Protein 3AIA (pdb70)

Structure (mmCIF, N/CA/C/O backbone):
data_3AIA
#
_entry.id   3AIA
#
_cell.length_a   42.862
_cell.length_b   93.869
_cell.length_c   53.837
_cell.angle_alpha   90.00
_cell.angle_beta   100.14
_cell.angle_gamma   90.00
#
_symmetry.space_group_name_H-M   'P 1 21 1'
#
loop_
_entity.id
_entity.type
_entity.pdbx_description
1 polymer 'UPF0217 protein MJ1640'
2 non-polymer S-ADENOSYLMETHIONINE
3 non-polymer pentane-2,2,4,4-tetrol
4 water water
#
loop_
_atom_site.group_PDB
_atom_site.id
_atom_site.type_symbol
_atom_site.label_atom_id
_atom_site.label_alt_id
_atom_site.label_comp_id
_atom_site.label_asym_id
_atom_site.label_entity_id
_atom_site.label_seq_id
_atom_site.pdbx_PDB_ins_code
_atom_site.Cartn_x
_atom_site.Cartn_y
_atom_site.Cartn_z
_atom_site.occupancy
_atom_site.B_iso_or_equiv
_atom_site.auth_seq_id
_atom_site.auth_comp_id
_atom_site.auth_asym_id
_atom_site.auth_atom_id
_atom_site.pdbx_PDB_model_num
ATOM 1 N N . MET A 1 7 ? 20.797 -11.571 7.515 1.00 19.42 1 MET A N 1
ATOM 2 C CA . MET A 1 7 ? 20.424 -10.223 8.071 1.00 18.38 1 MET A CA 1
ATOM 3 C C . MET A 1 7 ? 19.299 -10.307 9.091 1.00 17.50 1 MET A C 1
ATOM 4 O O . MET A 1 7 ? 18.460 -11.200 9.023 1.00 18.09 1 MET A O 1
ATOM 9 N N . ARG A 1 8 ? 19.292 -9.376 10.039 1.00 15.79 2 ARG A N 1
ATOM 10 C CA . ARG A 1 8 ? 18.197 -9.244 10.992 1.00 15.20 2 ARG A CA 1
ATOM 11 C C . ARG A 1 8 ? 17.565 -7.890 10.746 1.00 14.16 2 ARG A C 1
ATOM 12 O O . ARG A 1 8 ? 18.236 -6.855 10.893 1.00 14.30 2 ARG A O 1
ATOM 20 N N . GLU A 1 9 ? 16.291 -7.875 10.362 1.00 13.21 3 GLU A N 1
ATOM 21 C CA . GLU A 1 9 ? 15.615 -6.608 10.042 1.00 13.10 3 GLU A CA 1
ATOM 22 C C . GLU 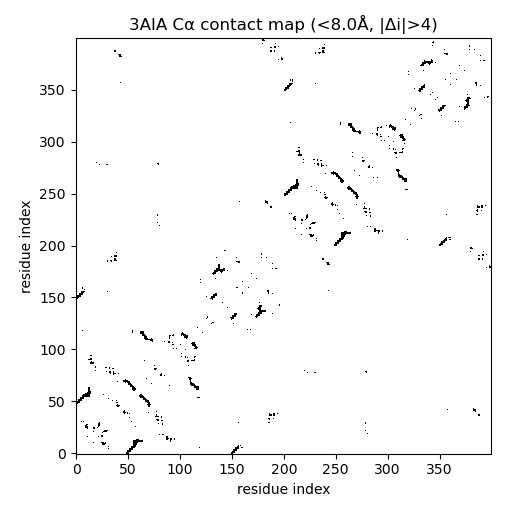A 1 9 ? 14.413 -6.428 10.933 1.00 12.41 3 GLU A C 1
ATOM 23 O O . GLU A 1 9 ? 13.807 -7.410 11.381 1.00 13.20 3 GLU A O 1
ATOM 29 N N . PHE A 1 10 ? 14.125 -5.163 11.225 1.00 12.18 4 PHE A N 1
ATOM 30 C CA . PHE A 1 10 ? 13.040 -4.773 12.118 1.00 11.71 4 PHE A CA 1
ATOM 31 C C . PHE A 1 10 ? 12.232 -3.665 11.486 1.00 11.68 4 PHE A C 1
ATOM 32 O O . PHE A 1 10 ? 12.834 -2.785 10.821 1.00 11.95 4 PHE A O 1
ATOM 40 N N . ILE A 1 11 ? 10.906 -3.707 11.663 1.00 11.75 5 ILE A N 1
ATOM 41 C CA . ILE A 1 11 ? 10.060 -2.577 11.308 1.00 11.60 5 ILE A CA 1
ATOM 42 C C . ILE A 1 11 ? 9.311 -2.169 12.554 1.00 11.67 5 ILE A C 1
ATOM 43 O O . ILE A 1 11 ? 8.570 -2.983 13.128 1.00 12.50 5 ILE A O 1
ATOM 48 N N . PHE A 1 12 ? 9.512 -0.927 12.972 1.00 11.30 6 PHE A N 1
ATOM 49 C CA . PHE A 1 12 ? 8.845 -0.359 14.130 1.00 11.52 6 PHE A CA 1
ATOM 50 C C . PHE A 1 12 ? 7.825 0.667 13.656 1.00 11.71 6 PHE A C 1
ATOM 51 O O . PHE A 1 12 ? 8.183 1.634 12.984 1.00 11.76 6 PHE A O 1
ATOM 59 N N . LYS A 1 13 ? 6.556 0.476 14.005 1.00 11.70 7 LYS A N 1
ATOM 60 C CA . LYS A 1 13 ? 5.504 1.430 13.637 1.00 11.92 7 LYS A CA 1
ATOM 61 C C . LYS A 1 13 ? 5.288 2.406 14.782 1.00 11.86 7 LYS A C 1
ATOM 62 O O . LYS A 1 13 ? 4.842 2.020 15.863 1.00 13.29 7 LYS A O 1
ATOM 68 N N . ALA A 1 14 ? 5.665 3.665 14.568 1.00 12.33 8 ALA A N 1
ATOM 69 C CA . ALA A 1 14 ? 5.588 4.713 15.579 1.00 13.28 8 ALA A CA 1
ATOM 70 C C . ALA A 1 14 ? 4.327 5.545 15.315 1.00 14.15 8 ALA A C 1
ATOM 71 O O . ALA A 1 14 ? 4.344 6.479 14.508 1.00 14.90 8 ALA A O 1
ATOM 73 N N . ASN A 1 15 ? 3.223 5.199 15.978 1.00 14.29 9 ASN A N 1
ATOM 74 C CA . ASN A 1 15 ? 1.924 5.815 15.702 1.00 15.30 9 ASN A CA 1
ATOM 75 C C . ASN A 1 15 ? 1.884 7.322 15.906 1.00 15.30 9 ASN A C 1
ATOM 76 O O . ASN A 1 15 ? 1.180 8.025 15.168 1.00 15.46 9 ASN A O 1
ATOM 81 N N . LYS A 1 16 ? 2.616 7.797 16.913 1.00 14.90 10 LYS A N 1
ATOM 82 C CA . LYS A 1 16 ? 2.499 9.179 17.379 1.00 15.78 10 LYS A CA 1
ATOM 83 C C . LYS A 1 16 ? 3.728 10.040 17.094 1.00 14.32 10 LYS A C 1
ATOM 84 O O . LYS A 1 16 ? 3.688 11.260 17.277 1.00 13.92 10 LYS A O 1
ATOM 90 N N . THR A 1 17 ? 4.827 9.425 16.683 1.00 13.46 11 THR A N 1
ATOM 91 C CA . THR A 1 17 ? 6.072 10.155 16.596 1.00 13.46 11 THR A CA 1
ATOM 92 C C . THR A 1 17 ? 6.021 11.243 15.521 1.00 13.23 11 THR A C 1
ATOM 93 O O . THR A 1 17 ? 5.584 11.011 14.400 1.00 12.30 11 THR A O 1
ATOM 97 N N . ILE A 1 18 ? 6.477 12.432 15.924 1.00 12.95 12 ILE A N 1
ATOM 98 C CA . ILE A 1 18 ? 6.541 13.655 15.122 1.00 14.80 12 ILE A CA 1
ATOM 99 C C . ILE A 1 18 ? 7.191 13.431 13.760 1.00 14.08 12 ILE A C 1
ATOM 100 O O . ILE A 1 18 ? 8.182 12.714 13.665 1.00 13.11 12 ILE A O 1
ATOM 105 N N . THR A 1 19 ? 6.642 14.067 12.722 1.00 13.57 13 THR A N 1
ATOM 106 C CA . THR A 1 19 ? 7.159 13.933 11.357 1.00 14.20 13 THR A CA 1
ATOM 107 C C . THR A 1 19 ? 7.667 15.268 10.807 1.00 14.96 13 THR A C 1
ATOM 108 O O . THR A 1 19 ? 7.696 15.480 9.594 1.00 18.16 13 THR A O 1
ATOM 112 N N . SER A 1 20 ? 8.108 16.141 11.701 1.00 15.55 14 SER A N 1
ATOM 113 C CA . SER A 1 20 ? 8.853 17.340 11.309 1.00 15.38 14 SER A CA 1
ATOM 114 C C . SER A 1 20 ? 10.106 17.441 12.151 1.00 15.19 14 SER A C 1
ATOM 115 O O . SER A 1 20 ? 10.283 16.745 13.158 1.00 15.52 14 SER A O 1
ATOM 118 N N . SER A 1 21 ? 10.997 18.341 11.734 1.00 14.80 15 SER A N 1
ATOM 119 C CA . SER A 1 21 ? 12.235 18.564 12.457 1.00 14.29 15 SER A CA 1
ATOM 120 C C . SER A 1 21 ? 12.095 19.484 13.679 1.00 13.86 15 SER A C 1
ATOM 121 O O . SER A 1 21 ? 13.099 19.802 14.319 1.00 14.72 15 SER A O 1
ATOM 124 N N . ASP A 1 22 ? 10.864 19.848 14.023 1.00 14.19 16 ASP A N 1
ATOM 125 C CA . ASP A 1 22 ? 10.598 20.701 15.195 1.00 15.16 16 ASP A CA 1
ATOM 126 C C . ASP A 1 22 ? 10.605 19.849 16.458 1.00 15.63 16 ASP A C 1
ATOM 127 O O . ASP A 1 22 ? 9.592 19.697 17.137 1.00 17.46 16 ASP A O 1
ATOM 132 N N . ILE A 1 23 ? 11.767 19.287 16.750 1.00 15.06 17 ILE A N 1
ATOM 133 C CA . ILE A 1 23 ? 11.918 18.323 17.835 1.00 16.07 17 ILE A CA 1
ATOM 134 C C . ILE A 1 23 ? 12.457 18.983 19.096 1.00 16.48 17 ILE A C 1
ATOM 135 O O . ILE A 1 23 ? 13.550 19.559 19.064 1.00 18.10 17 ILE A O 1
ATOM 140 N N . ASN A 1 24 ? 11.671 18.897 20.173 1.00 16.21 18 ASN A N 1
ATOM 141 C CA . ASN A 1 24 ? 12.076 19.348 21.501 1.00 17.14 18 ASN A CA 1
ATOM 142 C C . ASN A 1 24 ? 12.836 18.205 22.195 1.00 16.59 18 ASN A C 1
ATOM 143 O O . ASN A 1 24 ? 12.228 17.247 22.678 1.00 17.16 18 ASN A O 1
ATOM 148 N N . LEU A 1 25 ? 14.159 18.307 22.224 1.00 16.76 19 LEU A N 1
ATOM 149 C CA . LEU A 1 25 ? 14.996 17.283 22.868 1.00 17.08 19 LEU A CA 1
ATOM 150 C C . LEU A 1 25 ? 14.722 17.148 24.370 1.00 17.98 19 LEU A C 1
ATOM 151 O O . LEU A 1 25 ? 15.066 16.138 24.980 1.00 17.47 19 LEU A O 1
ATOM 156 N N . LYS A 1 26 ? 14.107 18.173 24.952 1.00 17.90 20 LYS A N 1
ATOM 157 C CA . LYS A 1 26 ? 13.757 18.179 26.376 1.00 19.12 20 LYS A CA 1
ATOM 158 C C . LYS A 1 26 ? 12.409 17.531 26.640 1.00 19.25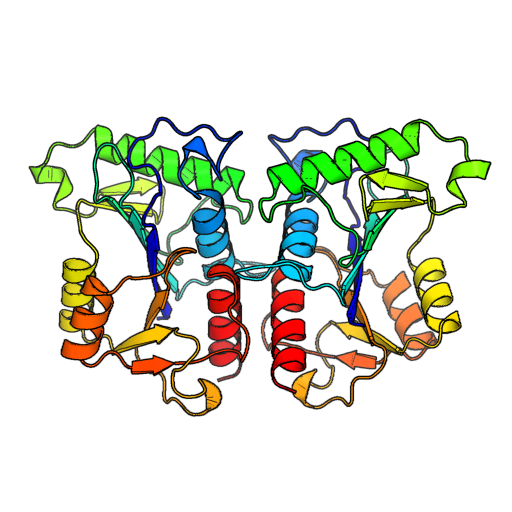 20 LYS A C 1
ATOM 159 O O . LYS A 1 26 ? 12.014 17.363 27.797 1.00 20.15 20 LYS A O 1
ATOM 165 N N . ASP A 1 27 ? 11.698 17.156 25.573 1.00 18.37 21 ASP A N 1
ATOM 166 C CA . ASP A 1 27 ? 10.433 16.434 25.725 1.00 17.70 21 ASP A CA 1
ATOM 167 C C . ASP A 1 27 ? 10.269 15.399 24.627 1.00 16.73 21 ASP A C 1
ATOM 168 O O . ASP A 1 27 ? 9.329 15.447 23.841 1.00 17.24 21 ASP A O 1
ATOM 173 N N . LEU A 1 28 ? 11.189 14.448 24.588 1.00 15.72 22 LEU A N 1
ATOM 174 C CA . LEU A 1 28 ? 11.077 13.354 23.645 1.00 15.16 22 LEU A CA 1
ATOM 175 C C . LEU A 1 28 ? 9.796 12.537 23.837 1.00 15.24 22 LEU A C 1
ATOM 176 O O . LEU A 1 28 ? 9.197 12.097 22.846 1.00 14.44 22 LEU A O 1
ATOM 181 N N . PRO A 1 29 ? 9.385 12.280 25.099 1.00 15.37 23 PRO A N 1
ATOM 182 C CA . PRO A 1 29 ? 8.164 11.500 25.260 1.00 15.30 23 PRO A CA 1
ATOM 183 C C . PRO A 1 29 ? 6.870 12.202 24.873 1.00 15.47 23 PRO A C 1
ATOM 184 O O . PRO A 1 29 ? 5.995 11.577 24.272 1.00 15.53 23 PRO A O 1
ATOM 188 N N . GLY A 1 30 ? 6.753 13.486 25.208 1.00 16.65 24 GLY A N 1
ATOM 189 C CA . GLY A 1 30 ? 5.478 14.206 25.067 1.00 16.86 24 GLY A CA 1
ATOM 190 C C . GLY A 1 30 ? 5.296 14.868 23.725 1.00 17.24 24 GLY A C 1
ATOM 191 O O . GLY A 1 30 ? 4.648 14.308 22.833 1.00 17.57 24 GLY A O 1
ATOM 192 N N . SER A 1 31 ? 5.875 16.051 23.557 1.00 17.21 25 SER A N 1
ATOM 193 C CA . SER A 1 31 ? 5.637 16.810 22.333 1.00 17.64 25 SER A CA 1
ATOM 194 C C . SER A 1 31 ? 6.163 16.106 21.084 1.00 16.38 25 SER A C 1
ATOM 195 O O . SER A 1 31 ? 5.660 16.347 19.999 1.00 17.18 25 SER A O 1
ATOM 198 N N . CYS A 1 32 ? 7.154 15.222 21.236 1.00 15.03 26 CYS A N 1
ATOM 199 C CA . CYS A 1 32 ? 7.687 14.499 20.073 1.00 14.54 26 CYS A CA 1
ATOM 200 C C . CYS A 1 32 ? 6.944 13.198 19.772 1.00 14.10 26 CYS A C 1
ATOM 201 O O . CYS A 1 32 ? 7.253 12.536 18.776 1.00 14.41 26 CYS A O 1
ATOM 204 N N . GLY A 1 33 ? 5.986 12.820 20.612 1.00 14.77 27 GLY A N 1
ATOM 205 C CA . GLY A 1 33 ? 5.173 11.640 20.343 1.00 14.31 27 GLY A CA 1
ATOM 206 C C . GLY A 1 33 ? 5.903 10.337 20.613 1.00 14.14 27 GLY A C 1
ATOM 207 O O . GLY A 1 33 ? 6.015 9.478 19.737 1.00 14.23 27 GLY A O 1
ATOM 208 N N . ARG A 1 34 ? 6.420 10.183 21.825 1.00 14.03 28 ARG A N 1
ATOM 209 C CA . ARG A 1 34 ? 7.149 8.969 22.230 1.00 13.90 28 ARG A CA 1
ATOM 210 C C . ARG A 1 34 ? 8.378 8.688 21.370 1.00 13.27 28 ARG A C 1
ATOM 211 O O . ARG A 1 34 ? 8.756 7.544 21.088 1.00 13.49 28 ARG A O 1
ATOM 219 N N . LEU A 1 35 ? 9.034 9.764 20.979 1.00 12.88 29 LEU A N 1
ATOM 220 C CA . LEU A 1 35 ? 10.277 9.636 20.235 1.00 12.70 29 LEU A CA 1
ATOM 221 C C . LEU A 1 35 ? 11.342 8.933 21.098 1.00 13.37 29 LEU A C 1
ATOM 222 O O . LEU A 1 35 ? 12.218 8.247 20.570 1.00 12.57 29 LEU A O 1
ATOM 227 N N . ASP A 1 36 ? 11.276 9.090 22.427 1.00 12.87 30 ASP A N 1
ATOM 228 C CA . ASP A 1 36 ? 12.219 8.381 23.318 1.00 12.74 30 ASP A CA 1
ATOM 229 C C . ASP A 1 36 ? 12.163 6.868 23.100 1.00 12.56 30 ASP A C 1
ATOM 230 O O . ASP A 1 36 ? 13.191 6.215 23.056 1.00 13.55 30 ASP A O 1
ATOM 235 N N . LEU A 1 37 ? 10.967 6.309 22.958 1.00 12.73 31 LEU A N 1
ATOM 236 C CA . LEU A 1 37 ? 10.848 4.873 22.704 1.00 13.37 31 LEU A CA 1
ATOM 237 C C . LEU A 1 37 ? 11.507 4.475 21.400 1.00 13.28 31 LEU A C 1
ATOM 238 O O . LEU A 1 37 ? 12.226 3.462 21.340 1.00 13.81 31 LEU A O 1
ATOM 243 N N . LEU A 1 38 ? 11.260 5.249 20.348 1.00 12.32 32 LEU A N 1
ATOM 244 C CA . LEU A 1 38 ? 11.878 4.964 19.072 1.00 13.09 32 LEU A CA 1
ATOM 245 C C . LEU A 1 38 ? 13.386 5.001 19.229 1.00 12.58 32 LEU A C 1
ATOM 246 O O . LEU A 1 38 ? 14.081 4.119 18.718 1.00 13.06 32 LEU A O 1
ATOM 251 N N . CYS A 1 39 ? 13.914 5.986 19.952 1.00 12.69 33 CYS A N 1
ATOM 252 C CA . CYS A 1 39 ? 15.362 6.072 20.121 1.00 13.02 33 CYS A CA 1
ATOM 253 C C . CYS A 1 39 ? 15.911 4.851 20.847 1.00 13.01 33 CYS A C 1
ATOM 254 O O . CYS A 1 39 ? 16.955 4.317 20.445 1.00 12.97 33 CYS A O 1
ATOM 257 N N . ARG A 1 40 ? 15.205 4.411 21.886 1.00 12.72 34 ARG A N 1
ATOM 258 C CA . ARG A 1 40 ? 15.613 3.201 22.616 1.00 13.75 34 ARG A CA 1
ATOM 259 C C . ARG A 1 40 ? 15.587 1.971 21.717 1.00 13.48 34 ARG A C 1
ATOM 260 O O . ARG A 1 40 ? 16.461 1.120 21.825 1.00 13.48 34 ARG A O 1
ATOM 268 N N . CYS A 1 41 ? 14.586 1.845 20.843 1.00 12.99 35 CYS A N 1
ATOM 269 C CA . CYS A 1 41 ? 14.554 0.735 19.897 1.00 13.54 35 CYS A CA 1
ATOM 270 C C . CYS A 1 41 ? 15.740 0.771 18.946 1.00 13.27 35 CYS A C 1
ATOM 271 O O . CYS A 1 41 ? 16.362 -0.266 18.726 1.00 13.40 35 CYS A O 1
ATOM 274 N N . VAL A 1 42 ? 16.082 1.932 18.388 1.00 12.82 36 VAL A N 1
ATOM 275 C CA . VAL A 1 42 ? 17.253 2.040 17.530 1.00 13.23 36 VAL A CA 1
ATOM 276 C C . VAL A 1 42 ? 18.499 1.633 18.307 1.00 12.88 36 VAL A C 1
ATOM 277 O O . VAL A 1 42 ? 19.321 0.818 17.842 1.00 13.35 36 VAL A O 1
ATOM 281 N N . SER A 1 43 ? 18.641 2.165 19.513 1.00 13.35 37 SER A N 1
ATOM 282 C CA . SER A 1 43 ? 19.788 1.862 20.345 1.00 13.77 37 SER A CA 1
ATOM 283 C C . SER A 1 43 ? 19.928 0.361 20.574 1.00 13.62 37 SER A C 1
ATOM 284 O O . SER A 1 43 ? 20.998 -0.211 20.364 1.00 13.57 37 SER A O 1
ATOM 287 N N . ASP A 1 44 ? 18.848 -0.278 21.018 1.00 12.78 38 ASP A N 1
ATOM 288 C CA . ASP A 1 44 ? 18.888 -1.703 21.335 1.00 13.85 38 ASP A CA 1
ATOM 289 C C . ASP A 1 44 ? 19.025 -2.586 20.100 1.00 13.73 38 ASP A C 1
ATOM 290 O O . ASP A 1 44 ? 19.531 -3.705 20.181 1.00 13.81 38 ASP A O 1
ATOM 295 N N . ALA A 1 45 ? 18.599 -2.093 18.947 1.00 13.20 39 ALA A N 1
ATOM 296 C CA . ALA A 1 45 ? 18.728 -2.856 17.715 1.00 13.41 39 ALA A CA 1
ATOM 297 C C . ALA A 1 45 ? 20.173 -2.986 17.251 1.00 13.90 39 ALA A C 1
ATOM 298 O O . ALA A 1 45 ? 20.527 -3.993 16.617 1.00 14.05 39 ALA A O 1
ATOM 300 N N . PHE A 1 46 ? 21.000 -1.989 17.557 1.00 13.59 40 PHE A N 1
ATOM 301 C CA . PHE A 1 46 ? 22.340 -1.886 16.967 1.00 14.18 40 PHE A CA 1
ATOM 302 C C . PHE A 1 46 ? 23.528 -2.093 17.884 1.00 14.96 40 PHE A C 1
ATOM 303 O O . PHE A 1 46 ? 24.509 -2.682 17.464 1.00 16.23 40 PHE A O 1
ATOM 311 N N . PHE A 1 47 ? 23.471 -1.572 19.103 1.00 15.66 41 PHE A N 1
ATOM 312 C CA . PHE A 1 47 ? 24.702 -1.400 19.864 1.00 17.57 41 PHE A CA 1
ATOM 313 C C . PHE A 1 47 ? 25.056 -2.568 20.741 1.00 18.71 41 PHE A C 1
ATOM 314 O O . PHE A 1 47 ? 24.205 -3.141 21.417 1.00 19.87 41 PHE A O 1
ATOM 322 N N . LEU A 1 48 ? 26.338 -2.913 20.681 1.00 19.99 42 LEU A N 1
ATOM 323 C CA . LEU A 1 48 ? 26.965 -3.916 21.531 1.00 21.69 42 LEU A CA 1
ATOM 324 C C . LEU A 1 48 ? 27.982 -3.190 22.393 1.00 23.01 42 LEU A C 1
ATOM 325 O O . LEU A 1 48 ? 28.275 -2.015 22.160 1.00 23.14 42 LEU A O 1
ATOM 330 N N . SER A 1 49 ? 28.550 -3.891 23.373 1.00 25.20 43 SER A N 1
ATOM 331 C CA . SER A 1 49 ? 29.544 -3.272 24.242 1.00 27.98 43 SER A CA 1
ATOM 332 C C . SER A 1 49 ? 30.646 -2.593 23.430 1.00 29.06 43 SER A C 1
ATOM 333 O O . SER A 1 49 ? 30.954 -1.420 23.659 1.00 30.32 43 SER A O 1
ATOM 336 N N . HIS A 1 50 ? 31.194 -3.310 22.452 1.00 30.47 44 HIS A N 1
ATOM 337 C CA . HIS A 1 50 ? 32.367 -2.838 21.720 1.00 31.89 44 HIS A CA 1
ATOM 338 C C . HIS A 1 50 ? 32.158 -2.413 20.265 1.00 31.54 44 HIS A C 1
ATOM 339 O O . HIS A 1 50 ? 33.104 -1.974 19.614 1.00 32.36 44 HIS A O 1
ATOM 346 N N . ASP A 1 51 ? 30.936 -2.539 19.751 1.00 30.52 45 ASP A N 1
ATOM 347 C CA . ASP A 1 51 ? 30.686 -2.259 18.338 1.00 29.49 45 ASP A CA 1
ATOM 348 C C . ASP A 1 51 ? 29.201 -2.153 18.007 1.00 27.17 45 ASP A C 1
ATOM 349 O O . ASP A 1 51 ? 28.363 -2.021 18.898 1.00 27.03 45 ASP A O 1
ATOM 354 N N . ILE A 1 52 ? 28.909 -2.223 16.710 1.00 25.06 46 ILE A N 1
ATOM 355 C CA . ILE A 1 52 ? 27.554 -2.151 16.180 1.00 23.27 46 ILE A CA 1
ATOM 356 C C . ILE A 1 52 ? 27.263 -3.463 15.450 1.00 20.90 46 ILE A C 1
ATOM 357 O O . ILE A 1 52 ? 28.168 -4.066 14.863 1.00 21.03 46 ILE A O 1
ATOM 362 N N . ARG A 1 53 ? 26.007 -3.917 15.503 1.00 17.99 47 ARG A N 1
ATOM 363 C CA . ARG A 1 53 ? 25.575 -5.097 14.754 1.00 16.81 47 ARG A CA 1
ATOM 364 C C . ARG A 1 53 ? 25.447 -4.761 13.275 1.00 16.39 47 ARG A C 1
ATOM 365 O O . ARG A 1 53 ? 24.500 -4.090 12.831 1.00 16.12 47 ARG A O 1
ATOM 373 N N . ARG A 1 54 ? 26.415 -5.205 12.497 1.00 16.10 48 ARG A N 1
ATOM 374 C CA . ARG A 1 54 ? 26.461 -4.858 11.088 1.00 15.89 48 ARG A CA 1
ATOM 375 C C . ARG A 1 54 ? 25.465 -5.626 10.231 1.00 14.97 48 ARG A C 1
ATOM 376 O O . ARG A 1 54 ? 25.270 -5.271 9.058 1.00 16.28 48 ARG A O 1
ATOM 384 N N . ASP A 1 55 ? 24.828 -6.649 10.803 1.00 14.92 49 ASP A N 1
ATOM 385 C CA . ASP A 1 55 ? 23.842 -7.441 10.080 1.00 15.42 49 ASP A CA 1
ATOM 386 C C . ASP A 1 55 ? 22.415 -6.972 10.364 1.00 14.79 49 ASP A C 1
ATOM 387 O O . ASP A 1 55 ? 21.469 -7.698 10.107 1.00 16.19 49 ASP A O 1
ATOM 392 N N . VAL A 1 56 ? 22.260 -5.756 10.868 1.00 13.74 50 VAL A N 1
ATOM 393 C CA . VAL A 1 56 ? 20.929 -5.264 11.211 1.00 12.72 50 VAL A CA 1
ATOM 394 C C . VAL A 1 56 ? 20.505 -4.125 10.293 1.00 11.58 50 VAL A C 1
ATOM 395 O O . VAL A 1 56 ? 21.295 -3.223 10.011 1.00 12.34 50 VAL A O 1
ATOM 399 N N . VAL A 1 57 ? 19.243 -4.160 9.852 1.00 11.38 51 VAL A N 1
ATOM 400 C CA . VAL A 1 57 ? 18.594 -2.992 9.237 1.00 11.95 51 VAL A CA 1
ATOM 401 C C . VAL A 1 57 ? 17.340 -2.692 10.067 1.00 11.73 51 VAL A C 1
ATOM 402 O O . VAL A 1 57 ? 16.559 -3.618 10.388 1.00 12.25 51 VAL A O 1
ATOM 406 N N . PHE A 1 58 ? 17.137 -1.431 10.402 1.00 11.28 52 PHE A N 1
ATOM 407 C CA . PHE A 1 58 ? 15.978 -1.035 11.225 1.00 10.96 52 PHE A CA 1
ATOM 408 C C . PHE A 1 58 ? 15.183 0.018 10.474 1.00 10.60 52 PHE A C 1
ATOM 409 O O . PHE A 1 58 ? 15.725 1.025 10.031 1.00 11.71 52 PHE A O 1
ATOM 417 N N . TYR A 1 59 ? 13.883 -0.193 10.335 1.00 10.79 53 TYR A N 1
ATOM 418 C CA . TYR A 1 59 ? 12.999 0.768 9.675 1.00 10.92 53 TYR A CA 1
ATOM 419 C C . TYR A 1 59 ? 12.058 1.300 10.720 1.00 10.85 53 TYR A C 1
ATOM 420 O O . TYR A 1 59 ? 11.464 0.524 11.475 1.00 11.91 53 TYR A O 1
ATOM 429 N N . ALA A 1 60 ? 11.900 2.616 10.754 1.00 10.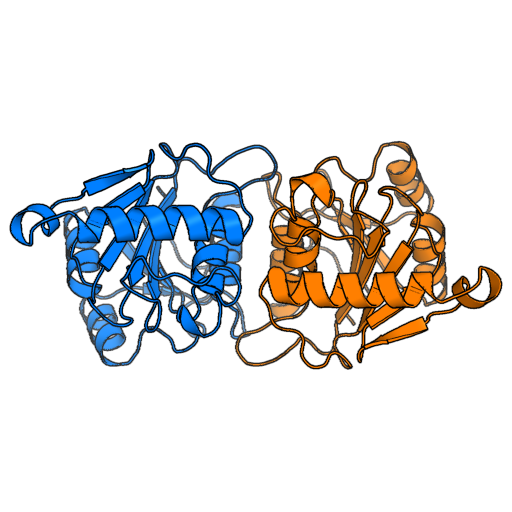63 54 ALA A N 1
ATOM 430 C CA . ALA A 1 60 ? 10.891 3.271 11.586 1.00 11.24 54 ALA A CA 1
ATOM 431 C C . ALA A 1 60 ? 9.877 3.895 10.659 1.00 11.56 54 ALA A C 1
ATOM 432 O O . ALA A 1 60 ? 10.246 4.612 9.707 1.00 11.89 54 ALA A O 1
ATOM 434 N N . VAL A 1 61 ? 8.596 3.624 10.880 1.00 10.77 55 VAL A N 1
ATOM 435 C CA . VAL A 1 61 ? 7.550 4.279 10.113 1.00 11.91 55 VAL A CA 1
ATOM 436 C C . VAL A 1 61 ? 6.793 5.198 11.065 1.00 10.93 55 VAL A C 1
ATOM 437 O O . VAL A 1 61 ? 6.151 4.729 12.006 1.00 11.48 55 VAL A O 1
ATOM 441 N N . LEU A 1 62 ? 6.916 6.499 10.841 1.00 11.31 56 LEU A N 1
ATOM 442 C CA . LEU A 1 62 ? 6.414 7.529 11.746 1.00 11.41 56 LEU A CA 1
ATOM 443 C C . LEU A 1 62 ? 5.084 8.065 11.240 1.00 11.17 56 LEU A C 1
ATOM 444 O O . LEU A 1 62 ? 4.972 8.490 10.088 1.00 11.65 56 LEU A O 1
ATOM 449 N N . TYR A 1 63 ? 4.068 8.048 12.113 1.00 11.41 57 TYR A N 1
ATOM 450 C CA . TYR A 1 63 ? 2.703 8.419 11.739 1.00 12.44 57 TYR A CA 1
ATOM 451 C C . TYR A 1 63 ? 2.179 9.660 12.453 1.00 12.32 57 TYR A C 1
ATOM 452 O O . TYR A 1 63 ? 1.023 10.042 12.246 1.00 13.42 57 TYR A O 1
ATOM 461 N N . GLY A 1 64 ? 2.984 10.284 13.298 1.00 12.41 58 GLY A N 1
ATOM 462 C CA . GLY A 1 64 ? 2.577 11.532 13.940 1.00 13.52 58 GLY A CA 1
ATOM 463 C C . GLY A 1 64 ? 2.482 12.717 12.993 1.00 14.23 58 GLY A C 1
ATOM 464 O O . GLY A 1 64 ? 2.944 12.673 11.856 1.00 13.97 58 GLY A O 1
ATOM 465 N N . GLN A 1 65 ? 1.844 13.780 13.470 1.00 16.48 59 GLN A N 1
ATOM 466 C CA . GLN A 1 65 ? 1.716 15.000 12.692 1.00 16.92 59 GLN A CA 1
ATOM 467 C C . GLN A 1 65 ? 3.077 15.691 12.579 1.00 17.10 59 GLN A C 1
ATOM 468 O O . GLN A 1 65 ? 3.972 15.411 13.367 1.00 16.49 59 GLN A O 1
ATOM 474 N N . PRO A 1 66 ? 3.228 16.612 11.616 1.00 17.25 60 PRO A N 1
ATOM 475 C CA . PRO A 1 66 ? 2.236 17.119 10.673 1.00 18.15 60 PRO A CA 1
ATOM 476 C C . PRO A 1 66 ? 2.285 16.554 9.258 1.00 18.54 60 PRO A C 1
ATOM 477 O O . PRO A 1 66 ? 1.469 16.939 8.424 1.00 19.93 60 PRO A O 1
ATOM 481 N N . ASN A 1 67 ? 3.210 15.638 8.978 1.00 17.26 61 ASN A N 1
ATOM 482 C CA . ASN A 1 67 ? 3.432 15.200 7.605 1.00 16.63 61 ASN A CA 1
ATOM 483 C C . ASN A 1 67 ? 3.659 13.687 7.469 1.00 15.63 61 ASN A C 1
ATOM 484 O O . ASN A 1 67 ? 4.655 13.251 6.884 1.00 14.61 61 ASN A O 1
ATOM 489 N N . PRO A 1 68 ? 2.743 12.870 8.012 1.00 14.20 62 PRO A N 1
ATOM 490 C CA . PRO A 1 68 ? 2.925 11.423 7.919 1.00 13.80 62 PRO A CA 1
ATOM 491 C C . PRO A 1 68 ? 2.500 10.859 6.569 1.00 13.93 62 PRO A C 1
ATOM 492 O O . PRO A 1 68 ? 1.696 11.481 5.864 1.00 15.33 62 PRO A O 1
ATOM 496 N N . PRO A 1 69 ? 3.002 9.669 6.209 1.00 13.57 63 PRO A N 1
ATOM 497 C CA . PRO A 1 69 ? 4.017 8.904 6.941 1.00 13.36 63 PRO A CA 1
ATOM 498 C C . PRO A 1 69 ? 5.441 9.271 6.501 1.00 12.76 63 PRO A C 1
ATOM 499 O O . PRO A 1 69 ? 5.647 9.702 5.361 1.00 13.57 63 PRO A O 1
ATOM 503 N N . VAL A 1 70 ? 6.399 9.071 7.403 1.00 11.53 64 VAL A N 1
ATOM 504 C CA . VAL A 1 70 ? 7.820 9.208 7.041 1.00 11.90 64 VAL A CA 1
ATOM 505 C C . VAL A 1 70 ? 8.519 7.933 7.478 1.00 11.52 64 VAL A C 1
ATOM 506 O O . VAL A 1 70 ? 8.350 7.495 8.619 1.00 11.54 64 VAL A O 1
ATOM 510 N N . CYS A 1 71 ? 9.275 7.318 6.572 1.00 11.43 65 CYS A N 1
ATOM 511 C CA . CYS A 1 71 ? 10.022 6.125 6.907 1.00 10.81 65 CYS A CA 1
ATOM 512 C C . CYS A 1 71 ? 11.499 6.461 6.982 1.00 10.63 65 CYS A C 1
ATOM 513 O O . CYS A 1 71 ? 12.039 7.096 6.067 1.00 11.18 65 CYS A O 1
ATOM 516 N N . ILE A 1 72 ? 12.138 6.039 8.064 1.00 10.27 66 ILE A N 1
ATOM 517 C CA . ILE A 1 72 ? 13.582 6.192 8.245 1.00 10.50 66 ILE A CA 1
ATOM 518 C C . ILE A 1 72 ? 14.201 4.796 8.302 1.00 10.77 66 ILE A C 1
ATOM 519 O O . ILE A 1 72 ? 13.798 3.967 9.117 1.00 11.20 66 ILE A O 1
ATOM 524 N N . LYS A 1 73 ? 15.132 4.523 7.381 1.00 10.37 67 LYS A N 1
ATOM 525 C CA . LYS A 1 73 ? 15.891 3.289 7.320 1.00 10.60 67 LYS A CA 1
ATOM 526 C C . LYS A 1 73 ? 17.285 3.520 7.915 1.00 10.08 67 LYS A C 1
ATOM 527 O O . LYS A 1 73 ? 17.988 4.475 7.526 1.00 11.13 67 LYS A O 1
ATOM 533 N N . PHE A 1 74 ? 17.644 2.674 8.887 1.00 10.35 68 PHE A N 1
ATOM 534 C CA . PHE A 1 74 ? 18.956 2.683 9.532 1.00 9.93 68 PHE A CA 1
ATOM 535 C C . PHE A 1 74 ? 19.704 1.429 9.136 1.00 10.72 68 PHE A C 1
ATOM 536 O O . PHE A 1 74 ? 19.229 0.310 9.384 1.00 10.79 68 PHE A O 1
ATOM 544 N N . VAL A 1 75 ? 20.877 1.606 8.528 1.00 11.06 69 VAL A N 1
ATOM 545 C CA . VAL A 1 75 ? 21.622 0.491 7.987 1.00 11.18 69 VAL A CA 1
ATOM 546 C C . VAL A 1 75 ? 22.857 0.292 8.861 1.00 11.36 69 VAL A C 1
ATOM 547 O O . VAL A 1 75 ? 23.793 1.101 8.817 1.00 11.83 69 VAL A O 1
ATOM 551 N N . GLY A 1 76 ? 22.832 -0.750 9.686 1.00 12.33 70 GLY A N 1
ATOM 552 C CA . GLY A 1 76 ? 23.924 -1.003 10.643 1.00 13.10 70 GLY A CA 1
ATOM 553 C C . GLY A 1 76 ? 25.333 -0.991 10.076 1.00 14.40 70 GLY A C 1
ATOM 554 O O . GLY A 1 76 ? 26.257 -0.457 10.694 1.00 15.81 70 GLY A O 1
ATOM 555 N N . SER A 1 77 ? 25.486 -1.570 8.894 1.00 14.06 71 SER A N 1
ATOM 556 C CA . SER A 1 77 ? 26.805 -1.703 8.295 1.00 14.74 71 SER A CA 1
ATOM 557 C C . SER A 1 77 ? 27.334 -0.362 7.815 1.00 14.56 71 SER A C 1
ATOM 558 O O . SER A 1 77 ? 28.526 -0.260 7.498 1.00 15.36 71 SER A O 1
ATOM 561 N N . GLU A 1 78 ? 26.487 0.669 7.786 1.00 13.66 72 GLU A N 1
ATOM 562 C CA . GLU A 1 78 ? 26.895 1.993 7.303 1.00 13.75 72 GLU A CA 1
ATOM 563 C C . GLU A 1 78 ? 26.864 3.097 8.357 1.00 12.97 72 GLU A C 1
ATOM 564 O O . GLU A 1 78 ? 27.351 4.200 8.129 1.00 13.28 72 GLU A O 1
ATOM 570 N N . LEU A 1 79 ? 26.246 2.858 9.510 1.00 13.16 73 LEU A N 1
ATOM 571 C CA . LEU A 1 79 ? 26.103 3.906 10.510 1.00 13.69 73 LEU A CA 1
ATOM 572 C C . LEU A 1 79 ? 27.450 4.490 10.968 1.00 13.69 73 LEU A C 1
ATOM 573 O O . LEU A 1 79 ? 28.377 3.734 11.203 1.00 15.97 73 LEU A O 1
ATOM 578 N N . LYS A 1 80 ? 27.493 5.817 11.089 1.00 14.41 74 LYS A N 1
ATOM 579 C CA . LYS A 1 80 ? 28.636 6.575 11.615 1.00 15.90 74 LYS A CA 1
ATOM 580 C C . LYS A 1 80 ? 28.146 7.640 12.562 1.00 16.15 74 LYS A C 1
ATOM 581 O O . LYS A 1 80 ? 27.142 8.306 12.297 1.00 16.51 74 LYS A O 1
ATOM 587 N N . LYS A 1 81 ? 28.912 7.820 13.643 1.00 17.27 75 LYS A N 1
ATOM 588 C CA . LYS A 1 81 ? 28.724 8.893 14.642 1.00 18.87 75 LYS A CA 1
ATOM 589 C C . LYS A 1 81 ? 27.476 8.773 15.517 1.00 18.96 75 LYS A C 1
ATOM 590 O O . LYS A 1 81 ? 27.153 9.690 16.271 1.00 19.82 75 LYS A O 1
ATOM 596 N N . VAL A 1 82 ? 26.792 7.642 15.420 1.00 18.65 76 VAL A N 1
ATOM 597 C CA . VAL A 1 82 ? 25.619 7.377 16.245 1.00 18.55 76 VAL A CA 1
ATOM 598 C C . VAL A 1 82 ? 26.106 6.695 17.512 1.00 18.40 76 VAL A C 1
ATOM 599 O O . VAL A 1 82 ? 26.931 5.789 17.473 1.00 17.95 76 VAL A O 1
ATOM 603 N N . SER A 1 83 ? 25.573 7.156 18.642 1.00 18.64 77 SER A N 1
ATOM 604 C CA . SER A 1 83 ? 25.852 6.582 19.961 1.00 18.49 77 SER A CA 1
ATOM 605 C C . SER A 1 83 ? 24.561 6.047 20.553 1.00 17.71 77 SER A C 1
ATOM 606 O O . SER A 1 83 ? 23.487 6.387 20.069 1.00 17.12 77 SER A O 1
ATOM 609 N N . PRO A 1 84 ? 24.648 5.171 21.574 1.00 16.61 78 PRO A N 1
ATOM 610 C CA . PRO A 1 84 ? 23.424 4.509 22.061 1.00 16.78 78 PRO A CA 1
ATOM 611 C C . PRO A 1 84 ? 22.451 5.363 22.874 1.00 15.34 78 PRO A C 1
ATOM 612 O O . PRO A 1 84 ? 21.359 4.891 23.178 1.00 16.29 78 PRO A O 1
ATOM 616 N N . ASP A 1 85 ? 22.830 6.589 23.230 1.00 14.89 79 ASP A N 1
ATOM 617 C CA . ASP A 1 85 ? 21.971 7.433 24.082 1.00 14.75 79 ASP A CA 1
ATOM 618 C C . ASP A 1 85 ? 20.832 8.053 23.296 1.00 14.62 79 ASP A C 1
ATOM 619 O O . ASP A 1 85 ? 20.977 8.356 22.094 1.00 14.91 79 ASP A O 1
ATOM 624 N N . GLU A 1 86 ? 19.702 8.267 23.971 1.00 14.56 80 GLU A N 1
ATOM 625 C CA . GLU A 1 86 ? 18.517 8.809 23.325 1.00 14.64 80 GLU A CA 1
ATOM 626 C C . GLU A 1 86 ? 18.748 10.162 22.656 1.00 13.84 80 GLU A C 1
ATOM 627 O O . GLU A 1 86 ? 18.227 10.399 21.577 1.00 13.70 80 GLU A O 1
ATOM 633 N N . ARG A 1 87 ? 19.484 11.066 23.303 1.00 13.84 81 ARG A N 1
ATOM 634 C CA . ARG A 1 87 ? 19.644 12.407 22.747 1.00 14.07 81 ARG A CA 1
ATOM 635 C C . ARG A 1 87 ? 20.362 12.371 21.400 1.00 13.55 81 ARG A C 1
ATOM 636 O O . ARG A 1 87 ? 19.903 13.016 20.449 1.00 13.64 81 ARG A O 1
ATOM 644 N N . ASN A 1 88 ? 21.458 11.617 21.329 1.00 14.09 82 ASN A N 1
ATOM 645 C CA . ASN A 1 88 ? 22.215 11.507 20.078 1.00 14.83 82 ASN A CA 1
ATOM 646 C C . ASN A 1 88 ? 21.363 10.925 18.965 1.00 14.00 82 ASN A C 1
ATOM 647 O O . ASN A 1 88 ? 21.333 11.453 17.845 1.00 13.12 82 ASN A O 1
ATOM 652 N N . ILE A 1 89 ? 20.629 9.864 19.262 1.00 13.30 83 ILE A N 1
ATOM 653 C CA . ILE A 1 89 ? 19.780 9.250 18.250 1.00 13.07 83 ILE A CA 1
ATOM 654 C C . ILE A 1 89 ? 18.651 10.192 17.817 1.00 12.80 83 ILE A C 1
ATOM 655 O O . ILE A 1 89 ? 18.323 10.286 16.620 1.00 12.32 83 ILE A O 1
ATOM 660 N N . ALA A 1 90 ? 18.067 10.916 18.778 1.00 12.50 84 ALA A N 1
ATOM 661 C CA . ALA A 1 90 ? 17.048 11.902 18.455 1.00 12.28 84 ALA A CA 1
ATOM 662 C C . ALA A 1 90 ? 17.562 12.984 17.532 1.00 12.89 84 ALA A C 1
ATOM 663 O O . ALA A 1 90 ? 16.827 13.438 16.660 1.00 13.15 84 ALA A O 1
ATOM 665 N N . ILE A 1 91 ? 18.804 13.407 17.738 1.00 13.57 85 ILE A N 1
ATOM 666 C CA . ILE A 1 91 ? 19.408 14.426 16.870 1.00 14.26 85 ILE A CA 1
ATOM 667 C C . ILE A 1 91 ? 19.573 13.859 15.459 1.00 14.25 85 ILE A C 1
ATOM 668 O O . ILE A 1 91 ? 19.308 14.565 14.487 1.00 13.70 85 ILE A O 1
ATOM 673 N N . PHE A 1 92 ? 19.972 12.595 15.329 1.00 13.89 86 PHE A N 1
ATOM 674 C CA . PHE A 1 92 ? 20.070 11.983 13.981 1.00 13.79 86 PHE A CA 1
ATOM 675 C C . PHE A 1 92 ? 18.715 11.862 13.300 1.00 13.53 86 PHE A C 1
ATOM 676 O O . PHE A 1 92 ? 18.597 12.014 12.079 1.00 13.95 86 PHE A O 1
ATOM 684 N N . ILE A 1 93 ? 17.679 11.609 14.085 1.00 13.10 87 ILE A N 1
ATOM 685 C CA . ILE A 1 93 ? 16.329 11.525 13.556 1.00 12.76 87 ILE A CA 1
ATOM 686 C C . ILE A 1 93 ? 15.862 12.918 13.125 1.00 12.31 87 ILE A C 1
ATOM 687 O O . ILE A 1 93 ? 15.288 13.083 12.050 1.00 12.21 87 ILE A O 1
ATOM 692 N N . LYS A 1 94 ? 16.149 13.923 13.950 1.00 12.39 88 LYS A N 1
ATOM 693 C CA . LYS A 1 94 ? 15.853 15.311 13.599 1.00 13.21 88 LYS A CA 1
ATOM 694 C C . LYS A 1 94 ? 16.527 15.688 12.273 1.00 12.89 88 LYS A C 1
ATOM 695 O O . LYS A 1 94 ? 15.888 16.302 11.422 1.00 13.00 88 LYS A O 1
ATOM 701 N N . LYS A 1 95 ? 17.786 15.306 12.098 1.00 12.87 89 LYS A N 1
ATOM 702 C CA . LYS A 1 95 ? 18.457 15.592 10.834 1.00 13.28 89 LYS A CA 1
ATOM 703 C C . LYS A 1 95 ? 17.788 14.896 9.663 1.00 13.15 89 LYS A C 1
ATOM 704 O O . LYS A 1 95 ? 17.674 15.464 8.579 1.00 13.81 89 LYS A O 1
ATOM 710 N N . ALA A 1 96 ? 17.333 13.665 9.862 1.00 12.47 90 ALA A N 1
ATOM 711 C CA . ALA A 1 96 ? 16.638 12.934 8.800 1.00 12.44 90 ALA A CA 1
ATOM 712 C C . ALA A 1 96 ? 15.321 13.618 8.429 1.00 12.11 90 ALA A C 1
ATOM 713 O O . ALA A 1 96 ? 14.969 13.731 7.244 1.00 12.46 90 ALA A O 1
ATOM 715 N N . LEU A 1 97 ? 14.590 14.102 9.429 1.00 11.93 91 LEU A N 1
ATOM 716 C CA . LEU A 1 97 ? 13.337 14.782 9.153 1.00 11.94 91 LEU A CA 1
ATOM 717 C C . LEU A 1 97 ? 13.564 16.140 8.484 1.00 13.03 91 LEU A C 1
ATOM 718 O O . LEU A 1 97 ? 12.766 16.566 7.660 1.00 12.91 91 LEU A O 1
ATOM 723 N N . LYS A 1 98 ? 14.657 16.808 8.849 1.00 13.34 92 LYS A N 1
ATOM 724 C CA . LYS A 1 98 ? 15.029 18.058 8.167 1.00 13.98 92 LYS A CA 1
ATOM 725 C C . LYS A 1 98 ? 15.341 17.777 6.685 1.00 14.46 92 LYS A C 1
ATOM 726 O O . LYS A 1 98 ? 14.887 18.522 5.802 1.00 15.36 92 LYS A O 1
ATOM 732 N N . LYS A 1 99 ? 16.090 16.705 6.409 1.00 13.76 93 LYS A N 1
ATOM 733 C CA . LYS A 1 99 ? 16.360 16.300 5.030 1.00 13.43 93 LYS A CA 1
ATOM 734 C C . LYS A 1 99 ? 15.039 16.088 4.295 1.00 13.58 93 LYS A C 1
ATOM 735 O O . LYS A 1 99 ? 14.851 16.565 3.171 1.00 13.59 93 LYS A O 1
ATOM 741 N N . PHE A 1 100 ? 14.117 15.359 4.924 1.00 13.24 94 PHE A N 1
ATOM 742 C CA . PHE A 1 100 ? 12.815 15.087 4.329 1.00 13.30 94 PHE A CA 1
ATOM 743 C C . PHE A 1 100 ? 12.081 16.383 3.953 1.00 13.10 94 PHE A C 1
ATOM 744 O O . PHE A 1 100 ? 11.446 16.466 2.883 1.00 12.92 94 PHE A O 1
ATOM 752 N N . GLU A 1 101 ? 12.183 17.384 4.832 1.00 14.01 95 GLU A N 1
ATOM 753 C CA . GLU A 1 101 ? 11.562 18.698 4.623 1.00 15.12 95 GLU A CA 1
ATOM 754 C C . GLU A 1 101 ? 12.150 19.476 3.442 1.00 17.00 95 GLU A C 1
ATOM 755 O O . GLU A 1 101 ? 11.502 20.397 2.919 1.00 18.04 95 GLU A O 1
ATOM 761 N N . GLU A 1 102 ? 13.368 19.127 3.052 1.00 17.12 96 GLU A N 1
ATOM 762 C CA . GLU A 1 102 ? 14.056 19.828 1.962 1.00 18.58 96 GLU A CA 1
ATOM 763 C C . GLU A 1 102 ? 13.719 19.257 0.592 1.00 18.90 96 GLU A C 1
ATOM 764 O O . GLU A 1 102 ? 14.065 19.843 -0.434 1.00 20.26 96 GLU A O 1
ATOM 770 N N . LEU A 1 103 ? 13.026 18.120 0.572 1.00 17.35 97 LEU A N 1
ATOM 771 C CA . LEU A 1 103 ? 12.770 17.369 -0.662 1.00 16.78 97 LEU A CA 1
ATOM 772 C C . LEU A 1 103 ? 11.393 17.648 -1.204 1.00 16.81 97 LEU A C 1
ATOM 773 O O . LEU A 1 103 ? 10.450 17.883 -0.434 1.00 16.85 97 LEU A O 1
ATOM 778 N N . ASP A 1 104 ? 11.248 17.578 -2.524 1.00 16.57 98 ASP A N 1
ATOM 779 C CA . ASP A 1 104 ? 9.902 17.581 -3.117 1.00 16.95 98 ASP A CA 1
ATOM 780 C C . ASP A 1 104 ? 9.275 16.189 -3.082 1.00 16.88 98 ASP A C 1
ATOM 781 O O . ASP A 1 104 ? 9.946 15.214 -2.764 1.00 16.54 98 ASP A O 1
ATOM 786 N N . GLU A 1 105 ? 7.987 16.079 -3.408 1.00 17.50 99 GLU A N 1
ATOM 787 C CA . GLU A 1 105 ? 7.315 14.793 -3.245 1.00 18.20 99 GLU A CA 1
ATOM 788 C C . GLU A 1 105 ? 7.861 13.734 -4.196 1.00 17.67 99 GLU A C 1
ATOM 789 O O . GLU A 1 105 ? 7.898 12.549 -3.858 1.00 18.71 99 GLU A O 1
ATOM 795 N N . GLU A 1 106 ? 8.341 14.151 -5.369 1.00 16.59 100 GLU A N 1
ATOM 796 C CA . GLU A 1 106 ? 8.954 13.188 -6.276 1.00 16.54 100 GLU A CA 1
ATOM 797 C C . GLU A 1 106 ? 10.226 12.591 -5.671 1.00 15.29 100 GLU A C 1
ATOM 798 O O . GLU A 1 106 ? 10.413 11.388 -5.698 1.00 14.84 100 GLU A O 1
ATOM 804 N N . GLN A 1 107 ? 11.085 13.446 -5.137 1.00 14.89 101 GLN A N 1
ATOM 805 C CA . GLN A 1 107 ? 12.297 12.989 -4.461 1.00 14.52 101 GLN A CA 1
ATOM 806 C C . GLN A 1 107 ? 12.001 12.106 -3.253 1.00 14.05 101 GLN A C 1
ATOM 807 O O . GLN A 1 107 ? 12.739 11.168 -2.979 1.00 14.47 101 GLN A O 1
ATOM 813 N N . ARG A 1 108 ? 10.905 12.391 -2.544 1.00 13.92 102 ARG A N 1
ATOM 814 C CA . ARG A 1 108 ? 10.538 11.587 -1.381 1.00 14.32 102 ARG A CA 1
ATOM 815 C C . ARG A 1 108 ? 10.141 10.160 -1.730 1.00 14.84 102 ARG A C 1
ATOM 816 O O . ARG A 1 108 ? 10.037 9.327 -0.840 1.00 15.06 102 ARG A O 1
ATOM 824 N N . LYS A 1 109 ? 9.940 9.853 -3.010 1.00 14.58 103 LYS A N 1
ATOM 825 C CA . LYS A 1 109 ? 9.690 8.470 -3.433 1.00 15.51 103 LYS A CA 1
ATOM 826 C C . LYS A 1 109 ? 10.908 7.590 -3.222 1.00 14.33 103 LYS A C 1
ATOM 827 O O . LYS A 1 109 ? 10.789 6.382 -3.111 1.00 13.70 103 LYS A O 1
ATOM 833 N N . ASP A 1 110 ? 12.095 8.199 -3.207 1.00 13.02 104 ASP A N 1
ATOM 834 C CA . ASP A 1 110 ? 13.349 7.464 -3.092 1.00 12.84 104 ASP A CA 1
ATOM 835 C C . ASP A 1 110 ? 13.842 7.341 -1.655 1.00 12.20 104 ASP A C 1
ATOM 836 O O . ASP A 1 110 ? 13.381 8.042 -0.784 1.00 13.42 104 ASP A O 1
ATOM 841 N N . TRP A 1 111 ? 14.825 6.475 -1.430 1.00 12.70 105 TRP A N 1
ATOM 842 C CA . TRP A 1 111 ? 15.606 6.576 -0.193 1.00 12.74 105 TRP A CA 1
ATOM 843 C C . TRP A 1 111 ? 16.565 7.750 -0.316 1.00 13.25 105 TRP A C 1
ATOM 844 O O . TRP A 1 111 ? 17.301 7.823 -1.311 1.00 15.62 105 TRP A O 1
ATOM 855 N N . ASN A 1 112 ? 16.516 8.672 0.638 1.00 12.12 106 ASN A N 1
ATOM 856 C CA . ASN A 1 112 ? 17.322 9.878 0.605 1.00 12.81 106 ASN A CA 1
ATOM 857 C C . ASN A 1 112 ? 18.240 9.867 1.797 1.00 12.02 106 ASN A C 1
ATOM 858 O O . ASN A 1 112 ? 17.802 9.968 2.941 1.00 11.56 106 ASN A O 1
ATOM 863 N N . GLN A 1 113 ? 19.533 9.771 1.525 1.00 12.55 107 GLN A N 1
ATOM 864 C CA . GLN A 1 113 ? 20.528 9.712 2.589 1.00 11.98 107 GLN A CA 1
ATOM 865 C C . GLN A 1 113 ? 20.581 11.010 3.348 1.00 12.68 107 GLN A C 1
ATOM 866 O O . GLN A 1 113 ? 20.605 12.090 2.765 1.00 13.17 107 GLN A O 1
ATOM 872 N N . SER A 1 114 ? 20.582 10.914 4.672 1.00 12.08 108 SER A N 1
ATOM 873 C CA . SER A 1 114 ? 20.693 12.087 5.527 1.00 13.35 108 SER A CA 1
ATOM 874 C C . SER A 1 114 ? 22.077 12.176 6.165 1.00 13.66 108 SER A C 1
ATOM 875 O O . SER A 1 114 ? 22.751 13.204 6.049 1.00 16.12 108 SER A O 1
ATOM 878 N N . THR A 1 115 ? 22.480 11.102 6.831 1.00 12.07 109 THR A N 1
ATOM 879 C CA . THR A 1 115 ? 23.814 10.938 7.400 1.00 12.79 109 THR A CA 1
ATOM 880 C C . THR A 1 115 ? 24.213 9.498 7.084 1.00 12.89 109 THR A C 1
ATOM 881 O O . THR A 1 115 ? 23.400 8.732 6.608 1.00 12.46 109 THR A O 1
ATOM 885 N N . PRO A 1 116 ? 25.474 9.103 7.308 1.00 12.84 110 PRO A N 1
ATOM 886 C CA . PRO A 1 116 ? 25.856 7.741 6.891 1.00 13.09 110 PRO A CA 1
ATOM 887 C C . PRO A 1 116 ? 24.965 6.659 7.521 1.00 12.95 110 PRO A C 1
ATOM 888 O O . PRO A 1 116 ? 24.788 6.626 8.750 1.00 13.40 110 PRO A O 1
ATOM 892 N N . GLY A 1 117 ? 24.389 5.819 6.672 1.00 12.14 111 GLY A N 1
ATOM 893 C CA . GLY A 1 117 ? 23.531 4.737 7.117 1.00 12.48 111 GLY A CA 1
ATOM 894 C C . GLY A 1 117 ? 22.126 5.131 7.454 1.00 12.21 111 GLY A C 1
ATOM 895 O O . GLY A 1 117 ? 21.378 4.242 7.865 1.00 12.30 111 GLY A O 1
ATOM 896 N N . ILE A 1 118 ? 21.757 6.398 7.290 1.00 11.65 112 ILE A N 1
ATOM 897 C CA . ILE A 1 118 ? 20.383 6.831 7.639 1.00 11.59 112 ILE A CA 1
ATOM 898 C C . ILE A 1 118 ? 19.723 7.452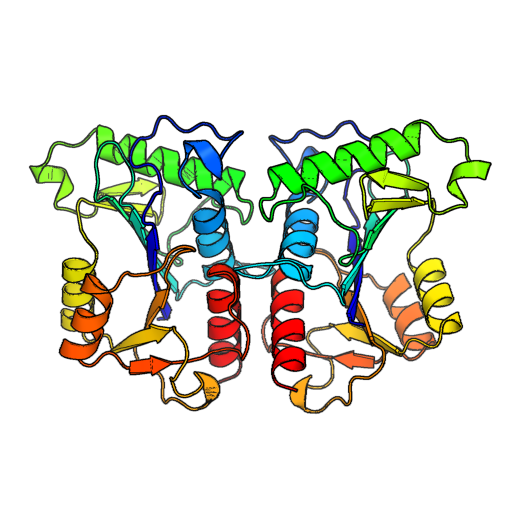 6.425 1.00 11.03 112 ILE A C 1
ATOM 899 O O . ILE A 1 118 ? 20.259 8.423 5.856 1.00 11.89 112 ILE A O 1
ATOM 904 N N . TYR A 1 119 ? 18.566 6.908 6.036 1.00 11.39 113 TYR A N 1
ATOM 905 C CA . TYR A 1 119 ? 17.885 7.291 4.798 1.00 11.13 113 TYR A CA 1
ATOM 906 C C . TYR A 1 119 ? 16.442 7.597 5.110 1.00 11.41 113 TYR A C 1
ATOM 907 O O . TYR A 1 119 ? 15.851 6.963 6.002 1.00 12.49 113 TYR A O 1
ATOM 916 N N . VAL A 1 120 ? 15.851 8.546 4.404 1.00 11.39 114 VAL A N 1
ATOM 917 C CA . VAL A 1 120 ? 14.462 8.935 4.667 1.00 12.34 114 VAL A CA 1
ATOM 918 C C . VAL A 1 120 ? 13.660 8.870 3.375 1.00 11.72 114 VAL A C 1
ATOM 919 O O . VAL A 1 120 ? 14.175 9.109 2.268 1.00 11.74 114 VAL A O 1
ATOM 923 N N . ARG A 1 121 ? 12.379 8.543 3.505 1.00 11.65 115 ARG A N 1
ATOM 924 C CA . ARG A 1 121 ? 11.530 8.245 2.344 1.00 12.20 115 ARG A CA 1
ATOM 925 C C . ARG A 1 121 ? 10.079 8.353 2.728 1.00 11.65 115 ARG A C 1
ATOM 926 O O . ARG A 1 121 ? 9.716 8.089 3.877 1.00 12.12 115 ARG A O 1
ATOM 934 N N . ARG A 1 122 ? 9.249 8.758 1.775 1.00 11.75 116 ARG A N 1
ATOM 935 C CA . ARG A 1 122 ? 7.791 8.695 1.959 1.00 12.25 116 ARG A CA 1
ATOM 936 C C . ARG A 1 122 ? 7.362 7.262 1.706 1.00 12.87 116 ARG A C 1
ATOM 937 O O . ARG A 1 122 ? 7.368 6.790 0.571 1.00 12.90 116 ARG A O 1
ATOM 945 N N . LEU A 1 123 ? 6.977 6.564 2.777 1.00 13.88 117 LEU A N 1
ATOM 946 C CA . LEU A 1 123 ? 6.607 5.155 2.686 1.00 14.43 117 LEU A CA 1
ATOM 947 C C . LEU A 1 123 ? 5.795 4.795 3.928 1.00 14.06 117 LEU A C 1
ATOM 948 O O . LEU A 1 123 ? 6.149 5.156 5.042 1.00 14.91 117 LEU A O 1
ATOM 953 N N . GLY A 1 124 ? 4.672 4.109 3.706 1.00 13.21 118 GLY A N 1
ATOM 954 C CA . GLY A 1 124 ? 3.854 3.627 4.801 1.00 13.20 118 GLY A CA 1
ATOM 955 C C . GLY A 1 124 ? 4.169 2.189 5.162 1.00 12.33 118 GLY A C 1
ATOM 956 O O . GLY A 1 124 ? 4.899 1.485 4.457 1.00 12.90 118 GLY A O 1
ATOM 957 N N . PHE A 1 125 ? 3.583 1.765 6.272 1.00 12.03 119 PHE A N 1
ATOM 958 C CA . PHE A 1 125 ? 3.851 0.446 6.834 1.00 11.89 119 PHE A CA 1
ATOM 959 C C . PHE A 1 125 ? 3.535 -0.732 5.900 1.00 11.71 119 PHE A C 1
ATOM 960 O O . PHE A 1 125 ? 4.373 -1.603 5.687 1.00 11.77 119 PHE A O 1
ATOM 968 N N . ARG A 1 126 ? 2.334 -0.750 5.336 1.00 11.84 120 ARG A N 1
ATOM 969 C CA . ARG A 1 126 ? 1.930 -1.874 4.495 1.00 12.46 120 ARG A CA 1
ATOM 970 C C . ARG A 1 126 ? 2.782 -1.969 3.236 1.00 11.96 120 ARG A C 1
ATOM 971 O O . ARG A 1 126 ? 3.228 -3.052 2.861 1.00 12.38 120 ARG A O 1
ATOM 979 N N . ASN A 1 127 ? 3.020 -0.828 2.595 1.00 12.88 121 ASN A N 1
ATOM 980 C CA . ASN A 1 127 ? 3.876 -0.833 1.396 1.00 13.36 121 ASN A CA 1
ATOM 981 C C . ASN A 1 127 ? 5.311 -1.260 1.687 1.00 12.54 121 ASN A C 1
ATOM 982 O O . ASN A 1 127 ? 5.928 -1.982 0.892 1.00 13.51 121 ASN A O 1
ATOM 987 N N . LEU A 1 128 ? 5.826 -0.859 2.849 1.00 12.09 122 LEU A N 1
ATOM 988 C CA . LEU A 1 128 ? 7.162 -1.330 3.223 1.00 11.93 122 LEU A CA 1
ATOM 989 C C . LEU A 1 128 ? 7.180 -2.851 3.410 1.00 12.23 122 LEU A C 1
ATOM 990 O O . LEU A 1 128 ? 8.064 -3.542 2.913 1.00 12.46 122 LEU A O 1
ATOM 995 N N . VAL A 1 129 ? 6.187 -3.388 4.112 1.00 12.72 123 VAL A N 1
ATOM 996 C CA . VAL A 1 129 ? 6.130 -4.825 4.287 1.00 13.10 123 VAL A CA 1
ATOM 997 C C . VAL A 1 129 ? 5.994 -5.544 2.938 1.00 13.24 123 VAL A C 1
ATOM 998 O O . VAL A 1 129 ? 6.635 -6.576 2.712 1.00 13.25 123 VAL A O 1
ATOM 1002 N N . LEU A 1 130 ? 5.181 -4.993 2.032 1.00 13.15 124 LEU A N 1
ATOM 1003 C CA . LEU A 1 130 ? 5.086 -5.571 0.676 1.00 14.16 124 LEU A CA 1
ATOM 1004 C C . LEU A 1 130 ? 6.420 -5.578 -0.060 1.00 14.30 124 LEU A C 1
ATOM 1005 O O . LEU A 1 130 ? 6.739 -6.552 -0.752 1.00 14.80 124 LEU A O 1
ATOM 1010 N N . GLU A 1 131 ? 7.201 -4.514 0.107 1.00 14.06 125 GLU A N 1
ATOM 1011 C CA . GLU A 1 131 ? 8.534 -4.475 -0.502 1.00 14.52 125 GLU A CA 1
ATOM 1012 C C . GLU A 1 131 ? 9.414 -5.574 0.085 1.00 14.82 125 GLU A C 1
ATOM 1013 O O . GLU A 1 131 ? 10.177 -6.224 -0.629 1.00 15.65 125 GLU A O 1
ATOM 1019 N N . LYS A 1 132 ? 9.321 -5.776 1.393 1.00 14.27 126 LYS A N 1
ATOM 1020 C CA . LYS A 1 132 ? 10.109 -6.831 2.030 1.00 15.28 126 LYS A CA 1
ATOM 1021 C C . LYS A 1 132 ? 9.683 -8.224 1.586 1.00 16.06 126 LYS A C 1
ATOM 1022 O O . LYS A 1 132 ? 10.533 -9.087 1.366 1.00 15.40 126 LYS A O 1
ATOM 1028 N N . LEU A 1 133 ? 8.380 -8.443 1.424 1.00 16.24 127 LEU A N 1
ATOM 1029 C CA . LEU A 1 133 ? 7.881 -9.700 0.849 1.00 17.74 127 LEU A CA 1
ATOM 1030 C C . LEU A 1 133 ? 8.456 -9.929 -0.545 1.00 18.40 127 LEU A C 1
ATOM 1031 O O . LEU A 1 133 ? 8.906 -11.029 -0.852 1.00 18.98 127 LEU A O 1
ATOM 1036 N N . GLU A 1 134 ? 8.458 -8.882 -1.371 1.00 19.21 128 GLU A N 1
ATOM 1037 C CA . GLU A 1 134 ? 8.969 -9.000 -2.745 1.00 20.48 128 GLU A CA 1
ATOM 1038 C C . GLU A 1 134 ? 10.463 -9.334 -2.735 1.00 20.16 128 GLU A C 1
ATOM 1039 O O . GLU A 1 134 ? 10.973 -10.031 -3.615 1.00 21.41 128 GLU A O 1
ATOM 1045 N N . GLU A 1 135 ? 11.157 -8.845 -1.716 1.00 19.90 129 GLU A N 1
ATOM 1046 C CA . GLU A 1 135 ? 12.570 -9.134 -1.507 1.00 19.94 129 GLU A CA 1
ATOM 1047 C C . GLU A 1 135 ? 12.846 -10.584 -1.080 1.00 19.78 129 GLU A C 1
ATOM 1048 O O . GLU A 1 135 ? 13.999 -11.031 -1.088 1.00 21.09 129 GLU A O 1
ATOM 1054 N N . GLY A 1 136 ? 11.804 -11.312 -0.688 1.00 19.31 130 GLY A N 1
ATOM 1055 C CA . GLY A 1 136 ? 11.953 -12.706 -0.272 1.00 19.52 130 GLY A CA 1
ATOM 1056 C C . GLY A 1 136 ? 12.036 -12.895 1.236 1.00 18.42 130 GLY A C 1
ATOM 1057 O O . GLY A 1 136 ? 12.348 -13.996 1.703 1.00 19.36 130 GLY A O 1
ATOM 1058 N N . LYS A 1 137 ? 11.767 -11.842 2.009 1.00 17.00 131 LYS A N 1
ATOM 1059 C CA . LYS A 1 137 ? 11.819 -11.951 3.467 1.00 16.47 131 LYS A CA 1
ATOM 1060 C C . LYS A 1 137 ? 10.645 -12.708 4.038 1.00 15.94 131 LYS A C 1
ATOM 1061 O O . LYS A 1 137 ? 9.562 -12.729 3.452 1.00 15.37 131 LYS A O 1
ATOM 1067 N N . ASN A 1 138 ? 10.873 -13.328 5.193 1.00 15.29 132 ASN A N 1
ATOM 1068 C CA . ASN A 1 138 ? 9.800 -13.864 6.015 1.00 14.99 132 ASN A CA 1
ATOM 1069 C C . ASN A 1 138 ? 9.433 -12.857 7.076 1.00 14.43 132 ASN A C 1
ATOM 1070 O O . ASN A 1 138 ? 10.309 -12.307 7.738 1.00 14.37 132 ASN A O 1
ATOM 1075 N N . ILE A 1 139 ? 8.142 -12.631 7.241 1.00 13.99 133 ILE A N 1
ATOM 1076 C CA . ILE A 1 139 ? 7.656 -11.652 8.189 1.00 13.78 133 ILE A CA 1
ATOM 1077 C C . ILE A 1 139 ? 7.252 -12.316 9.497 1.00 14.00 133 ILE A C 1
ATOM 1078 O O . ILE A 1 139 ? 6.448 -13.247 9.498 1.00 13.41 133 ILE A O 1
ATOM 1083 N N . TYR A 1 140 ? 7.814 -11.837 10.602 1.00 14.21 134 TYR A N 1
ATOM 1084 C CA . TYR A 1 140 ? 7.458 -12.314 11.932 1.00 14.71 134 TYR A CA 1
ATOM 1085 C C . TYR A 1 140 ? 6.907 -11.163 12.710 1.00 15.21 134 TYR A C 1
ATOM 1086 O O . TYR A 1 140 ? 7.485 -10.066 12.730 1.00 16.14 134 TYR A O 1
ATOM 1095 N N . TYR A 1 141 ? 5.784 -11.386 13.344 1.00 15.41 135 TYR A N 1
ATOM 1096 C CA . TYR A 1 141 ? 5.176 -10.372 14.114 1.00 16.85 135 TYR A CA 1
ATOM 1097 C C . TYR A 1 141 ? 5.369 -10.750 15.562 1.00 17.96 135 TYR A C 1
ATOM 1098 O O . TYR A 1 141 ? 4.789 -11.748 16.048 1.00 17.37 135 TYR A O 1
ATOM 1107 N N . LEU A 1 142 ? 6.240 -9.981 16.230 1.00 19.11 136 LEU A N 1
ATOM 1108 C CA . LEU A 1 142 ? 6.464 -10.171 17.651 1.00 20.92 136 LEU A CA 1
ATOM 1109 C C . LEU A 1 142 ? 5.202 -9.715 18.370 1.00 22.50 136 LEU A C 1
ATOM 1110 O O . LEU A 1 142 ? 4.847 -8.532 18.343 1.00 22.87 136 LEU A O 1
ATOM 1115 N N . HIS A 1 143 ? 4.496 -10.675 18.953 1.00 23.50 137 HIS A N 1
ATOM 1116 C CA . HIS A 1 143 ? 3.255 -10.411 19.668 1.00 25.91 137 HIS A CA 1
ATOM 1117 C C . HIS A 1 143 ? 3.131 -11.383 20.838 1.00 26.77 137 HIS A C 1
ATOM 1118 O O . HIS A 1 143 ? 3.424 -12.566 20.693 1.00 26.41 137 HIS A O 1
ATOM 1125 N N . MET A 1 144 ? 2.690 -10.870 21.988 1.00 27.80 138 MET A N 1
ATOM 1126 C CA . MET A 1 144 ? 2.615 -11.635 23.250 1.00 30.24 138 MET A CA 1
ATOM 1127 C C . MET A 1 144 ? 1.982 -13.041 23.162 1.00 29.43 138 MET A C 1
ATOM 1128 O O . MET A 1 144 ? 2.395 -13.954 23.883 1.00 29.59 138 MET A O 1
ATOM 1133 N N . ASN A 1 145 ? 0.996 -13.227 22.290 1.00 28.55 139 ASN A N 1
ATOM 1134 C CA . ASN A 1 145 ? 0.300 -14.525 22.222 1.00 27.47 139 ASN A CA 1
ATOM 1135 C C . ASN A 1 145 ? 0.656 -15.419 21.010 1.00 25.66 139 ASN A C 1
ATOM 1136 O O . ASN A 1 145 ? -0.051 -16.377 20.682 1.00 25.74 139 ASN A O 1
ATOM 1141 N N . GLY A 1 146 ? 1.764 -15.105 20.359 1.00 23.27 140 GLY A N 1
ATOM 1142 C CA . GLY A 1 146 ? 2.288 -15.981 19.305 1.00 20.64 140 GLY A CA 1
ATOM 1143 C C . GLY A 1 146 ? 2.861 -17.291 19.815 1.00 19.27 140 GLY A C 1
ATOM 1144 O O . GLY A 1 146 ? 2.823 -17.599 21.014 1.00 19.00 140 GLY A O 1
ATOM 1145 N N . GLU A 1 147 ? 3.385 -18.082 18.884 1.00 17.31 141 GLU A N 1
ATOM 1146 C CA . GLU A 1 147 ? 4.096 -19.288 19.253 1.00 15.51 141 GLU A CA 1
ATOM 1147 C C . GLU A 1 147 ? 5.359 -18.897 20.019 1.00 15.00 141 GLU A C 1
ATOM 1148 O O . GLU A 1 147 ? 6.030 -17.932 19.662 1.00 14.65 141 GLU A O 1
ATOM 1154 N N . ASP A 1 148 ? 5.699 -19.658 21.057 1.00 14.96 142 ASP A N 1
ATOM 1155 C CA . ASP A 1 148 ? 6.956 -19.472 21.788 1.00 16.11 142 ASP A CA 1
ATOM 1156 C C . ASP A 1 148 ? 8.119 -19.416 20.802 1.00 16.78 142 ASP A C 1
ATOM 1157 O O . ASP A 1 148 ? 8.338 -20.360 20.030 1.00 15.86 142 ASP A O 1
ATOM 1162 N N . VAL A 1 149 ? 8.867 -18.319 20.835 1.00 17.66 143 VAL A N 1
ATOM 1163 C CA . VAL A 1 149 ? 9.979 -18.092 19.912 1.00 19.35 143 VAL A CA 1
ATOM 1164 C C . VAL A 1 149 ? 10.994 -19.232 19.871 1.00 19.43 143 VAL A C 1
ATOM 1165 O O . VAL A 1 149 ? 11.610 -19.471 18.834 1.00 19.77 143 VAL A O 1
ATOM 1169 N N . GLU A 1 150 ? 11.154 -19.949 20.977 1.00 20.40 144 GLU A N 1
ATOM 1170 C CA . GLU A 1 150 ? 12.178 -20.985 21.024 1.00 21.33 144 GLU A CA 1
ATOM 1171 C C . GLU A 1 150 ? 11.865 -22.145 20.089 1.00 20.31 144 GLU A C 1
ATOM 1172 O O . GLU A 1 150 ? 12.758 -22.927 19.744 1.00 21.56 144 GLU A O 1
ATOM 1178 N N . ASN A 1 151 ? 10.605 -22.258 19.671 1.00 18.20 145 ASN A N 1
ATOM 1179 C CA . ASN A 1 151 ? 10.169 -23.355 18.798 1.00 17.38 145 ASN A CA 1
ATOM 1180 C C . ASN A 1 151 ? 10.045 -22.941 17.333 1.00 16.80 145 ASN A C 1
ATOM 1181 O O . ASN A 1 151 ? 9.802 -23.772 16.468 1.00 16.74 145 ASN A O 1
ATOM 1186 N N . VAL A 1 152 ? 10.220 -21.650 17.055 1.00 16.24 146 VAL A N 1
ATOM 1187 C CA . VAL A 1 152 ? 9.978 -21.114 15.716 1.00 16.61 146 VAL A CA 1
ATOM 1188 C C . VAL A 1 152 ? 11.258 -21.150 14.877 1.00 17.08 146 VAL A C 1
ATOM 1189 O O . VAL A 1 152 ? 12.297 -20.644 15.305 1.00 17.46 146 VAL A O 1
ATOM 1193 N N . ASP A 1 153 ? 11.185 -21.721 13.673 1.00 18.45 147 ASP A N 1
ATOM 1194 C CA . ASP A 1 153 ? 12.354 -21.761 12.780 1.00 19.89 147 ASP A CA 1
ATOM 1195 C C . ASP A 1 153 ? 12.505 -20.475 11.981 1.00 20.24 147 ASP A C 1
ATOM 1196 O O . ASP A 1 153 ? 12.034 -20.375 10.845 1.00 21.87 147 ASP A O 1
ATOM 1201 N N . ILE A 1 154 ? 13.200 -19.520 12.577 1.00 18.85 148 ILE A N 1
ATOM 1202 C CA . ILE A 1 154 ? 13.374 -18.185 12.019 1.00 18.11 148 ILE A CA 1
ATOM 1203 C C . ILE A 1 154 ? 14.393 -18.188 10.880 1.00 18.32 148 ILE A C 1
ATOM 1204 O O . ILE A 1 154 ? 15.524 -18.624 11.063 1.00 19.49 148 ILE A O 1
ATOM 1209 N N . GLU A 1 155 ? 13.971 -17.706 9.710 1.00 17.98 149 GLU A N 1
ATOM 1210 C CA . GLU A 1 155 ? 14.871 -17.549 8.562 1.00 18.63 149 GLU A CA 1
ATOM 1211 C C . GLU A 1 155 ? 14.609 -16.229 7.837 1.00 17.40 149 GLU A C 1
ATOM 1212 O O . GLU A 1 155 ? 13.453 -15.815 7.722 1.00 16.62 149 GLU A O 1
ATOM 1218 N N . ASN A 1 156 ? 15.684 -15.605 7.339 1.00 16.87 150 ASN A N 1
ATOM 1219 C CA . ASN A 1 156 ? 15.595 -14.386 6.512 1.00 15.95 150 ASN A CA 1
ATOM 1220 C C . ASN A 1 156 ? 14.543 -13.398 7.062 1.00 15.21 150 ASN A C 1
ATOM 1221 O O . ASN A 1 156 ? 13.616 -13.017 6.343 1.00 14.63 150 ASN A O 1
ATOM 1226 N N . PRO A 1 157 ? 14.664 -13.014 8.348 1.00 14.40 151 PRO A N 1
ATOM 1227 C CA . PRO A 1 157 ? 13.535 -12.375 9.029 1.00 13.96 151 PRO A CA 1
ATOM 1228 C C . PRO A 1 157 ? 13.393 -10.860 8.901 1.00 12.58 151 PRO A C 1
ATOM 1229 O O . PRO A 1 157 ? 14.388 -10.105 8.862 1.00 13.15 151 PRO A O 1
ATOM 1233 N N . VAL A 1 158 ? 12.137 -10.423 8.896 1.00 12.54 152 VAL A N 1
ATOM 1234 C CA . VAL A 1 158 ? 11.789 -9.066 9.245 1.00 13.02 152 VAL A CA 1
ATOM 1235 C C . VAL A 1 158 ? 10.862 -9.170 10.443 1.00 12.65 152 VAL A C 1
ATOM 1236 O O . VAL A 1 158 ? 9.799 -9.809 10.358 1.00 13.17 152 VAL A O 1
ATOM 1240 N N . PHE A 1 159 ? 11.248 -8.543 11.555 1.00 11.77 153 PHE A N 1
ATOM 1241 C CA . PHE A 1 159 ? 10.431 -8.542 12.773 1.00 12.14 153 PHE A CA 1
ATOM 1242 C C . PHE A 1 159 ? 9.626 -7.275 12.894 1.00 11.25 153 PHE A C 1
ATOM 1243 O O . PHE A 1 159 ? 10.206 -6.168 12.868 1.00 12.03 153 PHE A O 1
ATOM 1251 N N . ILE A 1 160 ? 8.311 -7.418 12.995 1.00 11.96 154 ILE A N 1
ATOM 1252 C CA . ILE A 1 160 ? 7.421 -6.294 13.196 1.00 12.03 154 ILE A CA 1
ATOM 1253 C C . ILE A 1 160 ? 7.257 -6.037 14.689 1.00 12.77 154 ILE A C 1
ATOM 1254 O O . ILE A 1 160 ? 6.913 -6.962 15.447 1.00 13.79 154 ILE A O 1
ATOM 1259 N N . ILE A 1 161 ? 7.494 -4.792 15.089 1.00 12.76 155 ILE A N 1
ATOM 1260 C CA . ILE A 1 161 ? 7.431 -4.368 16.480 1.00 14.28 155 ILE A CA 1
ATOM 1261 C C . ILE A 1 161 ? 6.490 -3.171 16.550 1.00 13.78 155 ILE A C 1
ATOM 1262 O O . ILE A 1 161 ? 6.661 -2.161 15.852 1.00 14.11 155 ILE A O 1
ATOM 1267 N N . GLY A 1 162 ? 5.490 -3.277 17.419 1.00 14.37 156 GLY A N 1
ATOM 1268 C CA . GLY A 1 162 ? 4.581 -2.152 17.658 1.00 14.72 156 GLY A CA 1
ATOM 1269 C C . GLY A 1 162 ? 5.063 -1.216 18.746 1.00 15.08 156 GLY A C 1
ATOM 1270 O O . GLY A 1 162 ? 5.977 -1.536 19.505 1.00 15.86 156 GLY A O 1
ATOM 1271 N N . ASP A 1 163 ? 4.423 -0.059 18.845 1.00 15.69 157 ASP A N 1
ATOM 1272 C CA . ASP A 1 163 ? 4.760 0.918 19.885 1.00 16.58 157 ASP A CA 1
ATOM 1273 C C . ASP A 1 163 ? 3.856 0.690 21.089 1.00 17.81 157 ASP A C 1
ATOM 1274 O O . ASP A 1 163 ? 3.263 -0.385 21.217 1.00 17.47 157 ASP A O 1
ATOM 1279 N N . HIS A 1 164 ? 3.725 1.676 21.967 1.00 18.95 158 HIS A N 1
ATOM 1280 C CA . HIS A 1 164 ? 2.968 1.414 23.192 1.00 21.47 158 HIS A CA 1
ATOM 1281 C C . HIS A 1 164 ? 1.524 1.054 22.894 1.00 22.22 158 HIS A C 1
ATOM 1282 O O . HIS A 1 164 ? 0.933 0.153 23.518 1.00 23.45 158 HIS A O 1
ATOM 1289 N N . ILE A 1 165 ? 0.944 1.756 21.938 1.00 21.36 159 ILE A N 1
ATOM 1290 C CA . ILE A 1 165 ? -0.431 1.491 21.567 1.00 21.65 159 ILE A CA 1
ATOM 1291 C C . ILE A 1 165 ? -0.523 0.191 20.769 1.00 21.02 159 ILE A C 1
ATOM 1292 O O . ILE A 1 165 ? -1.474 -0.572 20.920 1.00 22.18 159 ILE A O 1
ATOM 1297 N N . GLY A 1 166 ? 0.474 -0.062 19.924 1.00 18.41 160 GLY A N 1
ATOM 1298 C CA . GLY A 1 166 ? 0.523 -1.286 19.149 1.00 17.98 160 GLY A CA 1
ATOM 1299 C C . GLY A 1 166 ? 0.210 -1.062 17.688 1.00 17.50 160 GLY A C 1
ATOM 1300 O O . GLY A 1 166 ? -0.151 0.027 17.254 1.00 17.57 160 GLY A O 1
ATOM 1301 N N . ILE A 1 167 ? 0.321 -2.138 16.928 1.00 17.50 161 ILE A N 1
ATOM 1302 C CA . ILE A 1 167 ? 0.181 -2.123 15.484 1.00 18.45 161 ILE A CA 1
ATOM 1303 C C . ILE A 1 167 ? -1.238 -1.722 15.066 1.00 18.96 161 ILE A C 1
ATOM 1304 O O . ILE A 1 167 ? -1.430 -1.003 14.083 1.00 19.25 161 ILE A O 1
ATOM 1309 N N . GLY A 1 168 ? -2.228 -2.170 15.834 1.00 18.92 162 GLY A N 1
ATOM 1310 C CA . GLY A 1 168 ? -3.613 -1.801 15.541 1.00 20.73 162 GLY A CA 1
ATOM 1311 C C . GLY A 1 168 ? -4.322 -2.769 14.621 1.00 21.94 162 GLY A C 1
ATOM 1312 O O . GLY A 1 168 ? -3.701 -3.539 13.887 1.00 20.66 162 GLY A O 1
ATOM 1313 N N . GLU A 1 169 ? -5.649 -2.712 14.649 1.00 23.27 163 GLU A N 1
ATOM 1314 C CA . GLU A 1 169 ? -6.491 -3.698 13.969 1.00 25.50 163 GLU A CA 1
ATOM 1315 C C . GLU A 1 169 ? -6.285 -3.742 12.460 1.00 24.08 163 GLU A C 1
ATOM 1316 O O . GLU A 1 169 ? -6.216 -4.827 11.876 1.00 24.63 163 GLU A O 1
ATOM 1322 N N . GLU A 1 170 ? -6.154 -2.577 11.831 1.00 24.36 164 GLU A N 1
ATOM 1323 C CA . GLU A 1 170 ? -6.050 -2.496 10.378 1.00 23.96 164 GLU A CA 1
ATOM 1324 C C . GLU A 1 170 ? -4.780 -3.201 9.886 1.00 22.41 164 GLU A C 1
ATOM 1325 O O . GLU A 1 170 ? -4.802 -4.028 8.965 1.00 22.10 164 GLU A O 1
ATOM 1331 N N . ASP A 1 171 ? -3.667 -2.890 10.529 1.00 21.09 165 ASP A N 1
ATOM 1332 C CA . ASP A 1 171 ? -2.415 -3.491 10.128 1.00 19.28 165 ASP A CA 1
ATOM 1333 C C . ASP A 1 171 ? -2.267 -4.940 10.598 1.00 18.95 165 ASP A C 1
ATOM 1334 O O . ASP A 1 171 ? -1.613 -5.738 9.922 1.00 16.51 165 ASP A O 1
ATOM 1339 N N . GLU A 1 172 ? -2.885 -5.313 11.712 1.00 18.26 166 GLU A N 1
ATOM 1340 C CA . GLU A 1 172 ? -2.906 -6.730 12.085 1.00 18.90 166 GLU A CA 1
ATOM 1341 C C . GLU A 1 172 ? -3.680 -7.587 11.071 1.00 19.11 166 GLU A C 1
ATOM 1342 O O . GLU A 1 172 ? -3.282 -8.726 10.795 1.00 19.64 166 GLU A O 1
ATOM 1348 N N . ARG A 1 173 ? -4.754 -7.021 10.510 1.00 19.76 167 ARG A N 1
ATOM 1349 C CA . ARG A 1 173 ? -5.553 -7.668 9.458 1.00 20.23 167 ARG A CA 1
ATOM 1350 C C . ARG A 1 173 ? -4.658 -7.957 8.255 1.00 18.82 167 ARG A C 1
ATOM 1351 O O . ARG A 1 173 ? -4.650 -9.063 7.718 1.00 19.26 167 ARG A O 1
ATOM 1359 N N . PHE A 1 174 ? -3.898 -6.951 7.855 1.00 16.81 168 PHE A N 1
ATOM 1360 C CA . PHE A 1 174 ? -2.935 -7.069 6.772 1.00 15.46 168 PHE A CA 1
ATOM 1361 C C . PHE A 1 174 ? -1.900 -8.147 7.077 1.00 14.86 168 PHE A C 1
ATOM 1362 O O . PHE A 1 174 ? -1.640 -8.997 6.241 1.00 12.73 168 PHE A O 1
ATOM 1370 N N . LEU A 1 175 ? -1.305 -8.104 8.273 1.00 14.10 169 LEU A N 1
ATOM 1371 C CA . LEU A 1 175 ? -0.256 -9.065 8.610 1.00 14.45 169 LEU A CA 1
ATOM 1372 C C . LEU A 1 175 ? -0.790 -10.490 8.610 1.00 14.83 169 LEU A C 1
ATOM 1373 O O . LEU A 1 175 ? -0.117 -11.390 8.118 1.00 15.13 169 LEU A O 1
ATOM 1378 N N . ASP A 1 176 ? -2.016 -10.684 9.085 1.00 16.53 170 ASP A N 1
ATOM 1379 C CA . ASP A 1 176 ? -2.573 -12.024 9.068 1.00 18.29 170 ASP A CA 1
ATOM 1380 C C . ASP A 1 176 ? -2.886 -12.489 7.658 1.00 18.28 170 ASP A C 1
ATOM 1381 O O . ASP A 1 176 ? -2.738 -13.658 7.342 1.00 19.56 170 ASP A O 1
ATOM 1386 N N . GLU A 1 177 ? -3.275 -11.560 6.794 1.00 17.97 171 GLU A N 1
ATOM 1387 C CA . GLU A 1 177 ? -3.601 -11.906 5.414 1.00 18.29 171 GLU A CA 1
ATOM 1388 C C . GLU A 1 177 ? -2.361 -12.373 4.665 1.00 18.15 171 GLU A C 1
ATOM 1389 O O . GLU A 1 177 ? -2.421 -13.325 3.884 1.00 18.51 171 GLU A O 1
ATOM 1395 N N . ILE A 1 178 ? -1.225 -11.719 4.900 1.00 17.36 172 ILE A N 1
ATOM 1396 C CA . ILE A 1 178 ? 0.020 -12.118 4.238 1.00 18.69 172 ILE A CA 1
ATOM 1397 C C . ILE A 1 178 ? 0.725 -13.249 5.008 1.00 19.35 172 ILE A C 1
ATOM 1398 O O . ILE A 1 178 ? 1.824 -13.659 4.640 1.00 20.99 172 ILE A O 1
ATOM 1403 N N . LYS A 1 179 ? 0.073 -13.731 6.065 1.00 19.12 173 LYS A N 1
ATOM 1404 C CA . LYS A 1 179 ? 0.522 -14.904 6.832 1.00 19.94 173 LYS A CA 1
ATOM 1405 C C . LYS A 1 179 ? 1.832 -14.656 7.587 1.00 18.77 173 LYS A C 1
ATOM 1406 O O . LYS A 1 179 ? 2.677 -15.545 7.729 1.00 20.13 173 LYS A O 1
ATOM 1412 N N . ALA A 1 180 ? 1.991 -13.436 8.087 1.00 16.66 174 ALA A N 1
ATOM 1413 C CA . ALA A 1 180 ? 3.069 -13.143 9.025 1.00 15.04 174 ALA A CA 1
ATOM 1414 C C . ALA A 1 180 ? 2.973 -14.086 10.229 1.00 14.85 174 ALA A C 1
ATOM 1415 O O . ALA A 1 180 ? 1.893 -14.325 10.770 1.00 17.05 174 ALA A O 1
ATOM 1417 N N . LYS A 1 181 ? 4.108 -14.591 10.678 1.00 12.67 175 LYS A N 1
ATOM 1418 C CA . LYS A 1 181 ? 4.130 -15.574 11.757 1.00 12.79 175 LYS A CA 1
ATOM 1419 C C . LYS A 1 181 ? 4.170 -14.879 13.109 1.00 12.64 175 LYS A C 1
ATOM 1420 O O . LYS A 1 181 ? 5.121 -14.147 13.393 1.00 12.85 175 LYS A O 1
ATOM 1426 N N . ARG A 1 182 ? 3.165 -15.105 13.945 1.00 14.38 176 ARG A N 1
ATOM 1427 C CA . ARG A 1 182 ? 3.171 -14.509 15.286 1.00 15.04 176 ARG A CA 1
ATOM 1428 C C . ARG A 1 182 ? 4.076 -15.258 16.250 1.00 15.73 176 ARG A C 1
ATOM 1429 O O . ARG A 1 182 ? 4.036 -16.498 16.306 1.00 14.42 176 ARG A O 1
ATOM 1437 N N . ILE A 1 183 ? 4.890 -14.509 16.994 1.00 15.73 177 ILE A N 1
ATOM 1438 C CA . ILE A 1 183 ? 5.888 -15.066 17.913 1.00 17.68 177 ILE A CA 1
ATOM 1439 C C . ILE A 1 183 ? 5.842 -14.369 19.260 1.00 17.23 177 ILE A C 1
ATOM 1440 O O . ILE A 1 183 ? 5.965 -13.130 19.329 1.00 18.92 177 ILE A O 1
ATOM 1445 N N . SER A 1 184 ? 5.732 -15.160 20.326 1.00 15.50 178 SER A N 1
ATOM 1446 C CA . SER A 1 184 ? 5.767 -14.648 21.691 1.00 16.19 178 SER A CA 1
ATOM 1447 C C . SER A 1 184 ? 7.156 -14.778 22.288 1.00 16.26 178 SER A C 1
ATOM 1448 O O . SER A 1 184 ? 7.838 -15.775 22.088 1.00 16.41 178 SER A O 1
ATOM 1451 N N . LEU A 1 185 ? 7.558 -13.764 23.042 1.00 17.15 179 LEU A N 1
ATOM 1452 C CA . LEU A 1 185 ? 8.901 -13.680 23.630 1.00 17.52 179 LEU A CA 1
ATOM 1453 C C . LEU A 1 185 ? 8.869 -13.792 25.148 1.00 17.15 179 LEU A C 1
ATOM 1454 O O . LEU A 1 185 ? 9.910 -13.982 25.764 1.00 16.84 179 LEU A O 1
ATOM 1459 N N . SER A 1 186 ? 7.689 -13.642 25.730 1.00 16.66 180 SER A N 1
ATOM 1460 C CA . SER A 1 186 ? 7.533 -13.482 27.187 1.00 17.87 180 SER A CA 1
ATOM 1461 C C . SER A 1 186 ? 6.075 -13.637 27.599 1.00 19.46 180 SER A C 1
ATOM 1462 O O . SER A 1 186 ? 5.186 -13.337 26.810 1.00 19.90 180 SER A O 1
ATOM 1465 N N . PRO A 1 187 ? 5.813 -14.124 28.832 1.00 20.01 181 PRO A N 1
ATOM 1466 C CA . PRO A 1 187 ? 4.427 -14.113 29.320 1.00 20.77 181 PRO A CA 1
ATOM 1467 C C . PRO A 1 187 ? 3.942 -12.717 29.696 1.00 20.38 181 PRO A C 1
ATOM 1468 O O . PRO A 1 187 ? 2.737 -12.509 29.937 1.00 22.37 181 PRO A O 1
ATOM 1472 N N . LEU A 1 188 ? 4.866 -11.759 29.784 1.00 20.36 182 LEU A N 1
ATOM 1473 C CA . LEU A 1 188 ? 4.497 -10.395 30.129 1.00 20.42 182 LEU A CA 1
ATOM 1474 C C . LEU A 1 188 ? 4.522 -9.491 28.911 1.00 19.55 182 LEU A C 1
ATOM 1475 O O . LEU A 1 188 ? 5.264 -9.731 27.963 1.00 18.92 182 LEU A O 1
ATOM 1480 N N . GLU A 1 189 ? 3.697 -8.452 28.954 1.00 19.68 183 GLU A N 1
ATOM 1481 C CA . GLU A 1 189 ? 3.737 -7.421 27.931 1.00 20.32 183 GLU A CA 1
ATOM 1482 C C . GLU A 1 189 ? 4.888 -6.448 28.198 1.00 19.64 183 GLU A C 1
ATOM 1483 O O . GLU A 1 189 ? 4.849 -5.658 29.145 1.00 19.68 183 GLU A O 1
ATOM 1489 N N . LEU A 1 190 ? 5.895 -6.522 27.336 1.00 18.53 184 LEU A N 1
ATOM 1490 C CA . LEU A 1 190 ? 7.126 -5.753 27.483 1.00 18.01 184 LEU A CA 1
ATOM 1491 C C . LEU A 1 190 ? 7.129 -4.496 26.632 1.00 17.97 184 LEU A C 1
ATOM 1492 O O . LEU A 1 190 ? 6.343 -4.371 25.685 1.00 18.04 184 LEU A O 1
ATOM 1497 N N . HIS A 1 191 ? 8.041 -3.569 26.953 1.00 16.60 185 HIS A N 1
ATOM 1498 C CA . HIS A 1 191 ? 8.335 -2.462 26.047 1.00 16.82 185 HIS A CA 1
ATOM 1499 C C . HIS A 1 191 ? 8.960 -2.973 24.750 1.00 15.45 185 HIS A C 1
ATOM 1500 O O . HIS A 1 191 ? 9.675 -3.991 24.734 1.00 15.05 185 HIS A O 1
ATOM 1507 N N . ALA A 1 192 ? 8.684 -2.281 23.647 1.00 14.93 186 ALA A N 1
ATOM 1508 C CA . ALA A 1 192 ? 9.176 -2.641 22.331 1.00 15.17 186 ALA A CA 1
ATOM 1509 C C . ALA A 1 192 ? 10.681 -2.873 22.272 1.00 14.67 186 ALA A C 1
ATOM 1510 O O . ALA A 1 192 ? 11.158 -3.799 21.625 1.00 14.94 186 ALA A O 1
ATOM 1512 N N . ASN A 1 193 ? 11.447 -2.021 22.949 1.00 14.35 187 ASN A N 1
ATOM 1513 C CA . ASN A 1 193 ? 12.899 -2.143 22.862 1.00 14.21 187 ASN A CA 1
ATOM 1514 C C . ASN A 1 193 ? 13.404 -3.419 23.528 1.00 14.40 187 ASN A C 1
ATOM 1515 O O . ASN A 1 193 ? 14.360 -4.033 23.045 1.00 14.90 187 ASN A O 1
ATOM 1520 N N . HIS A 1 194 ? 12.753 -3.805 24.624 1.00 14.35 188 HIS A N 1
ATOM 1521 C CA . HIS A 1 194 ? 13.092 -5.056 25.303 1.00 14.77 188 HIS A CA 1
ATOM 1522 C C . HIS A 1 194 ? 12.895 -6.267 24.406 1.00 14.91 188 HIS A C 1
ATOM 1523 O O . HIS A 1 194 ? 13.676 -7.229 24.447 1.00 14.86 188 HIS A O 1
ATOM 1530 N N . CYS A 1 195 ? 11.844 -6.219 23.602 1.00 14.40 189 CYS A N 1
ATOM 1531 C CA . CYS A 1 195 ? 11.564 -7.287 22.650 1.00 14.84 189 CYS A CA 1
ATOM 1532 C C . CYS A 1 195 ? 12.686 -7.457 21.649 1.00 14.33 189 CYS A C 1
ATOM 1533 O O . CYS A 1 195 ? 13.059 -8.574 21.304 1.00 15.14 189 CYS A O 1
ATOM 1536 N N . ILE A 1 196 ? 13.240 -6.347 21.180 1.00 13.76 190 ILE A N 1
ATOM 1537 C CA . ILE A 1 196 ? 14.381 -6.359 20.279 1.00 14.23 190 ILE A CA 1
ATOM 1538 C C . ILE A 1 196 ? 15.578 -7.053 20.936 1.00 14.37 190 ILE A C 1
ATOM 1539 O O . ILE A 1 196 ? 16.224 -7.907 20.320 1.00 14.58 190 ILE A O 1
ATOM 1544 N N . THR A 1 197 ? 15.848 -6.719 22.195 1.00 14.39 191 THR A N 1
ATOM 1545 C CA . THR A 1 197 ? 16.946 -7.356 22.916 1.00 15.01 191 THR A CA 1
ATOM 1546 C C . THR A 1 197 ? 16.728 -8.857 23.067 1.00 14.80 191 THR A C 1
ATOM 1547 O O . THR A 1 197 ? 17.678 -9.642 22.897 1.00 15.81 191 THR A O 1
ATOM 1551 N N . ILE A 1 198 ? 15.496 -9.252 23.392 1.00 14.53 192 ILE A N 1
ATOM 1552 C CA . ILE A 1 198 ? 15.179 -10.672 23.563 1.00 14.92 192 ILE A CA 1
ATOM 1553 C C . ILE A 1 198 ? 15.341 -11.432 22.237 1.00 15.31 192 ILE A C 1
ATOM 1554 O O . ILE A 1 198 ? 15.925 -12.523 22.209 1.00 16.30 192 ILE A O 1
ATOM 1559 N N . ILE A 1 199 ? 14.860 -10.863 21.133 1.00 15.03 193 ILE A N 1
ATOM 1560 C CA . ILE A 1 199 ? 15.023 -11.532 19.847 1.00 16.53 193 ILE A CA 1
ATOM 1561 C C . ILE A 1 199 ? 16.491 -11.640 19.432 1.00 15.85 193 ILE A C 1
ATOM 1562 O O . ILE A 1 199 ? 16.934 -12.701 18.964 1.00 15.34 193 ILE A O 1
ATOM 1567 N N . HIS A 1 200 ? 17.281 -10.580 19.615 1.00 15.10 194 HIS A N 1
ATOM 1568 C CA . HIS A 1 200 ? 18.702 -10.673 19.356 1.00 15.55 194 HIS A CA 1
ATOM 1569 C C . HIS A 1 200 ? 19.329 -11.809 20.155 1.00 16.28 194 HIS A C 1
ATOM 1570 O O . HIS A 1 200 ? 20.172 -12.537 19.624 1.00 16.29 194 HIS A O 1
ATOM 1577 N N . ASN A 1 201 ? 18.934 -11.961 21.420 1.00 16.86 195 ASN A N 1
ATOM 1578 C CA . ASN A 1 201 ? 19.550 -12.998 22.262 1.00 17.63 195 ASN A CA 1
ATOM 1579 C C . ASN A 1 201 ? 19.216 -14.402 21.756 1.00 17.95 195 ASN A C 1
ATOM 1580 O O . ASN A 1 201 ? 20.081 -15.293 21.699 1.00 17.60 195 ASN A O 1
ATOM 1585 N N . VAL A 1 202 ? 17.962 -14.600 21.382 1.00 17.57 196 VAL A N 1
ATOM 1586 C CA . VAL A 1 202 ? 17.533 -15.873 20.803 1.00 19.05 196 VAL A CA 1
ATOM 1587 C C . VAL A 1 202 ? 18.382 -16.201 19.583 1.00 18.67 196 VAL A C 1
ATOM 1588 O O . VAL A 1 202 ? 18.867 -17.332 19.435 1.00 19.13 196 VAL A O 1
ATOM 1592 N N . LEU A 1 203 ? 18.578 -15.220 18.714 1.00 18.03 197 LEU A N 1
ATOM 1593 C CA . LEU A 1 203 ? 19.310 -15.435 17.480 1.00 18.83 197 LEU A CA 1
ATOM 1594 C C . LEU A 1 203 ? 20.812 -15.569 17.698 1.00 19.42 197 LEU A C 1
ATOM 1595 O O . LEU A 1 203 ? 21.474 -16.384 17.040 1.00 19.92 197 LEU A O 1
ATOM 1600 N N . ASP A 1 204 ? 21.357 -14.788 18.626 1.00 19.19 198 ASP A N 1
ATOM 1601 C CA . ASP A 1 204 ? 22.761 -14.924 19.003 1.00 19.62 198 ASP A CA 1
ATOM 1602 C C . ASP A 1 204 ? 23.081 -16.338 19.503 1.00 20.90 198 ASP A C 1
ATOM 1603 O O . ASP A 1 204 ? 24.130 -16.880 19.161 1.00 21.37 198 ASP A O 1
ATOM 1608 N N . LYS A 1 205 ? 22.192 -16.906 20.318 1.00 22.37 199 LYS A N 1
ATOM 1609 C CA . LYS A 1 205 ? 22.379 -18.257 20.872 1.00 24.92 199 LYS A CA 1
ATOM 1610 C C . LYS A 1 205 ? 22.296 -19.334 19.790 1.00 26.10 199 LYS A C 1
ATOM 1611 O O . LYS A 1 205 ? 22.906 -20.401 19.932 1.00 26.69 199 LYS A O 1
ATOM 1617 N N . LYS A 1 206 ? 21.534 -19.069 18.729 1.00 25.54 200 LYS A N 1
ATOM 1618 C CA . LYS A 1 206 ? 21.500 -19.957 17.560 1.00 27.38 200 LYS A CA 1
ATOM 1619 C C . LYS A 1 206 ? 22.761 -19.765 16.738 1.00 28.14 200 LYS A C 1
ATOM 1620 O O . LYS A 1 206 ? 23.427 -20.748 16.400 1.00 29.83 200 LYS A O 1
ATOM 1626 N N . MET B 1 7 ? 11.854 -11.396 45.282 1.00 26.80 1 MET B N 1
ATOM 1627 C CA . MET B 1 7 ? 12.468 -10.092 44.879 1.00 26.12 1 MET B CA 1
ATOM 1628 C C . MET B 1 7 ? 13.566 -10.317 43.884 1.00 24.27 1 MET B C 1
ATOM 1629 O O . MET B 1 7 ? 14.276 -11.316 43.939 1.00 25.64 1 MET B O 1
ATOM 1634 N N . ARG B 1 8 ? 13.724 -9.361 42.976 1.00 22.43 2 ARG B N 1
ATOM 1635 C CA . ARG B 1 8 ? 14.828 -9.387 42.029 1.00 20.76 2 ARG B CA 1
ATOM 1636 C C . ARG B 1 8 ? 15.661 -8.135 42.254 1.00 20.38 2 ARG B C 1
ATOM 1637 O O . ARG B 1 8 ? 15.143 -7.026 42.151 1.00 20.13 2 ARG B O 1
ATOM 1645 N N . GLU B 1 9 ? 16.940 -8.312 42.562 1.00 19.22 3 GLU B N 1
ATOM 1646 C CA . GLU B 1 9 ? 17.779 -7.163 42.915 1.00 19.66 3 GLU B CA 1
ATOM 1647 C C . GLU B 1 9 ? 19.020 -7.069 42.060 1.00 19.19 3 GLU B C 1
ATOM 1648 O O . GLU B 1 9 ? 19.549 -8.081 41.578 1.00 19.45 3 GLU B O 1
ATOM 1654 N N . PHE B 1 10 ? 19.454 -5.833 41.826 1.00 18.78 4 PHE B N 1
ATOM 1655 C CA . PHE B 1 10 ? 20.582 -5.591 40.945 1.00 17.95 4 PHE B CA 1
ATOM 1656 C C . PHE B 1 10 ? 21.545 -4.610 41.582 1.00 18.60 4 PHE B C 1
ATOM 1657 O O . PHE B 1 10 ? 21.095 -3.666 42.234 1.00 17.75 4 PHE B O 1
ATOM 1665 N N . ILE B 1 11 ? 22.842 -4.825 41.364 1.00 17.81 5 ILE B N 1
ATOM 1666 C CA . ILE B 1 11 ? 23.885 -3.842 41.713 1.00 19.25 5 ILE B CA 1
ATOM 1667 C C . ILE B 1 11 ? 24.689 -3.498 40.468 1.00 18.90 5 ILE B C 1
ATOM 1668 O O . ILE B 1 11 ? 25.264 -4.376 39.836 1.00 20.46 5 ILE B O 1
ATOM 1673 N N . PHE B 1 12 ? 24.704 -2.216 40.115 1.00 17.98 6 PHE B N 1
ATOM 1674 C CA . PHE B 1 12 ? 25.466 -1.727 38.975 1.00 18.11 6 PHE B CA 1
ATOM 1675 C C . PHE B 1 12 ? 26.572 -0.802 39.478 1.00 18.78 6 PHE B C 1
ATOM 1676 O O . PHE B 1 12 ? 26.306 0.190 40.152 1.00 18.22 6 PHE B O 1
ATOM 168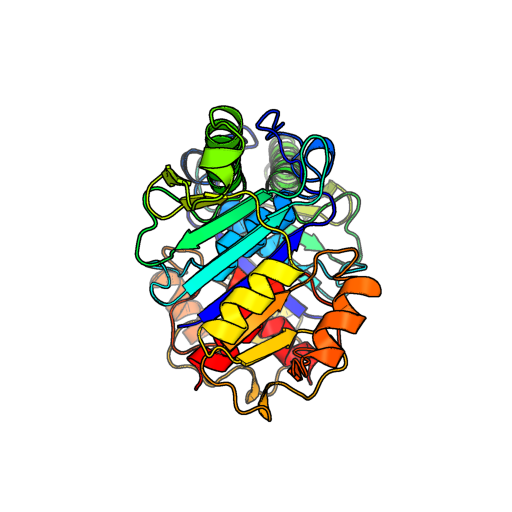4 N N . LYS B 1 13 ? 27.825 -1.142 39.182 1.00 18.50 7 LYS B N 1
ATOM 1685 C CA . LYS B 1 13 ? 28.972 -0.335 39.592 1.00 20.08 7 LYS B CA 1
ATOM 1686 C C . LYS B 1 13 ? 29.296 0.626 38.465 1.00 20.26 7 LYS B C 1
ATOM 1687 O O . LYS B 1 13 ? 29.692 0.193 37.377 1.00 21.69 7 LYS B O 1
ATOM 1693 N N . ALA B 1 14 ? 29.107 1.913 38.724 1.00 21.47 8 ALA B N 1
ATOM 1694 C CA . ALA B 1 14 ? 29.323 2.951 37.718 1.00 21.95 8 ALA B CA 1
ATOM 1695 C C . ALA B 1 14 ? 30.648 3.641 37.987 1.00 22.98 8 ALA B C 1
ATOM 1696 O O . ALA B 1 14 ? 30.726 4.569 38.790 1.00 22.73 8 ALA B O 1
ATOM 1698 N N . ASN B 1 15 ? 31.704 3.172 37.316 1.00 23.85 9 ASN B N 1
ATOM 1699 C CA . ASN B 1 15 ? 33.065 3.603 37.613 1.00 24.77 9 ASN B CA 1
ATOM 1700 C C . ASN B 1 15 ? 33.317 5.086 37.457 1.00 24.37 9 ASN B C 1
ATOM 1701 O O . ASN B 1 15 ? 34.073 5.673 38.232 1.00 24.95 9 ASN B O 1
ATOM 1706 N N . LYS B 1 16 ? 32.691 5.687 36.446 1.00 23.54 10 LYS B N 1
ATOM 1707 C CA . LYS B 1 16 ? 33.021 7.057 36.086 1.00 23.61 10 LYS B CA 1
ATOM 1708 C C . LYS B 1 16 ? 31.868 8.037 36.294 1.00 21.38 10 LYS B C 1
ATOM 1709 O O . LYS B 1 16 ? 32.033 9.239 36.118 1.00 21.09 10 LYS B O 1
ATOM 1715 N N . THR B 1 17 ? 30.703 7.534 36.708 1.00 20.57 11 THR B N 1
ATOM 1716 C CA . THR B 1 17 ? 29.529 8.404 36.755 1.00 18.97 11 THR B CA 1
ATOM 1717 C C . THR B 1 17 ? 29.630 9.497 37.823 1.00 19.01 11 THR B C 1
ATOM 1718 O O . THR B 1 17 ? 29.985 9.233 38.973 1.00 18.72 11 THR B O 1
ATOM 1722 N N . ILE B 1 18 ? 29.322 10.720 37.411 1.00 18.92 12 ILE B N 1
ATOM 1723 C CA . ILE B 1 18 ? 29.365 11.924 38.236 1.00 20.28 12 ILE B CA 1
ATOM 1724 C C . ILE B 1 18 ? 28.675 11.741 39.599 1.00 19.78 12 ILE B C 1
ATOM 1725 O O . ILE B 1 18 ? 27.628 11.096 39.678 1.00 18.78 12 ILE B O 1
ATOM 1730 N N . THR B 1 19 ? 29.285 12.306 40.646 1.00 19.27 13 THR B N 1
ATOM 1731 C CA . THR B 1 19 ? 28.740 12.212 42.011 1.00 20.13 13 THR B CA 1
ATOM 1732 C C . THR B 1 19 ? 28.390 13.599 42.561 1.00 20.86 13 THR B C 1
ATOM 1733 O O . THR B 1 19 ? 28.379 13.826 43.766 1.00 23.60 13 THR B O 1
ATOM 1737 N N . SER B 1 20 ? 28.082 14.517 41.652 1.00 20.79 14 SER B N 1
ATOM 1738 C CA . SER B 1 20 ? 27.623 15.857 41.991 1.00 21.06 14 SER B CA 1
ATOM 1739 C C . SER B 1 20 ? 26.337 16.118 41.227 1.00 19.23 14 SER B C 1
ATOM 1740 O O . SER B 1 20 ? 26.101 15.517 40.180 1.00 19.81 14 SER B O 1
ATOM 1743 N N . SER B 1 21 ? 25.495 17.002 41.752 1.00 18.46 15 SER B N 1
ATOM 1744 C CA . SER B 1 21 ? 24.264 17.355 41.058 1.00 18.29 15 SER B CA 1
ATOM 1745 C C . SER B 1 21 ? 24.488 18.367 39.924 1.00 17.12 15 SER B C 1
ATOM 1746 O O . SER B 1 21 ? 23.531 18.760 39.256 1.00 16.77 15 SER B O 1
ATOM 1749 N N . ASP B 1 22 ? 25.739 18.770 39.714 1.00 17.27 16 ASP B N 1
ATOM 1750 C CA . ASP B 1 22 ? 26.069 19.696 38.627 1.00 18.32 16 ASP B CA 1
ATOM 1751 C C . ASP B 1 22 ? 26.187 18.944 37.300 1.00 18.12 16 ASP B C 1
ATOM 1752 O O . ASP B 1 22 ? 27.271 18.724 36.754 1.00 18.90 16 ASP B O 1
ATOM 1757 N N . ILE B 1 23 ? 25.020 18.561 36.800 1.00 18.23 17 ILE B N 1
ATOM 1758 C CA . ILE B 1 23 ? 24.870 17.647 35.666 1.00 18.57 17 ILE B CA 1
ATOM 1759 C C . ILE B 1 23 ? 24.471 18.408 34.417 1.00 18.34 17 ILE B C 1
ATOM 1760 O O . ILE B 1 23 ? 23.541 19.209 34.421 1.00 18.88 17 ILE B O 1
ATOM 1765 N N . ASN B 1 24 ? 25.196 18.159 33.335 1.00 17.49 18 ASN B N 1
ATOM 1766 C CA . ASN B 1 24 ? 24.798 18.648 32.033 1.00 16.85 18 ASN B CA 1
ATOM 1767 C C . ASN B 1 24 ? 23.908 17.602 31.351 1.00 16.04 18 ASN B C 1
ATOM 1768 O O . ASN B 1 24 ? 24.402 16.593 30.841 1.00 15.71 18 ASN B O 1
ATOM 1773 N N . LEU B 1 25 ? 22.601 17.849 31.340 1.00 16.51 19 LEU B N 1
ATOM 1774 C CA . LEU B 1 25 ? 21.666 16.912 30.707 1.00 16.31 19 LEU B CA 1
ATOM 1775 C C . LEU B 1 25 ? 21.890 16.733 29.211 1.00 16.42 19 LEU B C 1
ATOM 1776 O O . LEU B 1 25 ? 21.436 15.739 28.628 1.00 16.23 19 LEU B O 1
ATOM 1781 N N . LYS B 1 26 ? 22.585 17.683 28.592 1.00 16.92 20 LYS B N 1
ATOM 1782 C CA . LYS B 1 26 ? 22.879 17.594 27.161 1.00 17.42 20 LYS B CA 1
ATOM 1783 C C . LYS B 1 26 ? 24.115 16.764 26.879 1.00 18.36 20 LYS B C 1
ATOM 1784 O O . LYS B 1 26 ? 24.437 16.528 25.718 1.00 19.63 20 LYS B O 1
ATOM 1790 N N . ASP B 1 27 ? 24.808 16.311 27.923 1.00 17.52 21 ASP B N 1
ATOM 1791 C CA . ASP B 1 27 ? 25.942 15.414 27.747 1.00 17.27 21 ASP B CA 1
ATOM 1792 C C . ASP B 1 27 ? 26.005 14.365 28.856 1.00 16.89 21 ASP B C 1
ATOM 1793 O O . ASP B 1 27 ? 26.953 14.303 29.632 1.00 17.69 21 ASP B O 1
ATOM 1798 N N . LEU B 1 28 ? 24.986 13.520 28.898 1.00 15.56 22 LEU B N 1
ATOM 1799 C CA . LEU B 1 28 ? 24.969 12.401 29.824 1.00 15.93 22 LEU B CA 1
ATOM 1800 C C . LEU B 1 28 ? 26.121 11.406 29.601 1.00 16.66 22 LEU B C 1
ATOM 1801 O O . LEU B 1 28 ? 26.645 10.856 30.573 1.00 16.88 22 LEU B O 1
ATOM 1806 N N . PRO B 1 29 ? 26.517 11.141 28.335 1.00 16.69 23 PRO B N 1
ATOM 1807 C CA . PRO B 1 29 ? 27.638 10.207 28.163 1.00 17.14 23 PRO B CA 1
ATOM 1808 C C . PRO B 1 29 ? 29.009 10.733 28.568 1.00 18.30 23 PRO B C 1
ATOM 1809 O O . PRO B 1 29 ? 29.786 9.975 29.158 1.00 18.50 23 PRO B O 1
ATOM 1813 N N . GLY B 1 30 ? 29.295 11.989 28.249 1.00 18.54 24 GLY B N 1
ATOM 1814 C CA . GLY B 1 30 ? 30.652 12.525 28.374 1.00 18.94 24 GLY B CA 1
ATOM 1815 C C . GLY B 1 30 ? 30.920 13.117 29.732 1.00 20.01 24 GLY B C 1
ATOM 1816 O O . GLY B 1 30 ? 31.485 12.446 30.607 1.00 20.78 24 GLY B O 1
ATOM 1817 N N . SER B 1 31 ? 30.471 14.350 29.932 1.00 19.40 25 SER B N 1
ATOM 1818 C CA . SER B 1 31 ? 30.776 15.066 31.162 1.00 20.53 25 SER B CA 1
ATOM 1819 C C . SER B 1 31 ? 30.154 14.423 32.395 1.00 19.79 25 SER B C 1
ATOM 1820 O O . SER B 1 31 ? 30.608 14.672 33.508 1.00 21.42 25 SER B O 1
ATOM 1823 N N . CYS B 1 32 ? 29.125 13.607 32.194 1.00 18.21 26 CYS B N 1
ATOM 1824 C CA . CYS B 1 32 ? 28.467 12.961 33.333 1.00 17.50 26 CYS B CA 1
ATOM 1825 C C . CYS B 1 32 ? 29.037 11.565 33.601 1.00 17.71 26 CYS B C 1
ATOM 1826 O O . CYS B 1 32 ? 28.604 10.888 34.535 1.00 17.96 26 CYS B O 1
ATOM 1829 N N . GLY B 1 33 ? 29.976 11.113 32.772 1.00 17.83 27 GLY B N 1
ATOM 1830 C CA . GLY B 1 33 ? 30.650 9.834 32.992 1.00 17.20 27 GLY B CA 1
ATOM 1831 C C . GLY B 1 33 ? 29.734 8.648 32.753 1.00 17.66 27 GLY B C 1
ATOM 1832 O O . GLY B 1 33 ? 29.539 7.803 33.621 1.00 17.85 27 GLY B O 1
ATOM 1833 N N . ARG B 1 34 ? 29.178 8.594 31.549 1.00 17.41 28 ARG B N 1
ATOM 1834 C CA . ARG B 1 34 ? 28.294 7.502 31.118 1.00 17.90 28 ARG B CA 1
ATOM 1835 C C . ARG B 1 34 ? 27.039 7.352 31.988 1.00 16.33 28 ARG B C 1
ATOM 1836 O O . ARG B 1 34 ? 26.547 6.237 32.231 1.00 17.13 28 ARG B O 1
ATOM 1844 N N . LEU B 1 35 ? 26.510 8.491 32.403 1.00 16.29 29 LEU B N 1
ATOM 1845 C CA . LEU B 1 35 ? 25.245 8.522 33.144 1.00 15.67 29 LEU B CA 1
ATOM 1846 C C . LEU B 1 35 ? 24.107 7.974 32.272 1.00 15.40 29 LEU B C 1
ATOM 1847 O O . LEU B 1 35 ? 23.160 7.383 32.788 1.00 15.57 29 LEU B O 1
ATOM 1852 N N . ASP B 1 36 ? 24.217 8.151 30.953 1.00 15.38 30 ASP B N 1
ATOM 1853 C CA . ASP B 1 36 ? 23.221 7.600 30.037 1.00 14.69 30 ASP B CA 1
ATOM 1854 C C . ASP B 1 36 ? 23.041 6.087 30.208 1.00 14.91 30 ASP B C 1
ATOM 1855 O O . ASP B 1 36 ? 21.907 5.582 30.242 1.00 15.26 30 ASP B O 1
ATOM 1860 N N . LEU B 1 37 ? 24.154 5.361 30.314 1.00 15.51 31 LEU B N 1
ATOM 1861 C CA . LEU B 1 37 ? 24.087 3.925 30.515 1.00 16.24 31 LEU B CA 1
ATOM 1862 C C . LEU B 1 37 ? 23.378 3.557 31.813 1.00 15.53 31 LEU B C 1
ATOM 1863 O O . LEU B 1 37 ? 22.537 2.638 31.825 1.00 16.09 31 LEU B O 1
ATOM 1868 N N . LEU B 1 38 ? 23.727 4.257 32.901 1.00 15.79 32 LEU B N 1
ATOM 1869 C CA . LEU B 1 38 ? 23.054 4.044 34.177 1.00 15.24 32 LEU B CA 1
ATOM 1870 C C . LEU B 1 38 ? 21.558 4.268 34.025 1.00 15.14 32 LEU B C 1
ATOM 1871 O O . LEU B 1 38 ? 20.754 3.469 34.504 1.00 15.35 32 LEU B O 1
ATOM 1876 N N . CYS B 1 39 ? 21.169 5.362 33.378 1.00 15.00 33 CYS B N 1
ATOM 1877 C CA . CYS B 1 39 ? 19.745 5.647 33.168 1.00 14.99 33 CYS B CA 1
ATOM 1878 C C . CYS B 1 39 ? 19.052 4.512 32.415 1.00 14.38 33 CYS B C 1
ATOM 1879 O O . CYS B 1 39 ? 17.939 4.110 32.784 1.00 14.68 33 CYS B O 1
ATOM 1882 N N . ARG B 1 40 ? 19.695 4.006 31.362 1.00 14.42 34 ARG B N 1
ATOM 1883 C CA . ARG B 1 40 ? 19.110 2.886 30.615 1.00 14.73 34 ARG B CA 1
ATOM 1884 C C . ARG B 1 40 ? 18.977 1.623 31.460 1.00 14.24 34 ARG B C 1
ATOM 1885 O O . ARG B 1 40 ? 18.006 0.891 31.321 1.00 14.90 34 ARG B O 1
ATOM 1893 N N . CYS B 1 41 ? 19.940 1.389 32.348 1.00 15.38 35 CYS B N 1
ATOM 1894 C CA . CYS B 1 41 ? 19.860 0.252 33.258 1.00 16.36 35 CYS B CA 1
ATOM 1895 C C . CYS B 1 41 ? 18.681 0.383 34.221 1.00 15.71 35 CYS B C 1
ATOM 1896 O O . CYS B 1 41 ? 17.944 -0.580 34.432 1.00 16.10 35 CYS B O 1
ATOM 1899 N N . VAL B 1 42 ? 18.477 1.577 34.780 1.00 14.91 36 VAL B N 1
ATOM 1900 C CA . VAL B 1 42 ? 17.346 1.810 35.668 1.00 15.17 36 VAL B CA 1
ATOM 1901 C C . VAL B 1 42 ? 16.055 1.581 34.881 1.00 14.53 36 VAL B C 1
ATOM 1902 O O . VAL B 1 42 ? 15.145 0.878 35.326 1.00 15.41 36 VAL B O 1
ATOM 1906 N N . SER B 1 43 ? 15.987 2.156 33.686 1.00 14.93 37 SER B N 1
ATOM 1907 C CA . SER B 1 43 ? 14.786 2.037 32.869 1.00 14.73 37 SER B CA 1
ATOM 1908 C C . SER B 1 43 ? 14.428 0.571 32.612 1.00 14.93 37 SER B C 1
ATOM 1909 O O . SER B 1 43 ? 13.289 0.129 32.803 1.00 15.76 37 SER B O 1
ATOM 1912 N N . ASP B 1 44 ? 15.420 -0.190 32.178 1.00 15.07 38 ASP B N 1
ATOM 1913 C CA . ASP B 1 44 ? 15.185 -1.590 31.814 1.00 15.30 38 ASP B CA 1
ATOM 1914 C C . ASP B 1 44 ? 14.953 -2.478 33.043 1.00 15.49 38 ASP B C 1
ATOM 1915 O O . ASP B 1 44 ? 14.284 -3.513 32.944 1.00 15.07 38 ASP B O 1
ATOM 1920 N N . ALA B 1 45 ? 15.485 -2.084 34.196 1.00 15.31 39 ALA B N 1
ATOM 1921 C CA . ALA B 1 45 ? 15.224 -2.842 35.422 1.00 15.59 39 ALA B CA 1
ATOM 1922 C C . ALA B 1 45 ? 13.767 -2.795 35.865 1.00 15.83 39 ALA B C 1
ATOM 1923 O O . ALA B 1 45 ? 13.287 -3.741 36.493 1.00 15.79 39 ALA B O 1
ATOM 1925 N N . PHE B 1 46 ? 13.071 -1.699 35.568 1.00 15.01 40 PHE B N 1
ATOM 1926 C CA . PHE B 1 46 ? 11.771 -1.439 36.187 1.00 16.04 40 PHE B CA 1
ATOM 1927 C C . PHE B 1 46 ? 10.554 -1.482 35.285 1.00 16.29 40 PHE B C 1
ATOM 1928 O O . PHE B 1 46 ? 9.495 -1.929 35.712 1.00 16.91 40 PHE B O 1
ATOM 1936 N N . PHE B 1 47 ? 10.679 -0.973 34.062 1.00 16.20 41 PHE B N 1
ATOM 1937 C CA . PHE B 1 47 ? 9.489 -0.658 33.283 1.00 17.59 41 PHE B CA 1
ATOM 1938 C C . PHE B 1 47 ? 8.982 -1.769 32.397 1.00 17.81 41 PHE B C 1
ATOM 1939 O O . PHE B 1 47 ? 9.744 -2.464 31.728 1.00 18.56 41 PHE B O 1
ATOM 1947 N N . LEU B 1 48 ? 7.663 -1.926 32.451 1.00 19.21 42 LEU B N 1
ATOM 1948 C CA . LEU B 1 48 ? 6.918 -2.834 31.581 1.00 20.58 42 LEU B CA 1
ATOM 1949 C C . LEU B 1 48 ? 5.928 -1.995 30.804 1.00 21.57 42 LEU B C 1
ATOM 1950 O O . LEU B 1 48 ? 5.831 -0.786 31.010 1.00 21.89 42 LEU B O 1
ATOM 1955 N N . SER B 1 49 ? 5.175 -2.645 29.918 1.00 22.93 43 SER B N 1
ATOM 1956 C CA . SER B 1 49 ? 4.208 -1.929 29.108 1.00 25.12 43 SER B CA 1
ATOM 1957 C C . SER B 1 49 ? 3.225 -1.118 29.944 1.00 26.60 43 SER B C 1
ATOM 1958 O O . SER B 1 49 ? 3.015 0.056 29.667 1.00 27.63 43 SER B O 1
ATOM 1961 N N . HIS B 1 50 ? 2.636 -1.727 30.965 1.00 28.23 44 HIS B N 1
ATOM 1962 C CA . HIS B 1 50 ? 1.539 -1.040 31.659 1.00 30.00 44 HIS B CA 1
ATOM 1963 C C . HIS B 1 50 ? 1.754 -0.815 33.144 1.00 30.26 44 HIS B C 1
ATOM 1964 O O . HIS B 1 50 ? 0.802 -0.553 33.890 1.00 31.13 44 HIS B O 1
ATOM 1971 N N . ASP B 1 51 ? 3.011 -0.908 33.567 1.00 29.32 45 ASP B N 1
ATOM 1972 C CA . ASP B 1 51 ? 3.349 -0.732 34.974 1.00 29.20 45 ASP B CA 1
ATOM 1973 C C . ASP B 1 51 ? 4.843 -0.804 35.222 1.00 27.28 45 ASP B C 1
ATOM 1974 O O . ASP B 1 51 ? 5.659 -0.794 34.296 1.00 27.04 45 ASP B O 1
ATOM 1979 N N . ILE B 1 52 ? 5.172 -0.865 36.501 1.00 25.19 46 ILE B N 1
ATOM 1980 C CA . ILE B 1 52 ? 6.532 -1.012 36.990 1.00 24.12 46 ILE B CA 1
ATOM 1981 C C . ILE B 1 52 ? 6.608 -2.370 37.672 1.00 22.12 46 ILE B C 1
ATOM 1982 O O . ILE B 1 52 ? 5.612 -2.853 38.230 1.00 22.52 46 ILE B O 1
ATOM 1987 N N . ARG B 1 53 ? 7.787 -2.978 37.629 1.00 19.23 47 ARG B N 1
ATOM 1988 C CA . ARG B 1 53 ? 8.035 -4.210 38.369 1.00 18.77 47 ARG B CA 1
ATOM 1989 C C . ARG B 1 53 ? 8.201 -3.881 39.854 1.00 19.58 47 ARG B C 1
ATOM 1990 O O . ARG B 1 53 ? 9.212 -3.301 40.286 1.00 20.07 47 ARG B O 1
ATOM 1998 N N . ARG B 1 54 ? 7.183 -4.226 40.628 1.00 19.91 48 ARG B N 1
ATOM 1999 C CA . ARG B 1 54 ? 7.126 -3.881 42.041 1.00 21.11 48 ARG B CA 1
ATOM 2000 C C . ARG B 1 54 ? 8.042 -4.753 42.887 1.00 21.29 48 ARG B C 1
ATOM 2001 O O . ARG B 1 54 ? 8.259 -4.472 44.067 1.00 22.84 48 ARG B O 1
ATOM 2009 N N . ASP B 1 55 ? 8.587 -5.801 42.288 1.00 20.56 49 ASP B N 1
ATOM 2010 C CA .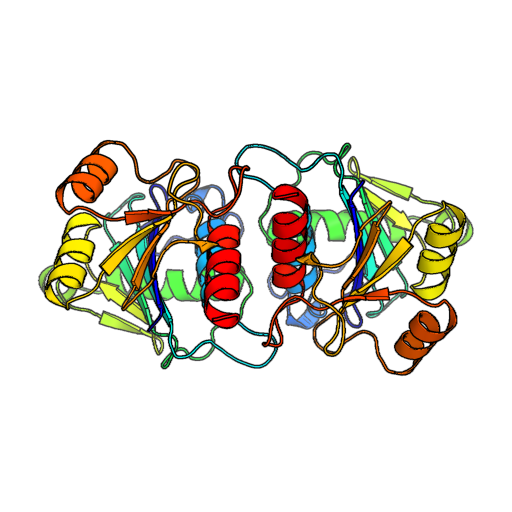 ASP B 1 55 ? 9.429 -6.740 43.003 1.00 21.12 49 ASP B CA 1
ATOM 2011 C C . ASP B 1 55 ? 10.915 -6.528 42.701 1.00 20.00 49 ASP B C 1
ATOM 2012 O O . ASP B 1 55 ? 11.730 -7.427 42.898 1.00 21.21 49 ASP B O 1
ATOM 2017 N N . VAL B 1 56 ? 11.274 -5.327 42.237 1.00 18.91 50 VAL B N 1
ATOM 2018 C CA . VAL B 1 56 ? 12.674 -5.047 41.877 1.00 17.96 50 VAL B CA 1
ATOM 2019 C C . VAL B 1 56 ? 13.262 -3.982 42.798 1.00 16.89 50 VAL B C 1
ATOM 2020 O O . VAL B 1 56 ? 12.597 -3.023 43.137 1.00 17.02 50 VAL B O 1
ATOM 2024 N N . VAL B 1 57 ? 14.517 -4.190 43.193 1.00 16.75 51 VAL B N 1
ATOM 2025 C CA . VAL B 1 57 ? 15.330 -3.156 43.846 1.00 17.01 51 VAL B CA 1
ATOM 2026 C C . VAL B 1 57 ? 16.606 -3.023 43.019 1.00 16.20 51 VAL B C 1
ATOM 2027 O O . VAL B 1 57 ? 17.235 -4.036 42.655 1.00 17.63 51 VAL B O 1
ATOM 2031 N N . PHE B 1 58 ? 16.986 -1.779 42.725 1.00 16.30 52 PHE B N 1
ATOM 2032 C CA . PHE B 1 58 ? 18.191 -1.508 41.930 1.00 16.21 52 PHE B CA 1
ATOM 2033 C C . PHE B 1 58 ? 19.138 -0.606 42.693 1.00 16.54 52 PHE B C 1
ATOM 2034 O O . PHE B 1 58 ? 18.710 0.450 43.184 1.00 17.17 52 PHE B O 1
ATOM 2042 N N . TYR B 1 59 ? 20.408 -0.993 42.784 1.00 16.01 53 TYR B N 1
ATOM 2043 C CA . TYR B 1 59 ? 21.428 -0.178 43.461 1.00 17.00 53 TYR B CA 1
ATOM 2044 C C . TYR B 1 59 ? 22.440 0.265 42.446 1.00 16.99 53 TYR B C 1
ATOM 2045 O O . TYR B 1 59 ? 22.961 -0.549 41.711 1.00 18.15 53 TYR B O 1
ATOM 2054 N N . ALA B 1 60 ? 22.704 1.564 42.420 1.00 16.86 54 ALA B N 1
ATOM 2055 C CA . ALA B 1 60 ? 23.785 2.109 41.604 1.00 17.01 54 ALA B CA 1
ATOM 2056 C C . ALA B 1 60 ? 24.890 2.593 42.538 1.00 17.31 54 ALA B C 1
ATOM 2057 O O . ALA B 1 60 ? 24.601 3.324 43.472 1.00 18.41 54 ALA B O 1
ATOM 2059 N N . VAL B 1 61 ? 26.127 2.153 42.320 1.00 17.43 55 VAL B N 1
ATOM 2060 C CA . VAL B 1 61 ? 27.253 2.629 43.103 1.00 18.63 55 VAL B CA 1
ATOM 2061 C C . VAL B 1 61 ? 28.127 3.484 42.190 1.00 18.03 55 VAL B C 1
ATOM 2062 O O . VAL B 1 61 ? 28.710 2.982 41.221 1.00 18.05 55 VAL B O 1
ATOM 2066 N N . LEU B 1 62 ? 28.190 4.776 42.495 1.00 17.65 56 LEU B N 1
ATOM 2067 C CA . LEU B 1 62 ? 28.804 5.782 41.607 1.00 18.54 56 LEU B CA 1
ATOM 2068 C C . LEU B 1 62 ? 30.193 6.150 42.109 1.00 18.90 56 LEU B C 1
ATOM 2069 O O . LEU B 1 62 ? 30.341 6.559 43.253 1.00 19.27 56 LEU B O 1
ATOM 2074 N N . TYR B 1 63 ? 31.190 6.004 41.247 1.00 19.00 57 TYR B N 1
ATOM 2075 C CA . TYR B 1 63 ? 32.587 6.252 41.649 1.00 20.67 57 TYR B CA 1
ATOM 2076 C C . TYR B 1 63 ? 33.276 7.423 40.948 1.00 21.03 57 TYR B C 1
ATOM 2077 O O . TYR B 1 63 ? 34.470 7.672 41.160 1.00 22.72 57 TYR B O 1
ATOM 2086 N N . GLY B 1 64 ? 32.538 8.143 40.121 1.00 21.02 58 GLY B N 1
ATOM 2087 C CA . GLY B 1 64 ? 33.094 9.317 39.459 1.00 20.66 58 GLY B CA 1
ATOM 2088 C C . GLY B 1 64 ? 33.325 10.483 40.394 1.00 21.95 58 GLY B C 1
ATOM 2089 O O . GLY B 1 64 ? 32.874 10.491 41.551 1.00 21.08 58 GLY B O 1
ATOM 2090 N N . GLN B 1 65 ? 34.026 11.489 39.882 1.00 22.39 59 GLN B N 1
ATOM 2091 C CA . GLN B 1 65 ? 34.274 12.718 40.612 1.00 22.98 59 GLN B CA 1
ATOM 2092 C C . GLN B 1 65 ? 32.990 13.517 40.808 1.00 22.25 59 GLN B C 1
ATOM 2093 O O . GLN B 1 65 ? 32.036 13.338 40.048 1.00 22.12 59 GLN B O 1
ATOM 2099 N N . PRO B 1 66 ? 32.965 14.442 41.784 1.00 22.53 60 PRO B N 1
ATOM 2100 C CA . PRO B 1 66 ? 33.998 14.832 42.738 1.00 23.13 60 PRO B CA 1
ATOM 2101 C C . PRO B 1 66 ? 33.884 14.229 44.138 1.00 23.63 60 PRO B C 1
ATOM 2102 O O . PRO B 1 66 ? 34.709 14.542 44.994 1.00 24.30 60 PRO B O 1
ATOM 2106 N N . ASN B 1 67 ? 32.862 13.418 44.401 1.00 23.41 61 ASN B N 1
ATOM 2107 C CA . ASN B 1 67 ? 32.602 13.013 45.787 1.00 23.86 61 ASN B CA 1
ATOM 2108 C C . ASN B 1 67 ? 32.207 11.530 45.924 1.00 22.89 61 ASN B C 1
ATOM 2109 O O . ASN B 1 67 ? 31.162 11.227 46.523 1.00 22.75 61 ASN B O 1
ATOM 2114 N N . PRO B 1 68 ? 33.023 10.606 45.377 1.00 22.48 62 PRO B N 1
ATOM 2115 C CA . PRO B 1 68 ? 32.661 9.178 45.442 1.00 22.26 62 PRO B CA 1
ATOM 2116 C C . PRO B 1 68 ? 33.018 8.548 46.792 1.00 22.33 62 PRO B C 1
ATOM 2117 O O . PRO B 1 68 ? 33.844 9.092 47.525 1.00 23.47 62 PRO B O 1
ATOM 2121 N N . PRO B 1 69 ? 32.422 7.392 47.120 1.00 21.55 63 PRO B N 1
ATOM 2122 C CA . PRO B 1 69 ? 31.339 6.738 46.390 1.00 20.46 63 PRO B CA 1
ATOM 2123 C C . PRO B 1 69 ? 29.986 7.280 46.837 1.00 19.72 63 PRO B C 1
ATOM 2124 O O . PRO B 1 69 ? 29.825 7.759 47.969 1.00 20.56 63 PRO B O 1
ATOM 2128 N N . VAL B 1 70 ? 29.016 7.213 45.936 1.00 18.43 64 VAL B N 1
ATOM 2129 C CA . VAL B 1 70 ? 27.627 7.505 46.285 1.00 18.11 64 VAL B CA 1
ATOM 2130 C C . VAL B 1 70 ? 26.770 6.334 45.828 1.00 17.55 64 VAL B C 1
ATOM 2131 O O . VAL B 1 70 ? 26.883 5.888 44.678 1.00 17.40 64 VAL B O 1
ATOM 2135 N N . CYS B 1 71 ? 25.924 5.818 46.717 1.00 17.62 65 CYS B N 1
ATOM 2136 C CA . CYS B 1 71 ? 25.035 4.758 46.338 1.00 17.60 65 CYS B CA 1
ATOM 2137 C C . CYS B 1 71 ? 23.605 5.258 46.268 1.00 16.64 65 CYS B C 1
ATOM 2138 O O . CYS B 1 71 ? 23.137 5.916 47.180 1.00 17.33 65 CYS B O 1
ATOM 2141 N N . ILE B 1 72 ? 22.925 4.946 45.172 1.00 16.74 66 ILE B N 1
ATOM 2142 C CA . ILE B 1 72 ? 21.511 5.272 45.023 1.00 16.83 66 ILE B CA 1
ATOM 2143 C C . ILE B 1 72 ? 20.704 3.982 44.941 1.00 16.52 66 ILE B C 1
ATOM 2144 O O . ILE B 1 72 ? 21.002 3.125 44.116 1.00 17.10 66 ILE B O 1
ATOM 2149 N N . LYS B 1 73 ? 19.716 3.835 45.837 1.00 16.31 67 LYS B N 1
ATOM 2150 C CA . LYS B 1 73 ? 18.826 2.681 45.865 1.00 16.58 67 LYS B CA 1
ATOM 2151 C C . LYS B 1 73 ? 17.488 3.106 45.285 1.00 16.15 67 LYS B C 1
ATOM 2152 O O . LYS B 1 73 ? 16.913 4.117 45.712 1.00 15.88 67 LYS B O 1
ATOM 2158 N N . PHE B 1 74 ? 17.016 2.336 44.304 1.00 15.53 68 PHE B N 1
ATOM 2159 C CA . PHE B 1 74 ? 15.708 2.537 43.679 1.00 15.12 68 PHE B CA 1
ATOM 2160 C C . PHE B 1 74 ? 14.818 1.354 44.051 1.00 15.45 68 PHE B C 1
ATOM 2161 O O . PHE B 1 74 ? 15.165 0.202 43.772 1.00 15.56 68 PHE B O 1
ATOM 2169 N N . VAL B 1 75 ? 13.680 1.645 44.676 1.00 16.15 69 VAL B N 1
ATOM 2170 C CA . VAL B 1 75 ? 12.772 0.608 45.184 1.00 16.62 69 VAL B CA 1
ATOM 2171 C C . VAL B 1 75 ? 11.531 0.618 44.301 1.00 16.59 69 VAL B C 1
ATOM 2172 O O . VAL B 1 75 ? 10.728 1.550 44.349 1.00 16.72 69 VAL B O 1
ATOM 2176 N N . GLY B 1 76 ? 11.394 -0.420 43.468 1.00 17.14 70 GLY B N 1
ATOM 2177 C CA . GLY B 1 76 ? 10.283 -0.483 42.504 1.00 18.06 70 GLY B CA 1
ATOM 2178 C C . GLY B 1 76 ? 8.889 -0.302 43.078 1.00 19.26 70 GLY B C 1
ATOM 2179 O O . GLY B 1 76 ? 8.058 0.395 42.492 1.00 20.04 70 GLY B O 1
ATOM 2180 N N . SER B 1 77 ? 8.639 -0.934 44.221 1.00 19.83 71 SER B N 1
ATOM 2181 C CA . SER B 1 77 ? 7.310 -0.847 44.838 1.00 20.38 71 SER B CA 1
ATOM 2182 C C . SER B 1 77 ? 6.944 0.571 45.317 1.00 19.75 71 SER B C 1
ATOM 2183 O O . SER B 1 77 ? 5.756 0.846 45.587 1.00 20.85 71 SER B O 1
ATOM 2186 N N . GLU B 1 78 ? 7.945 1.468 45.399 1.00 18.72 72 GLU B N 1
ATOM 2187 C CA . GLU B 1 78 ? 7.732 2.830 45.893 1.00 19.13 72 GLU B CA 1
ATOM 2188 C C . GLU B 1 78 ? 7.919 3.940 44.858 1.00 17.84 72 GLU B C 1
ATOM 2189 O O . GLU B 1 78 ? 7.566 5.082 45.114 1.00 17.99 72 GLU B O 1
ATOM 2195 N N . LEU B 1 79 ? 8.498 3.625 43.706 1.00 18.31 73 LEU B N 1
ATOM 2196 C CA . LEU B 1 79 ? 8.823 4.688 42.749 1.00 18.45 73 LEU B CA 1
ATOM 2197 C C . LEU B 1 79 ? 7.595 5.486 42.316 1.00 18.52 73 LEU B C 1
ATOM 2198 O O . LEU B 1 79 ? 6.548 4.890 42.054 1.00 20.45 73 LEU B O 1
ATOM 2203 N N . LYS B 1 80 ? 7.734 6.811 42.240 1.00 18.31 74 LYS B N 1
ATOM 2204 C CA . LYS B 1 80 ? 6.679 7.700 41.746 1.00 19.75 74 LYS B CA 1
ATOM 2205 C C . LYS B 1 80 ? 7.278 8.721 40.801 1.00 19.74 74 LYS B C 1
ATOM 2206 O O . LYS B 1 80 ? 8.360 9.229 41.055 1.00 19.67 74 LYS B O 1
ATOM 2212 N N . LYS B 1 81 ? 6.540 9.012 39.728 1.00 19.80 75 LYS B N 1
ATOM 2213 C CA . LYS B 1 81 ? 6.842 10.064 38.743 1.00 20.70 75 LYS B CA 1
ATOM 2214 C C . LYS B 1 81 ? 8.052 9.797 37.852 1.00 19.90 75 LYS B C 1
ATOM 2215 O O . LYS B 1 81 ? 8.464 10.678 37.074 1.00 20.80 75 LYS B O 1
ATOM 2221 N N . VAL B 1 82 ? 8.594 8.584 37.933 1.00 19.12 76 VAL B N 1
ATOM 2222 C CA . VAL B 1 82 ? 9.732 8.210 37.097 1.00 19.05 76 VAL B CA 1
ATOM 2223 C C . VAL B 1 82 ? 9.191 7.632 35.796 1.00 18.64 76 VAL B C 1
ATOM 2224 O O . VAL B 1 82 ? 8.250 6.837 35.788 1.00 17.97 76 VAL B O 1
ATOM 2228 N N . SER B 1 83 ? 9.801 8.039 34.684 1.00 18.02 77 SER B N 1
ATOM 2229 C CA . SER B 1 83 ? 9.429 7.532 33.369 1.00 18.02 77 SER B CA 1
ATOM 2230 C C . SER B 1 83 ? 10.639 6.827 32.744 1.00 16.60 77 SER B C 1
ATOM 2231 O O . SER B 1 83 ? 11.739 6.958 33.250 1.00 16.29 77 SER B O 1
ATOM 2234 N N . PRO B 1 84 ? 10.419 6.020 31.691 1.00 15.73 78 PRO B N 1
ATOM 2235 C CA . PRO B 1 84 ? 11.503 5.191 31.148 1.00 15.72 78 PRO B CA 1
ATOM 2236 C C . PRO B 1 84 ? 12.607 5.904 30.368 1.00 14.39 78 PRO B C 1
ATOM 2237 O O . PRO B 1 84 ? 13.626 5.284 30.089 1.00 14.67 78 PRO B O 1
ATOM 2241 N N . ASP B 1 85 ? 12.427 7.184 30.044 1.00 13.70 79 ASP B N 1
ATOM 2242 C CA . ASP B 1 85 ? 13.413 7.912 29.226 1.00 13.46 79 ASP B CA 1
ATOM 2243 C C . ASP B 1 85 ? 14.617 8.368 30.037 1.00 13.25 79 ASP B C 1
ATOM 2244 O O . ASP B 1 85 ? 14.531 8.628 31.245 1.00 13.63 79 ASP B O 1
ATOM 2249 N N . GLU B 1 86 ? 15.752 8.492 29.357 1.00 13.35 80 GLU B N 1
ATOM 2250 C CA . GLU B 1 86 ? 17.006 8.845 30.016 1.00 14.08 80 GLU B CA 1
ATOM 2251 C C . GLU B 1 86 ? 16.942 10.202 30.703 1.00 13.79 80 GLU B C 1
ATOM 2252 O O . GLU B 1 86 ? 17.461 10.349 31.805 1.00 13.98 80 GLU B O 1
ATOM 2258 N N . ARG B 1 87 ? 16.349 11.204 30.056 1.00 13.99 81 ARG B N 1
ATOM 2259 C CA . ARG B 1 87 ? 16.378 12.537 30.627 1.00 14.10 81 ARG B CA 1
ATOM 2260 C C . ARG B 1 87 ? 15.620 12.561 31.975 1.00 13.97 81 ARG B C 1
ATOM 2261 O O . ARG B 1 87 ? 16.119 13.107 32.946 1.00 13.88 81 ARG B O 1
ATOM 2269 N N . ASN B 1 88 ? 14.439 11.944 32.025 1.00 13.99 82 ASN B N 1
ATOM 2270 C CA . ASN B 1 88 ? 13.671 11.891 33.285 1.00 14.70 82 ASN B CA 1
ATOM 2271 C C . ASN B 1 88 ? 14.451 11.197 34.399 1.00 13.98 82 ASN B C 1
ATOM 2272 O O . ASN B 1 88 ? 14.521 11.702 35.533 1.00 13.92 82 ASN B O 1
ATOM 2277 N N . ILE B 1 89 ? 15.056 10.052 34.080 1.00 13.20 83 ILE B N 1
ATOM 2278 C CA . ILE B 1 89 ? 15.801 9.296 35.086 1.00 13.85 83 ILE B CA 1
ATOM 2279 C C . ILE B 1 89 ? 17.017 10.099 35.559 1.00 13.57 83 ILE B C 1
ATOM 2280 O O . ILE B 1 89 ? 17.326 10.135 36.739 1.00 14.36 83 ILE B O 1
ATOM 2285 N N . ALA B 1 90 ? 17.691 10.764 34.624 1.00 13.78 84 ALA B N 1
ATOM 2286 C CA . ALA B 1 90 ? 18.848 11.591 34.965 1.00 13.09 84 ALA B CA 1
ATOM 2287 C C . ALA B 1 90 ? 18.457 12.717 35.912 1.00 13.59 84 ALA B C 1
ATOM 2288 O O . ALA B 1 90 ? 19.211 13.050 36.826 1.00 13.98 84 ALA B O 1
ATOM 2290 N N . ILE B 1 91 ? 17.282 13.296 35.690 1.00 13.92 85 ILE B N 1
ATOM 2291 C CA . ILE B 1 91 ? 16.785 14.336 36.576 1.00 14.96 85 ILE B CA 1
ATOM 2292 C C . ILE B 1 91 ? 16.537 13.791 37.989 1.00 15.72 85 ILE B C 1
ATOM 2293 O O . ILE B 1 91 ? 16.871 14.459 38.970 1.00 16.04 85 ILE B O 1
ATOM 2298 N N . PHE B 1 92 ? 15.988 12.583 38.109 1.00 14.87 86 PHE B N 1
ATOM 2299 C CA . PHE B 1 92 ? 15.805 11.987 39.436 1.00 15.38 86 PHE B CA 1
ATOM 2300 C C . PHE B 1 92 ? 17.143 11.650 40.090 1.00 15.10 86 PHE B C 1
ATOM 2301 O O . PHE B 1 92 ? 17.280 11.757 41.311 1.00 16.07 86 PHE B O 1
ATOM 2309 N N . ILE B 1 93 ? 18.137 11.232 39.306 1.00 14.67 87 ILE B N 1
ATOM 2310 C CA . ILE B 1 93 ? 19.464 10.995 39.853 1.00 15.19 87 ILE B CA 1
ATOM 2311 C C . ILE B 1 93 ? 20.122 12.317 40.316 1.00 15.84 87 ILE B C 1
ATOM 2312 O O . ILE B 1 93 ? 20.720 12.381 41.404 1.00 15.81 87 ILE B O 1
ATOM 2317 N N . LYS B 1 94 ? 19.959 13.373 39.515 1.00 15.59 88 LYS B N 1
ATOM 2318 C CA . LYS B 1 94 ? 20.366 14.707 39.925 1.00 16.24 88 LYS B CA 1
ATOM 2319 C C . LYS B 1 94 ? 19.733 15.126 41.254 1.00 16.15 88 LYS B C 1
ATOM 2320 O O . LYS B 1 94 ? 20.437 15.626 42.133 1.00 16.65 88 LYS B O 1
ATOM 2326 N N . LYS B 1 95 ? 18.429 14.898 41.412 1.00 16.06 89 LYS B N 1
ATOM 2327 C CA . LYS B 1 95 ? 17.752 15.221 42.676 1.00 17.11 89 LYS B CA 1
ATOM 2328 C C . LYS B 1 95 ? 18.332 14.418 43.841 1.00 16.79 89 LYS B C 1
ATOM 2329 O O . LYS B 1 95 ? 18.504 14.945 44.931 1.00 17.59 89 LYS B O 1
ATOM 2335 N N . ALA B 1 96 ? 18.658 13.147 43.618 1.00 16.35 90 ALA B N 1
ATOM 2336 C CA . ALA B 1 96 ? 19.269 12.328 44.663 1.00 16.54 90 ALA B CA 1
ATOM 2337 C C . ALA B 1 96 ? 20.664 12.847 45.042 1.00 15.95 90 ALA B C 1
ATOM 2338 O O . ALA B 1 96 ? 21.030 12.913 46.224 1.00 16.96 90 ALA B O 1
ATOM 2340 N N . LEU B 1 97 ? 21.442 13.273 44.043 1.00 16.74 91 LEU B N 1
ATOM 2341 C CA . LEU B 1 97 ? 22.748 13.854 44.328 1.00 17.02 91 LEU B CA 1
ATOM 2342 C C . LEU B 1 97 ? 22.635 15.203 45.033 1.00 17.78 91 LEU B C 1
ATOM 2343 O O . LEU B 1 97 ? 23.442 15.502 45.916 1.00 18.06 91 LEU B O 1
ATOM 2348 N N . LYS B 1 98 ? 21.605 15.984 44.691 1.00 17.26 92 LYS B N 1
ATOM 2349 C CA . LYS B 1 98 ? 21.347 17.241 45.399 1.00 18.43 92 LYS B CA 1
ATOM 2350 C C . LYS B 1 98 ? 20.999 16.966 46.875 1.00 18.75 92 LYS B C 1
ATOM 2351 O O . LYS B 1 98 ? 21.500 17.649 47.792 1.00 20.10 92 LYS B O 1
ATOM 2357 N N . LYS B 1 99 ? 20.158 15.958 47.117 1.00 18.09 93 LYS B N 1
ATOM 2358 C CA . LYS B 1 99 ? 19.864 15.544 48.488 1.00 18.76 93 LYS B CA 1
ATOM 2359 C C . LYS B 1 99 ? 21.158 15.174 49.222 1.00 18.67 93 LYS B C 1
ATOM 2360 O O . LYS B 1 99 ? 21.395 15.624 50.355 1.00 19.30 93 LYS B O 1
ATOM 2366 N N . PHE B 1 100 ? 22.017 14.402 48.572 1.00 18.65 94 PHE B N 1
ATOM 2367 C CA . PHE B 1 100 ? 23.281 13.950 49.161 1.00 19.26 94 PHE B CA 1
ATOM 2368 C C . PHE B 1 100 ? 24.156 15.139 49.554 1.00 19.95 94 PHE B C 1
ATOM 2369 O O . PHE B 1 100 ? 24.833 15.133 50.598 1.00 20.89 94 PHE B O 1
ATOM 2377 N N . GLU B 1 101 ? 24.131 16.155 48.693 1.00 20.10 95 GLU B N 1
ATOM 2378 C CA . GLU B 1 101 ? 24.878 17.399 48.922 1.00 21.07 95 GLU B CA 1
ATOM 2379 C C . GLU B 1 101 ? 24.401 18.210 50.129 1.00 21.85 95 GLU B C 1
ATOM 2380 O O . GLU B 1 101 ? 25.153 19.035 50.666 1.00 23.20 95 GLU B O 1
ATOM 2386 N N . GLU B 1 102 ? 23.170 17.981 50.551 1.00 23.03 96 GLU B N 1
ATOM 2387 C CA . GLU B 1 102 ? 22.583 18.715 51.659 1.00 24.48 96 GLU B CA 1
ATOM 2388 C C . GLU B 1 102 ? 22.884 18.063 53.011 1.00 24.64 96 GLU B C 1
ATOM 2389 O O . GLU B 1 102 ? 22.565 18.636 54.051 1.00 26.27 96 GLU B O 1
ATOM 2395 N N . LEU B 1 103 ? 23.525 16.896 53.000 1.00 23.65 97 LEU B N 1
ATOM 2396 C CA . LEU B 1 103 ? 23.724 16.111 54.226 1.00 23.33 97 LEU B CA 1
ATOM 2397 C C . LEU B 1 103 ? 25.166 16.170 54.707 1.00 23.49 97 LEU B C 1
ATOM 2398 O O . LEU B 1 103 ? 26.086 16.279 53.880 1.00 24.01 97 LEU B O 1
ATOM 2403 N N . ASP B 1 104 ? 25.373 16.086 56.028 1.00 23.63 98 ASP B N 1
ATOM 2404 C CA . ASP B 1 104 ? 26.719 15.875 56.583 1.00 23.00 98 ASP B CA 1
ATOM 2405 C C . ASP B 1 104 ? 27.112 14.388 56.506 1.00 22.51 98 ASP B C 1
ATOM 2406 O O . ASP B 1 104 ? 26.283 13.532 56.161 1.00 21.84 98 ASP B O 1
ATOM 2411 N N . GLU B 1 105 ? 28.365 14.068 56.822 1.00 22.81 99 GLU B N 1
ATOM 2412 C CA . GLU B 1 105 ? 28.857 12.705 56.644 1.00 23.83 99 GLU B CA 1
ATOM 2413 C C . GLU B 1 105 ? 28.175 11.742 57.587 1.00 23.53 99 GLU B C 1
ATOM 2414 O O . GLU B 1 105 ? 28.011 10.587 57.238 1.00 24.21 99 GLU B O 1
ATOM 2420 N N . GLU B 1 106 ? 27.793 12.198 58.779 1.00 22.92 100 GLU B N 1
ATOM 2421 C CA . GLU B 1 106 ? 27.088 11.315 59.693 1.00 23.01 100 GLU B CA 1
ATOM 2422 C C . GLU B 1 106 ? 25.734 10.901 59.094 1.00 21.78 100 GLU B C 1
ATOM 2423 O O . GLU B 1 106 ? 25.409 9.721 59.052 1.00 22.37 100 GLU B O 1
ATOM 2429 N N . GLN B 1 107 ? 24.991 11.876 58.581 1.00 21.55 101 GLN B N 1
ATOM 2430 C CA . GLN B 1 107 ? 23.711 11.598 57.928 1.00 21.27 101 GLN B CA 1
ATOM 2431 C C . GLN B 1 107 ? 23.858 10.731 56.683 1.00 20.42 101 GLN B C 1
ATOM 2432 O O . GLN B 1 107 ? 22.999 9.898 56.391 1.00 20.01 101 GLN B O 1
ATOM 2438 N N . ARG B 1 108 ? 24.957 10.907 55.946 1.00 19.13 102 ARG B N 1
ATOM 2439 C CA . ARG B 1 108 ? 25.175 10.115 54.755 1.00 19.61 102 ARG B CA 1
ATOM 2440 C C . ARG B 1 108 ? 25.362 8.626 55.046 1.00 19.95 102 ARG B C 1
ATOM 2441 O O . ARG B 1 108 ? 25.364 7.807 54.133 1.00 20.21 102 ARG B O 1
ATOM 2449 N N . LYS B 1 109 ? 25.527 8.260 56.319 1.00 19.99 103 LYS B N 1
ATOM 2450 C CA . LYS B 1 109 ? 25.638 6.847 56.669 1.00 20.50 103 LYS B CA 1
ATOM 2451 C C . LYS B 1 109 ? 24.306 6.098 56.470 1.00 19.85 103 LYS B C 1
ATOM 2452 O O . LYS B 1 109 ? 24.297 4.868 56.331 1.00 20.49 103 LYS B O 1
ATOM 2458 N N . ASP B 1 110 ? 23.190 6.848 56.468 1.00 19.78 104 ASP B N 1
ATOM 2459 C CA . ASP B 1 110 ? 21.848 6.264 56.363 1.00 19.80 104 ASP B CA 1
ATOM 2460 C C . ASP B 1 110 ? 21.371 6.252 54.933 1.00 19.71 104 ASP B C 1
ATOM 2461 O O . ASP B 1 110 ? 21.943 6.917 54.073 1.00 20.49 104 ASP B O 1
ATOM 2466 N N . TRP B 1 111 ? 20.327 5.484 54.650 1.00 19.43 105 TRP B N 1
ATOM 2467 C CA . TRP B 1 111 ? 19.552 5.697 53.435 1.00 18.97 105 TRP B CA 1
ATOM 2468 C C . TRP B 1 111 ? 18.743 6.974 53.590 1.00 19.06 105 TRP B C 1
ATOM 2469 O O . TRP B 1 111 ? 18.005 7.135 54.568 1.00 21.62 105 TRP B O 1
ATOM 2480 N N . ASN B 1 112 ? 18.935 7.917 52.674 1.00 18.79 106 ASN B N 1
ATOM 2481 C CA . ASN B 1 112 ? 18.291 9.205 52.761 1.00 18.59 106 ASN B CA 1
ATOM 2482 C C . ASN B 1 112 ? 17.357 9.351 51.585 1.00 17.89 106 ASN B C 1
ATOM 2483 O O . ASN B 1 112 ? 17.809 9.397 50.436 1.00 17.48 106 ASN B O 1
ATOM 2488 N N . GLN B 1 113 ? 16.054 9.428 51.852 1.00 18.46 107 GLN B N 1
ATOM 2489 C CA . GLN B 1 113 ? 15.046 9.520 50.793 1.00 17.72 107 GLN B CA 1
ATOM 2490 C C . GLN B 1 113 ? 15.143 10.842 50.067 1.00 18.23 107 GLN B C 1
ATOM 2491 O O . GLN B 1 113 ? 15.208 11.899 50.687 1.00 19.44 107 GLN B O 1
ATOM 2497 N N . SER B 1 114 ? 15.149 10.769 48.737 1.00 17.54 108 SER B N 1
ATOM 2498 C CA . SER B 1 114 ? 15.171 11.970 47.907 1.00 18.96 108 SER B CA 1
ATOM 2499 C C . SER B 1 114 ? 13.817 12.256 47.288 1.00 19.36 108 SER B C 1
ATOM 2500 O O . SER B 1 114 ? 13.309 13.366 47.384 1.00 21.63 108 SER B O 1
ATOM 2503 N N . THR B 1 115 ? 13.280 11.261 46.597 1.00 17.97 109 THR B N 1
ATOM 2504 C CA . THR B 1 115 ? 11.940 11.277 46.013 1.00 18.00 109 THR B CA 1
ATOM 2505 C C . THR B 1 115 ? 11.370 9.876 46.295 1.00 18.34 109 THR B C 1
ATOM 2506 O O . THR B 1 115 ? 12.102 9.003 46.765 1.00 17.87 109 THR B O 1
ATOM 2510 N N . PRO B 1 116 ? 10.063 9.643 46.070 1.00 18.00 110 PRO B N 1
ATOM 2511 C CA . PRO B 1 116 ? 9.529 8.327 46.446 1.00 18.40 110 PRO B CA 1
ATOM 2512 C C . PRO B 1 116 ? 10.263 7.145 45.815 1.00 17.74 110 PRO B C 1
ATOM 2513 O O . PRO B 1 116 ? 10.443 7.096 44.602 1.00 18.17 110 PRO B O 1
ATOM 2517 N N . GLY B 1 117 ? 10.692 6.221 46.654 1.00 17.41 111 GLY B N 1
ATOM 2518 C CA . GLY B 1 117 ? 11.442 5.053 46.214 1.00 16.98 111 GLY B CA 1
ATOM 2519 C C . GLY B 1 117 ? 12.917 5.273 45.853 1.00 16.54 111 GLY B C 1
ATOM 2520 O O . GLY B 1 117 ? 13.546 4.340 45.375 1.00 16.73 111 GLY B O 1
ATOM 2521 N N . ILE B 1 118 ? 13.457 6.484 46.029 1.00 15.88 112 ILE B N 1
ATOM 2522 C CA . ILE B 1 118 ? 14.849 6.745 45.670 1.00 16.39 112 ILE B CA 1
ATOM 2523 C C . ILE B 1 118 ? 15.576 7.247 46.902 1.00 16.55 112 ILE B C 1
ATOM 2524 O O . ILE B 1 118 ? 15.145 8.224 47.528 1.00 17.20 112 ILE B O 1
ATOM 2529 N N . TYR B 1 119 ? 16.665 6.563 47.255 1.00 16.33 113 TYR B N 1
ATOM 2530 C CA . TYR B 1 119 ? 17.414 6.842 48.481 1.00 16.34 113 TYR B CA 1
ATOM 2531 C C . TYR B 1 119 ? 18.899 6.941 48.169 1.00 16.87 113 TYR B C 1
ATOM 2532 O O . TYR B 1 119 ? 19.394 6.251 47.280 1.00 16.57 113 TYR B O 1
ATOM 2541 N N . VAL B 1 120 ? 19.603 7.777 48.919 1.00 16.63 114 VAL B N 1
ATOM 2542 C CA . VAL B 1 120 ? 21.015 8.040 48.638 1.00 17.33 114 VAL B CA 1
ATOM 2543 C C . VAL B 1 120 ? 21.811 7.863 49.912 1.00 17.41 114 VAL B C 1
ATOM 2544 O O . VAL B 1 120 ? 21.305 8.122 51.023 1.00 18.09 114 VAL B O 1
ATOM 2548 N N . ARG B 1 121 ? 23.045 7.383 49.765 1.00 17.06 115 ARG B N 1
ATOM 2549 C CA . ARG B 1 121 ? 23.848 6.974 50.926 1.00 17.97 115 ARG B CA 1
ATOM 2550 C C . ARG B 1 121 ? 25.318 6.906 50.545 1.00 18.61 115 ARG B C 1
ATOM 2551 O O . ARG B 1 121 ? 25.651 6.598 49.395 1.00 18.71 115 ARG B O 1
ATOM 2559 N N . ARG B 1 122 ? 26.187 7.178 51.510 1.00 19.18 116 ARG B N 1
ATOM 2560 C CA . ARG B 1 122 ? 27.614 6.938 51.345 1.00 19.82 116 ARG B CA 1
ATOM 2561 C C . ARG B 1 122 ? 27.870 5.445 51.558 1.00 19.70 116 ARG B C 1
ATOM 2562 O O . ARG B 1 122 ? 27.800 4.941 52.690 1.00 21.26 116 ARG B O 1
ATOM 2570 N N . LEU B 1 123 ? 28.148 4.737 50.475 1.00 19.31 117 LEU B N 1
ATOM 2571 C CA . LEU B 1 123 ? 28.316 3.290 50.542 1.00 20.15 117 LEU B CA 1
ATOM 2572 C C . LEU B 1 123 ? 29.030 2.858 49.286 1.00 20.48 117 LEU B C 1
ATOM 2573 O O . LEU B 1 123 ? 28.676 3.288 48.202 1.00 20.75 117 LEU B O 1
ATOM 2578 N N . GLY B 1 124 ? 30.027 1.997 49.453 1.00 20.71 118 GLY B N 1
ATOM 2579 C CA . GLY B 1 124 ? 30.751 1.431 48.343 1.00 20.78 118 GLY B CA 1
ATOM 2580 C C . GLY B 1 124 ? 30.338 0.012 47.999 1.00 20.46 118 GLY B C 1
ATOM 2581 O O . GLY B 1 124 ? 29.519 -0.618 48.680 1.00 21.04 118 GLY B O 1
ATOM 2582 N N . PHE B 1 125 ? 30.925 -0.499 46.921 1.00 21.06 119 PHE B N 1
ATOM 2583 C CA . PHE B 1 125 ? 30.530 -1.769 46.351 1.00 21.56 119 PHE B CA 1
ATOM 2584 C C . PHE B 1 125 ? 30.668 -2.985 47.284 1.00 21.26 119 PHE B C 1
ATOM 2585 O O . PHE B 1 125 ? 29.713 -3.739 47.482 1.00 21.26 119 PHE B O 1
ATOM 2593 N N . ARG B 1 126 ? 31.850 -3.169 47.861 1.00 22.45 120 ARG B N 1
ATOM 2594 C CA . ARG B 1 126 ? 32.066 -4.372 48.678 1.00 23.15 120 ARG B CA 1
ATOM 2595 C C . ARG B 1 126 ? 31.175 -4.385 49.920 1.00 21.96 120 ARG B C 1
ATOM 2596 O O . ARG B 1 126 ? 30.564 -5.395 50.258 1.00 22.02 120 ARG B O 1
ATOM 2604 N N . ASN B 1 127 ? 31.062 -3.238 50.577 1.00 21.97 121 ASN B N 1
ATOM 2605 C CA . ASN B 1 127 ? 30.193 -3.173 51.759 1.00 22.18 121 ASN B CA 1
ATOM 2606 C C . ASN B 1 127 ? 28.721 -3.383 51.456 1.00 21.54 121 ASN B C 1
ATOM 2607 O O . ASN B 1 127 ? 28.017 -4.002 52.246 1.00 22.25 121 ASN B O 1
ATOM 2612 N N . LEU B 1 128 ? 28.253 -2.860 50.320 1.00 20.98 122 LEU B N 1
ATOM 2613 C CA . LEU B 1 128 ? 26.889 -3.141 49.880 1.00 20.42 122 LEU B CA 1
ATOM 2614 C C . LEU B 1 128 ? 26.684 -4.648 49.661 1.00 20.59 122 LEU B C 1
ATOM 2615 O O . LEU B 1 128 ? 25.698 -5.221 50.121 1.00 20.68 122 LEU B O 1
ATOM 2620 N N . VAL B 1 129 ? 27.618 -5.286 48.955 1.00 21.20 123 VAL B N 1
ATOM 2621 C CA . VAL B 1 129 ? 27.479 -6.730 48.749 1.00 21.85 123 VAL B CA 1
ATOM 2622 C C . VAL B 1 129 ? 27.403 -7.492 50.082 1.00 22.21 123 VAL B C 1
ATOM 2623 O O . VAL B 1 129 ? 26.568 -8.387 50.241 1.00 22.50 123 VAL B O 1
ATOM 2627 N N . LEU B 1 130 ? 28.258 -7.127 51.041 1.00 23.23 124 LEU B N 1
ATOM 2628 C CA . LEU B 1 130 ? 28.188 -7.761 52.363 1.00 23.11 124 LEU B CA 1
ATOM 2629 C C . LEU B 1 130 ? 26.872 -7.532 53.077 1.00 22.83 124 LEU B C 1
ATOM 2630 O O . LEU B 1 130 ? 26.349 -8.441 53.720 1.00 23.04 124 LEU B O 1
ATOM 2635 N N . GLU B 1 131 ? 26.304 -6.329 52.950 1.00 22.65 125 GLU B N 1
ATOM 2636 C CA . GLU B 1 131 ? 24.988 -6.091 53.526 1.00 22.71 125 GLU B CA 1
ATOM 2637 C C . GLU B 1 131 ? 23.940 -6.994 52.895 1.00 22.74 125 GLU B C 1
ATOM 2638 O O . GLU B 1 131 ? 23.073 -7.511 53.593 1.00 22.87 125 GLU B O 1
ATOM 2644 N N . LYS B 1 132 ? 24.031 -7.195 51.581 1.00 22.26 126 LYS B N 1
ATOM 2645 C CA . LYS B 1 132 ? 23.057 -8.068 50.930 1.00 22.82 126 LYS B CA 1
ATOM 2646 C C . LYS B 1 132 ? 23.217 -9.534 51.369 1.00 23.83 126 LYS B C 1
ATOM 2647 O O . LYS B 1 132 ? 22.217 -10.229 51.579 1.00 24.22 126 LYS B O 1
ATOM 2653 N N . LEU B 1 133 ? 24.459 -9.986 51.519 1.00 25.32 127 LEU B N 1
ATOM 2654 C CA . LEU B 1 133 ? 24.713 -11.333 52.069 1.00 26.39 127 LEU B CA 1
ATOM 2655 C C . LEU B 1 133 ? 24.120 -11.497 53.474 1.00 27.75 127 LEU B C 1
ATOM 2656 O O . LEU B 1 133 ? 23.507 -12.532 53.783 1.00 28.37 127 LEU B O 1
ATOM 2661 N N . GLU B 1 134 ? 24.268 -10.474 54.310 1.00 28.14 128 GLU B N 1
ATOM 2662 C CA . GLU B 1 134 ? 23.708 -10.486 55.656 1.00 28.79 128 GLU B CA 1
ATOM 2663 C C . GLU B 1 134 ? 22.184 -10.598 55.661 1.00 29.07 128 GLU B C 1
ATOM 2664 O O . GLU B 1 134 ? 21.613 -11.131 56.613 1.00 29.03 128 GLU B O 1
ATOM 2670 N N . GLU B 1 135 ? 21.527 -10.084 54.615 1.00 28.95 129 GLU B N 1
ATOM 2671 C CA . GLU B 1 135 ? 20.068 -10.217 54.447 1.00 29.60 129 GLU B CA 1
ATOM 2672 C C . GLU B 1 135 ? 19.639 -11.626 54.045 1.00 29.65 129 GLU B C 1
ATOM 2673 O O . GLU B 1 135 ? 18.445 -11.943 54.066 1.00 31.24 129 GLU B O 1
ATOM 2679 N N . GLY B 1 136 ? 20.602 -12.446 53.640 1.00 29.07 130 GLY B N 1
ATOM 2680 C CA . GLY B 1 136 ? 20.324 -13.812 53.198 1.00 29.53 130 GLY B CA 1
ATOM 2681 C C . GLY B 1 136 ? 20.255 -13.959 51.691 1.00 29.02 130 GLY B C 1
ATOM 2682 O O . GLY B 1 136 ? 19.778 -14.975 51.188 1.00 29.53 130 GLY B O 1
ATOM 2683 N N . LYS B 1 137 ? 20.728 -12.943 50.964 1.00 28.26 131 LYS B N 1
ATOM 2684 C CA . LYS B 1 137 ? 20.672 -12.941 49.505 1.00 27.56 131 LYS B CA 1
ATOM 2685 C C . LYS B 1 137 ? 21.753 -13.815 48.914 1.00 27.78 131 LYS B C 1
ATOM 2686 O O . LYS B 1 137 ? 22.806 -14.027 49.528 1.00 29.12 131 LYS B O 1
ATOM 2692 N N . ASN B 1 138 ? 21.489 -14.333 47.718 1.00 27.80 132 ASN B N 1
ATOM 2693 C CA . ASN B 1 138 ? 22.495 -15.024 46.942 1.00 28.04 132 ASN B CA 1
ATOM 2694 C C . ASN B 1 138 ? 23.026 -14.086 45.874 1.00 27.80 132 ASN B C 1
ATOM 2695 O O . ASN B 1 138 ? 22.234 -13.410 45.201 1.00 27.26 132 ASN B O 1
ATOM 2700 N N . ILE B 1 139 ? 24.346 -14.024 45.735 1.00 27.80 133 ILE B N 1
ATOM 2701 C CA . ILE B 1 139 ? 24.990 -13.114 44.803 1.00 27.96 133 ILE B CA 1
ATOM 2702 C C . ILE B 1 139 ? 25.314 -13.856 43.523 1.00 28.24 133 ILE B C 1
ATOM 2703 O O . ILE B 1 139 ? 25.877 -14.963 43.557 1.00 28.99 133 ILE B O 1
ATOM 2708 N N . TYR B 1 140 ? 24.920 -13.267 42.398 1.00 27.71 134 TYR B N 1
ATOM 2709 C CA . TYR B 1 140 ? 25.221 -13.824 41.090 1.00 27.63 134 TYR B CA 1
ATOM 2710 C C . TYR B 1 140 ? 25.899 -12.722 40.305 1.00 28.31 134 TYR B C 1
ATOM 2711 O O . TYR B 1 140 ? 25.457 -11.562 40.328 1.00 27.18 134 TYR B O 1
ATOM 2720 N N . TYR B 1 141 ? 26.978 -13.042 39.615 1.00 29.20 135 TYR B N 1
ATOM 2721 C CA . TYR B 1 141 ? 27.605 -12.028 38.801 1.00 31.17 135 TYR B CA 1
ATOM 2722 C C . TYR B 1 141 ? 27.864 -12.471 37.381 1.00 32.24 135 TYR B C 1
ATOM 2723 O O . TYR B 1 141 ? 28.085 -13.653 37.114 1.00 31.36 135 TYR B O 1
ATOM 2732 N N . LEU B 1 142 ? 27.789 -11.510 36.478 1.00 34.02 136 LEU B N 1
ATOM 2733 C CA . LEU B 1 142 ? 27.934 -11.769 35.062 1.00 36.60 136 LEU B CA 1
ATOM 2734 C C . LEU B 1 142 ? 29.397 -11.762 34.652 1.00 38.58 136 LEU B C 1
ATOM 2735 O O . LEU B 1 142 ? 30.254 -11.269 35.395 1.00 39.36 136 LEU B O 1
ATOM 2740 N N . HIS B 1 143 ? 29.681 -12.335 33.485 1.00 40.51 137 HIS B N 1
ATOM 2741 C CA . HIS B 1 143 ? 30.982 -12.161 32.824 1.00 42.38 137 HIS B CA 1
ATOM 2742 C C . HIS B 1 143 ? 31.106 -12.915 31.495 1.00 43.16 137 HIS B C 1
ATOM 2743 O O . HIS B 1 143 ? 30.823 -12.347 30.435 1.00 43.27 137 HIS B O 1
ATOM 2750 N N . MET B 1 144 ? 31.540 -14.179 31.559 1.00 44.09 138 MET B N 1
ATOM 2751 C CA . MET B 1 144 ? 31.880 -14.972 30.369 1.00 44.97 138 MET B CA 1
ATOM 2752 C C . MET B 1 144 ? 31.672 -16.482 30.565 1.00 44.27 138 MET B C 1
ATOM 2753 O O . MET B 1 144 ? 30.829 -17.095 29.904 1.00 44.31 138 MET B O 1
ATOM 2758 N N . ASN B 1 145 ? 32.454 -17.067 31.471 1.00 43.71 139 ASN B N 1
ATOM 2759 C CA . ASN B 1 145 ? 32.560 -18.524 31.607 1.00 42.78 139 ASN B CA 1
ATOM 2760 C C . ASN B 1 145 ? 31.439 -19.216 32.381 1.00 41.77 139 ASN B C 1
ATOM 2761 O O . ASN B 1 145 ? 31.422 -20.448 32.485 1.00 42.19 139 ASN B O 1
ATOM 2766 N N . GLY B 1 146 ? 30.505 -18.436 32.916 1.00 39.92 140 GLY B N 1
ATOM 2767 C CA . GLY B 1 146 ? 29.478 -18.980 33.793 1.00 37.80 140 GLY B CA 1
ATOM 2768 C C . GLY B 1 146 ? 28.417 -19.817 33.105 1.00 36.43 140 GLY B C 1
ATOM 2769 O O . GLY B 1 146 ? 28.219 -19.730 31.895 1.00 35.58 140 GLY B O 1
ATOM 2770 N N . GLU B 1 147 ? 27.739 -20.640 33.897 1.00 35.43 141 GLU B N 1
ATOM 2771 C CA . GLU B 1 147 ? 26.561 -21.370 33.448 1.00 34.27 141 GLU B CA 1
ATOM 2772 C C . GLU B 1 147 ? 25.461 -20.369 33.084 1.00 32.53 141 GLU B C 1
ATOM 2773 O O . GLU B 1 147 ? 25.340 -19.314 33.712 1.00 31.67 141 GLU B O 1
ATOM 2779 N N . ASP B 1 148 ? 24.671 -20.683 32.065 1.00 30.31 142 ASP B N 1
ATOM 2780 C CA . ASP B 1 148 ? 23.629 -19.745 31.620 1.00 29.44 142 ASP B CA 1
ATOM 2781 C C . ASP B 1 148 ? 22.561 -19.599 32.693 1.00 28.83 142 ASP B C 1
ATOM 2782 O O . ASP B 1 148 ? 22.125 -20.582 33.309 1.00 28.13 142 ASP B O 1
ATOM 2787 N N . VAL B 1 149 ? 22.117 -18.364 32.912 1.00 28.53 143 VAL B N 1
ATOM 2788 C CA . VAL B 1 149 ? 21.139 -18.088 33.968 1.00 28.77 143 VAL B CA 1
ATOM 2789 C C . VAL B 1 149 ? 19.887 -18.995 33.911 1.00 28.55 143 VAL B C 1
ATOM 2790 O O . VAL B 1 149 ? 19.261 -19.281 34.936 1.00 28.03 143 VAL B O 1
ATOM 2794 N N . GLU B 1 150 ? 19.548 -19.455 32.708 1.00 29.16 144 GLU B N 1
ATOM 2795 C CA . GLU B 1 150 ? 18.375 -20.308 32.476 1.00 30.44 144 GLU B CA 1
ATOM 2796 C C . GLU B 1 150 ? 18.487 -21.656 33.182 1.00 30.27 144 GLU B C 1
ATOM 2797 O O . GLU B 1 150 ? 17.481 -22.273 33.543 1.00 30.60 144 GLU B O 1
ATOM 2803 N N . ASN B 1 151 ? 19.721 -22.093 33.392 1.00 30.42 145 ASN B N 1
ATOM 2804 C CA . ASN B 1 151 ? 19.993 -23.418 33.925 1.00 30.94 145 ASN B CA 1
ATOM 2805 C C . ASN B 1 151 ? 20.281 -23.412 35.421 1.00 31.74 145 ASN B C 1
ATOM 2806 O O . ASN B 1 151 ? 20.184 -24.451 36.088 1.00 31.69 145 ASN B O 1
ATOM 2811 N N . VAL B 1 152 ? 20.615 -22.233 35.947 1.00 32.31 146 VAL B N 1
ATOM 2812 C CA . VAL B 1 152 ? 20.936 -22.085 37.356 1.00 33.17 146 VAL B CA 1
ATOM 2813 C C . VAL B 1 152 ? 19.656 -22.037 38.180 1.00 33.78 146 VAL B C 1
ATOM 2814 O O . VAL B 1 152 ? 18.651 -21.438 37.781 1.00 33.44 146 VAL B O 1
ATOM 2818 N N . ASP B 1 153 ? 19.685 -22.679 39.338 1.00 34.80 147 ASP B N 1
ATOM 2819 C CA . ASP B 1 153 ? 18.604 -22.527 40.277 1.00 35.71 147 ASP B CA 1
ATOM 2820 C C . ASP B 1 153 ? 18.828 -21.168 40.939 1.00 35.35 147 ASP B C 1
ATOM 2821 O O . ASP B 1 153 ? 19.872 -20.939 41.566 1.00 36.27 147 ASP B O 1
ATOM 2826 N N . ILE B 1 154 ? 17.877 -20.255 40.730 1.00 33.82 148 ILE B N 1
ATOM 2827 C CA . ILE B 1 154 ? 17.969 -18.879 41.239 1.00 32.23 148 ILE B CA 1
ATOM 2828 C C . ILE B 1 154 ? 17.011 -18.671 42.407 1.00 31.99 148 ILE B C 1
ATOM 2829 O O . ILE B 1 154 ? 15.810 -18.919 42.295 1.00 32.09 148 ILE B O 1
ATOM 2834 N N . GLU B 1 155 ? 17.549 -18.221 43.537 1.00 31.13 149 GLU B N 1
ATOM 2835 C CA . GLU B 1 155 ? 16.712 -17.881 44.682 1.00 31.80 149 GLU B CA 1
ATOM 2836 C C . GLU B 1 155 ? 17.249 -16.634 45.362 1.00 30.64 149 GLU B C 1
ATOM 2837 O O . GLU B 1 155 ? 18.463 -16.420 45.388 1.00 30.38 149 GLU B O 1
ATOM 2843 N N . ASN B 1 156 ? 16.340 -15.829 45.914 1.00 29.83 150 ASN B N 1
ATOM 2844 C CA . ASN B 1 156 ? 16.685 -14.563 46.590 1.00 29.61 150 ASN B CA 1
ATOM 2845 C C . ASN B 1 156 ? 17.883 -13.837 45.972 1.00 27.63 150 ASN B C 1
ATOM 2846 O O . ASN B 1 156 ? 18.860 -13.560 46.666 1.00 27.22 150 ASN B O 1
ATOM 2851 N N . PRO B 1 157 ? 17.806 -13.516 44.668 1.00 25.82 151 PRO B N 1
ATOM 2852 C CA . PRO B 1 157 ? 18.964 -13.083 43.895 1.00 24.43 151 PRO B CA 1
ATOM 2853 C C . PRO B 1 157 ? 19.358 -11.600 44.029 1.00 23.95 151 PRO B C 1
ATOM 2854 O O . PRO B 1 157 ? 18.494 -10.724 44.090 1.00 23.62 151 PRO B O 1
ATOM 2858 N N . VAL B 1 158 ? 20.665 -11.356 44.071 1.00 22.48 152 VAL B N 1
ATOM 2859 C CA . VAL B 1 158 ? 21.242 -10.045 43.770 1.00 22.06 152 VAL B CA 1
ATOM 2860 C C . VAL B 1 158 ? 22.153 -10.220 42.575 1.00 22.30 152 VAL B C 1
ATOM 2861 O O . VAL B 1 158 ? 23.150 -10.966 42.633 1.00 22.57 152 VAL B O 1
ATOM 2865 N N . PHE B 1 159 ? 21.823 -9.545 41.476 1.00 22.20 153 PHE B N 1
ATOM 2866 C CA . PHE B 1 159 ? 22.620 -9.630 40.257 1.00 22.20 153 PHE B CA 1
ATOM 2867 C C . PHE B 1 159 ? 23.620 -8.495 40.136 1.00 22.99 153 PHE B C 1
ATOM 2868 O O . PHE B 1 159 ? 23.237 -7.331 40.154 1.00 22.00 153 PHE B O 1
ATOM 2876 N N . ILE B 1 160 ? 24.899 -8.819 40.014 1.00 23.45 154 ILE B N 1
ATOM 2877 C CA . ILE B 1 160 ? 25.942 -7.824 39.822 1.00 24.53 154 ILE B CA 1
ATOM 2878 C C . ILE B 1 160 ? 26.144 -7.556 38.342 1.00 25.52 154 ILE B C 1
ATOM 2879 O O . ILE B 1 160 ? 26.416 -8.493 37.580 1.00 25.60 154 ILE B O 1
ATOM 2884 N N . ILE B 1 161 ? 25.994 -6.281 37.969 1.00 26.59 155 ILE B N 1
ATOM 2885 C CA . ILE B 1 161 ? 26.123 -5.789 36.599 1.00 27.74 155 ILE B CA 1
ATOM 2886 C C . ILE B 1 161 ? 27.258 -4.744 36.503 1.00 27.46 155 ILE B C 1
ATOM 2887 O O . ILE B 1 161 ? 27.235 -3.724 37.195 1.00 27.54 155 ILE B O 1
ATOM 2892 N N . GLY B 1 162 ? 28.259 -4.980 35.656 1.00 28.56 156 GLY B N 1
ATOM 2893 C CA . GLY B 1 162 ? 29.354 -4.013 35.470 1.00 29.21 156 GLY B CA 1
ATOM 2894 C C . GLY B 1 162 ? 29.082 -2.958 34.400 1.00 29.85 156 GLY B C 1
ATOM 2895 O O . GLY B 1 162 ? 28.161 -3.119 33.596 1.00 29.13 156 GLY B O 1
ATOM 2896 N N . ASP B 1 163 ? 29.861 -1.874 34.395 1.00 30.89 157 ASP B N 1
ATOM 2897 C CA . ASP B 1 163 ? 29.730 -0.838 33.356 1.00 32.10 157 ASP B CA 1
ATOM 2898 C C . ASP B 1 163 ? 30.617 -1.173 32.156 1.00 33.25 157 ASP B C 1
ATOM 2899 O O . ASP B 1 163 ? 31.071 -2.313 32.038 1.00 33.50 157 ASP B O 1
ATOM 2904 N N . HIS B 1 164 ? 30.871 -0.205 31.279 1.00 34.24 158 HIS B N 1
ATOM 2905 C CA . HIS B 1 164 ? 31.609 -0.502 30.049 1.00 36.03 158 HIS B CA 1
ATOM 2906 C C . HIS B 1 164 ? 33.021 -1.023 30.309 1.00 37.26 158 HIS B C 1
ATOM 2907 O O . HIS B 1 164 ? 33.426 -2.030 29.722 1.00 37.54 158 HIS B O 1
ATOM 2914 N N . ILE B 1 165 ? 33.757 -0.344 31.186 1.00 38.49 159 ILE B N 1
ATOM 2915 C CA . ILE B 1 165 ? 35.104 -0.782 31.561 1.00 39.70 159 ILE B CA 1
ATOM 2916 C C . ILE B 1 165 ? 35.028 -2.072 32.383 1.00 40.43 159 ILE B C 1
ATOM 2917 O O . ILE B 1 165 ? 35.851 -2.980 32.216 1.00 40.79 159 ILE B O 1
ATOM 2922 N N . GLY B 1 166 ? 34.030 -2.148 33.261 1.00 40.73 160 GLY B N 1
ATOM 2923 C CA . GLY B 1 166 ? 33.788 -3.349 34.042 1.00 41.57 160 GLY B CA 1
ATOM 2924 C C . GLY B 1 166 ? 34.122 -3.209 35.515 1.00 42.43 160 GLY B C 1
ATOM 2925 O O . GLY B 1 166 ? 34.628 -2.181 35.955 1.00 42.52 160 GLY B O 1
ATOM 2926 N N . ILE B 1 167 ? 33.836 -4.270 36.261 1.00 43.50 161 ILE B N 1
ATOM 2927 C CA . ILE B 1 167 ? 34.017 -4.327 37.715 1.00 44.85 161 ILE B CA 1
ATOM 2928 C C . ILE B 1 167 ? 35.466 -4.061 38.151 1.00 45.91 161 ILE B C 1
ATOM 2929 O O . ILE B 1 167 ? 35.705 -3.438 39.188 1.00 46.25 161 ILE B O 1
ATOM 2934 N N . GLY B 1 168 ? 36.420 -4.519 37.343 1.00 46.65 162 GLY B N 1
ATOM 2935 C CA . GLY B 1 168 ? 37.840 -4.341 37.639 1.00 48.00 162 GLY B CA 1
ATOM 2936 C C . GLY B 1 168 ? 38.403 -5.556 38.347 1.00 48.97 162 GLY B C 1
ATOM 2937 O O . GLY B 1 168 ? 37.680 -6.245 39.071 1.00 49.18 162 GLY B O 1
ATOM 2938 N N . GLU B 1 169 ? 39.695 -5.812 38.133 1.00 49.63 163 GLU B N 1
ATOM 2939 C CA . GLU B 1 169 ? 40.387 -6.981 38.691 1.00 50.52 163 GLU B CA 1
ATOM 2940 C C . GLU B 1 169 ? 40.233 -7.096 40.206 1.00 50.63 163 GLU B C 1
ATOM 2941 O O . GLU B 1 169 ? 39.962 -8.181 40.726 1.00 50.53 163 GLU B O 1
ATOM 2947 N N . GLU B 1 170 ? 40.407 -5.968 40.896 1.00 50.86 164 GLU B N 1
ATOM 2948 C CA . GLU B 1 170 ? 40.357 -5.908 42.360 1.00 51.35 164 GLU B CA 1
ATOM 2949 C C . GLU B 1 170 ? 39.048 -6.471 42.930 1.00 50.88 164 GLU B C 1
ATOM 2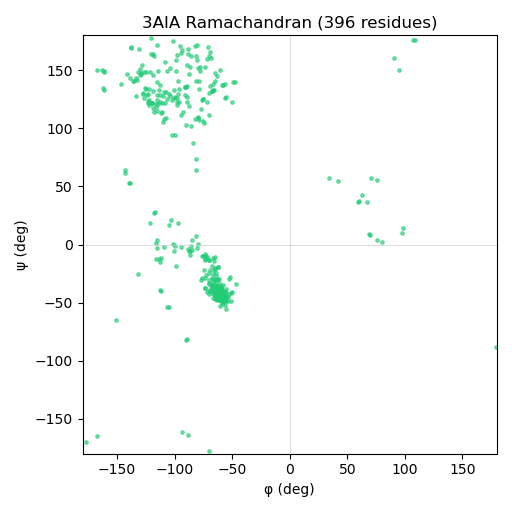950 O O . GLU B 1 170 ? 39.071 -7.388 43.753 1.00 51.28 164 GLU B O 1
ATOM 2956 N N . ASP B 1 171 ? 37.914 -5.939 42.475 1.00 49.94 165 ASP B N 1
ATOM 2957 C CA . ASP B 1 171 ? 36.607 -6.380 42.971 1.00 49.19 165 ASP B CA 1
ATOM 2958 C C . ASP B 1 171 ? 36.176 -7.748 42.438 1.00 48.68 165 ASP B C 1
ATOM 2959 O O . ASP B 1 171 ? 35.344 -8.418 43.051 1.00 48.54 165 ASP B O 1
ATOM 2964 N N . GLU B 1 172 ? 36.744 -8.158 41.305 1.00 48.46 166 GLU B N 1
ATOM 2965 C CA . GLU B 1 172 ? 36.425 -9.455 40.695 1.00 48.25 166 GLU B CA 1
ATOM 2966 C C . GLU B 1 172 ? 36.787 -10.660 41.572 1.00 48.27 166 GLU B C 1
ATOM 2967 O O . GLU B 1 172 ? 36.048 -11.648 41.613 1.00 48.23 166 GLU B O 1
ATOM 2973 N N . ARG B 1 173 ? 37.919 -10.569 42.266 1.00 48.17 167 ARG B N 1
ATOM 2974 C CA . ARG B 1 173 ? 38.386 -11.652 43.136 1.00 48.04 167 ARG B CA 1
ATOM 2975 C C . ARG B 1 173 ? 37.624 -11.691 44.458 1.00 47.48 167 ARG B C 1
ATOM 2976 O O . ARG B 1 173 ? 37.447 -12.761 45.049 1.00 47.45 167 ARG B O 1
ATOM 2984 N N . PHE B 1 174 ? 37.173 -10.522 44.910 1.00 46.39 168 PHE B N 1
ATOM 2985 C CA . PHE B 1 174 ? 36.304 -10.404 46.081 1.00 45.44 168 PHE B CA 1
ATOM 2986 C C . PHE B 1 174 ? 35.029 -11.232 45.912 1.00 45.01 168 PHE B C 1
ATOM 2987 O O . PHE B 1 174 ? 34.609 -11.937 46.835 1.00 44.98 168 PHE B O 1
ATOM 2995 N N . LEU B 1 175 ? 34.424 -11.147 44.727 1.00 44.42 169 LEU B N 1
ATOM 2996 C CA . LEU B 1 175 ? 33.238 -11.937 44.414 1.00 44.33 169 LEU B CA 1
ATOM 2997 C C . LEU B 1 175 ? 33.569 -13.425 44.334 1.00 44.83 169 LEU B C 1
ATOM 2998 O O . LEU B 1 175 ? 32.766 -14.260 44.755 1.00 44.79 169 LEU B O 1
ATOM 3003 N N . ASP B 1 176 ? 34.750 -13.731 43.793 1.00 45.85 170 ASP B N 1
ATOM 3004 C CA . ASP B 1 176 ? 35.314 -15.085 43.811 1.00 46.92 170 ASP B CA 1
ATOM 3005 C C . ASP B 1 176 ? 35.450 -15.592 45.247 1.00 47.36 170 ASP B C 1
ATOM 3006 O O . ASP B 1 176 ? 35.023 -16.704 45.561 1.00 47.60 170 ASP B O 1
ATOM 3011 N N . GLU B 1 177 ? 36.020 -14.752 46.111 1.00 47.64 171 GLU B N 1
ATOM 3012 C CA . GLU B 1 177 ? 36.287 -15.098 47.510 1.00 48.00 171 GLU B CA 1
ATOM 3013 C C . GLU B 1 177 ? 35.027 -15.313 48.351 1.00 47.61 171 GLU B C 1
ATOM 3014 O O . GLU B 1 177 ? 35.016 -16.153 49.251 1.00 48.23 171 GLU B O 1
ATOM 3020 N N . ILE B 1 178 ? 33.970 -14.550 48.067 1.00 46.58 172 ILE B N 1
ATOM 3021 C CA . ILE B 1 178 ? 32.696 -14.721 48.772 1.00 45.71 172 ILE B CA 1
ATOM 3022 C C . ILE B 1 178 ? 31.833 -15.799 48.109 1.00 45.12 172 ILE B C 1
ATOM 3023 O O . ILE B 1 178 ? 30.733 -16.103 48.573 1.00 44.67 172 ILE B O 1
ATOM 3028 N N . LYS B 1 179 ? 32.361 -16.367 47.026 1.00 44.74 173 LYS B N 1
ATOM 3029 C CA . LYS B 1 179 ? 31.736 -17.474 46.285 1.00 44.35 173 LYS B CA 1
ATOM 3030 C C . LYS B 1 179 ? 30.375 -17.107 45.669 1.00 43.40 173 LYS B C 1
ATOM 3031 O O . LYS B 1 179 ? 29.413 -17.876 45.735 1.00 43.53 173 LYS B O 1
ATOM 3037 N N . ALA B 1 180 ? 30.313 -15.913 45.083 1.00 42.20 174 ALA B N 1
ATOM 3038 C CA . ALA B 1 180 ? 29.177 -15.500 44.265 1.00 40.57 174 ALA B CA 1
ATOM 3039 C C . ALA B 1 180 ? 29.164 -16.324 42.978 1.00 39.56 174 ALA B C 1
ATOM 3040 O O . ALA B 1 180 ? 30.212 -16.524 42.358 1.00 39.64 174 ALA B O 1
ATOM 3042 N N . LYS B 1 181 ? 27.986 -16.793 42.576 1.00 37.79 175 LYS B N 1
ATOM 3043 C CA . LYS B 1 181 ? 27.878 -17.650 41.393 1.00 36.46 175 LYS B CA 1
ATOM 3044 C C . LYS B 1 181 ? 28.012 -16.889 40.072 1.00 35.44 175 LYS B C 1
ATOM 3045 O O . LYS B 1 181 ? 27.281 -15.930 39.813 1.00 34.15 175 LYS B O 1
ATOM 3051 N N . ARG B 1 182 ? 28.954 -17.329 39.241 1.00 34.41 176 ARG B N 1
ATOM 3052 C CA . ARG B 1 182 ? 29.121 -16.805 37.887 1.00 33.56 176 ARG B CA 1
ATOM 3053 C C . ARG B 1 182 ? 27.956 -17.249 37.006 1.00 32.35 176 ARG B C 1
ATOM 3054 O O . ARG B 1 182 ? 27.609 -18.428 36.980 1.00 32.02 176 ARG B O 1
ATOM 3062 N N . ILE B 1 183 ? 27.343 -16.303 36.296 1.00 31.10 177 ILE B N 1
ATOM 3063 C CA . ILE B 1 183 ? 26.305 -16.640 35.322 1.00 30.33 177 ILE B CA 1
ATOM 3064 C C . ILE B 1 183 ? 26.594 -15.968 33.980 1.00 29.83 177 ILE B C 1
ATOM 3065 O O . ILE B 1 183 ? 27.218 -14.901 33.913 1.00 30.74 177 ILE B O 1
ATOM 3070 N N . SER B 1 184 ? 26.141 -16.599 32.902 1.00 28.93 178 SER B N 1
ATOM 3071 C CA . SER B 1 184 ? 26.264 -15.991 31.580 1.00 28.28 178 SER B CA 1
ATOM 3072 C C . SER B 1 184 ? 24.884 -15.831 30.969 1.00 27.19 178 SER B C 1
ATOM 3073 O O . SER B 1 184 ? 23.923 -16.432 31.449 1.00 26.70 178 SER B O 1
ATOM 3076 N N . LEU B 1 185 ? 24.797 -14.997 29.930 1.00 26.58 179 LEU B N 1
ATOM 3077 C CA . LEU B 1 185 ? 23.518 -14.646 29.313 1.00 25.58 179 LEU B CA 1
ATOM 3078 C C . LEU B 1 185 ? 23.528 -14.764 27.797 1.00 25.16 179 LEU B C 1
ATOM 3079 O O . LEU B 1 185 ? 22.465 -14.947 27.179 1.00 24.31 179 LEU B O 1
ATOM 3084 N N . SER B 1 186 ? 24.717 -14.649 27.209 1.00 24.07 180 SER B N 1
ATOM 3085 C CA . SER B 1 186 ? 24.868 -14.498 25.766 1.00 23.91 180 SER B CA 1
ATOM 3086 C C . SER B 1 186 ? 26.294 -14.794 25.290 1.00 24.44 180 SER B C 1
ATOM 3087 O O . SER B 1 186 ? 27.263 -14.594 26.030 1.00 24.97 180 SER B O 1
ATOM 3090 N N . PRO B 1 187 ? 26.437 -15.278 24.044 1.00 25.17 181 PRO B N 1
ATOM 3091 C CA . PRO B 1 187 ? 27.778 -15.429 23.481 1.00 25.26 181 PRO B CA 1
ATOM 3092 C C . PRO B 1 187 ? 28.492 -14.120 23.153 1.00 25.56 181 PRO B C 1
ATOM 3093 O O . PRO B 1 187 ? 29.691 -14.128 22.895 1.00 26.07 181 PRO B O 1
ATOM 3097 N N . LEU B 1 188 ? 27.762 -13.002 23.147 1.00 24.77 182 LEU B N 1
ATOM 3098 C CA . LEU B 1 188 ? 28.346 -11.709 22.797 1.00 24.52 182 LEU B CA 1
ATOM 3099 C C . LEU B 1 188 ? 28.481 -10.822 24.032 1.00 23.82 182 LEU B C 1
ATOM 3100 O O . LEU B 1 188 ? 27.780 -11.025 25.012 1.00 24.08 182 LEU B O 1
ATOM 3105 N N . GLU B 1 189 ? 29.384 -9.849 23.968 1.00 24.46 183 GLU B N 1
ATOM 3106 C CA . GLU B 1 189 ? 29.542 -8.871 25.044 1.00 25.23 183 GLU B CA 1
ATOM 3107 C C . GLU B 1 189 ? 28.482 -7.782 24.858 1.00 23.99 183 GLU B C 1
ATOM 3108 O O . GLU B 1 189 ? 28.569 -6.986 23.927 1.00 23.81 183 GLU B O 1
ATOM 3114 N N . LEU B 1 190 ? 27.480 -7.789 25.732 1.00 23.42 184 LEU B N 1
ATOM 3115 C CA . LEU B 1 190 ? 26.316 -6.901 25.616 1.00 23.00 184 LEU B CA 1
ATOM 3116 C C . LEU B 1 190 ? 26.466 -5.688 26.510 1.00 23.48 184 LEU B C 1
ATOM 3117 O O . LEU B 1 190 ? 27.230 -5.707 27.481 1.00 24.70 184 LEU B O 1
ATOM 3122 N N . HIS B 1 191 ? 25.736 -4.621 26.182 1.00 22.75 185 HIS B N 1
ATOM 3123 C CA . HIS B 1 191 ? 25.571 -3.526 27.128 1.00 21.87 185 HIS B CA 1
ATOM 3124 C C . HIS B 1 191 ? 24.892 -4.002 28.408 1.00 21.23 185 HIS B C 1
ATOM 3125 O O . HIS B 1 191 ? 24.092 -4.944 28.399 1.00 20.15 185 HIS B O 1
ATOM 3132 N N . ALA B 1 192 ? 25.222 -3.347 29.520 1.00 20.96 186 ALA B N 1
ATOM 3133 C CA . ALA B 1 192 ? 24.700 -3.722 30.827 1.00 20.66 186 ALA B CA 1
ATOM 3134 C C . ALA B 1 192 ? 23.181 -3.760 30.902 1.00 19.74 186 ALA B C 1
ATOM 3135 O O . ALA B 1 192 ? 22.596 -4.617 31.578 1.00 19.64 186 ALA B O 1
ATOM 3137 N N . ASN B 1 193 ? 22.534 -2.809 30.220 1.00 19.42 187 ASN B N 1
ATOM 3138 C CA . ASN B 1 193 ? 21.083 -2.748 30.295 1.00 18.31 187 ASN B CA 1
ATOM 3139 C C . ASN B 1 193 ? 20.422 -3.946 29.619 1.00 17.25 187 ASN B C 1
ATOM 3140 O O . ASN B 1 193 ? 19.417 -4.463 30.092 1.00 17.65 187 ASN B O 1
ATOM 3145 N N . HIS B 1 194 ? 21.029 -4.390 28.516 1.00 18.18 188 HIS B N 1
ATOM 3146 C CA . HIS B 1 194 ? 20.562 -5.592 27.812 1.00 17.78 188 HIS B CA 1
ATOM 3147 C C . HIS B 1 194 ? 20.632 -6.839 28.680 1.00 17.90 188 HIS B C 1
ATOM 3148 O O . HIS B 1 194 ? 19.766 -7.694 28.633 1.00 18.04 188 HIS B O 1
ATOM 3155 N N . CYS B 1 195 ? 21.677 -6.917 29.496 1.00 18.57 189 CYS B N 1
ATOM 3156 C CA . CYS B 1 195 ? 21.809 -8.018 30.439 1.00 18.53 189 CYS B CA 1
ATOM 3157 C C . CYS B 1 195 ? 20.650 -8.069 31.424 1.00 17.77 189 CYS B C 1
ATOM 3158 O O . CYS B 1 195 ? 20.117 -9.133 31.726 1.00 17.78 189 CYS B O 1
ATOM 3161 N N . ILE B 1 196 ? 20.226 -6.901 31.904 1.00 17.29 190 ILE B N 1
ATOM 3162 C CA . ILE B 1 196 ? 19.085 -6.810 32.808 1.00 17.15 190 ILE B CA 1
ATOM 3163 C C . ILE B 1 196 ? 17.787 -7.352 32.162 1.00 16.17 190 ILE B C 1
ATOM 3164 O O . ILE B 1 196 ? 17.048 -8.139 32.759 1.00 16.93 190 ILE B O 1
ATOM 3169 N N . THR B 1 197 ? 17.531 -6.926 30.924 1.00 16.39 191 THR B N 1
ATOM 3170 C CA . THR B 1 197 ? 16.369 -7.396 30.171 1.00 15.91 191 THR B CA 1
ATOM 3171 C C . THR B 1 197 ? 16.350 -8.926 29.996 1.00 15.60 191 THR B C 1
ATOM 3172 O O . THR B 1 197 ? 15.316 -9.572 30.185 1.00 15.19 191 TH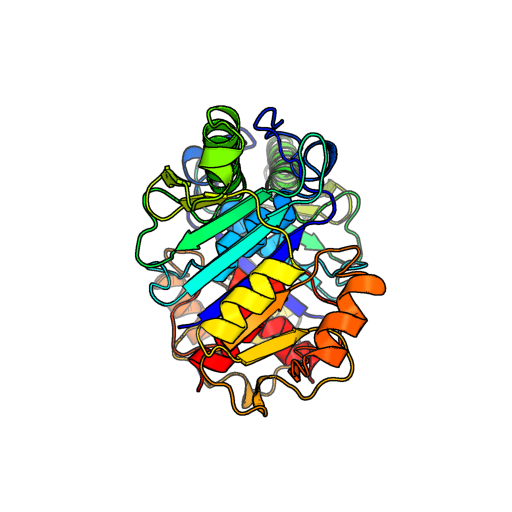R B O 1
ATOM 3176 N N . ILE B 1 198 ? 17.515 -9.481 29.679 1.00 16.78 192 ILE B N 1
ATOM 3177 C CA . ILE B 1 198 ? 17.633 -10.927 29.487 1.00 17.46 192 ILE B CA 1
ATOM 3178 C C . ILE B 1 198 ? 17.399 -11.688 30.802 1.00 17.92 192 ILE B C 1
ATOM 3179 O O . ILE B 1 198 ? 16.624 -12.650 30.845 1.00 18.03 192 ILE B O 1
ATOM 3184 N N . ILE B 1 199 ? 18.021 -11.227 31.888 1.00 17.45 193 ILE B N 1
ATOM 3185 C CA . ILE B 1 199 ? 17.718 -11.800 33.210 1.00 18.21 193 ILE B CA 1
ATOM 3186 C C . ILE B 1 199 ? 16.233 -11.782 33.540 1.00 18.59 193 ILE B C 1
ATOM 3187 O O . ILE B 1 199 ? 15.661 -12.785 33.955 1.00 18.45 193 ILE B O 1
ATOM 3192 N N . HIS B 1 200 ? 15.580 -10.634 33.340 1.00 16.78 194 HIS B N 1
ATOM 3193 C CA . HIS B 1 200 ? 14.159 -10.558 33.624 1.00 16.95 194 HIS B CA 1
ATOM 3194 C C . HIS B 1 200 ? 13.380 -11.569 32.806 1.00 17.17 194 HIS B C 1
ATOM 3195 O O . HIS B 1 200 ? 12.427 -12.165 33.305 1.00 18.02 194 HIS B O 1
ATOM 3202 N N . ASN B 1 201 ? 13.741 -11.704 31.536 1.00 17.35 195 ASN B N 1
ATOM 3203 C CA . ASN B 1 201 ? 12.998 -12.614 30.650 1.00 17.57 195 ASN B CA 1
ATOM 3204 C C . ASN B 1 201 ? 13.101 -14.068 31.125 1.00 18.04 195 ASN B C 1
ATOM 3205 O O . ASN B 1 201 ? 12.101 -14.776 31.176 1.00 17.80 195 ASN B O 1
ATOM 3210 N N . VAL B 1 202 ? 14.309 -14.467 31.503 1.00 18.73 196 VAL B N 1
ATOM 3211 C CA . VAL B 1 202 ? 14.528 -15.833 32.014 1.00 20.11 196 VAL B CA 1
ATOM 3212 C C . VAL B 1 202 ? 13.673 -16.105 33.252 1.00 21.14 196 VAL B C 1
ATOM 3213 O O . VAL B 1 202 ? 12.963 -17.121 33.329 1.00 22.05 196 VAL B O 1
ATOM 3217 N N . LEU B 1 203 ? 13.714 -15.175 34.202 1.00 21.37 197 LEU B N 1
ATOM 3218 C CA . LEU B 1 203 ? 12.904 -15.283 35.404 1.00 22.24 197 LEU B CA 1
ATOM 3219 C C . LEU B 1 203 ? 11.399 -15.222 35.146 1.00 22.58 197 LEU B C 1
ATOM 3220 O O . LEU B 1 203 ? 10.632 -15.964 35.763 1.00 22.94 197 LEU B O 1
ATOM 3225 N N . ASP B 1 204 ? 10.976 -14.341 34.232 1.00 21.67 198 ASP B N 1
ATOM 3226 C CA . ASP B 1 204 ? 9.572 -14.226 33.858 1.00 22.07 198 ASP B CA 1
ATOM 3227 C C . ASP B 1 204 ? 9.035 -15.554 33.323 1.00 22.74 198 ASP B C 1
ATOM 3228 O O . ASP B 1 204 ? 7.920 -15.960 33.655 1.00 23.46 198 ASP B O 1
ATOM 3233 N N . LYS B 1 205 ? 9.850 -16.217 32.512 1.00 24.19 199 LYS B N 1
ATOM 3234 C CA . LYS B 1 205 ? 9.429 -17.471 31.868 1.00 26.06 199 LYS B CA 1
ATOM 3235 C C . LYS B 1 205 ? 9.378 -18.632 32.849 1.00 28.14 199 LYS B C 1
ATOM 3236 O O . LYS B 1 205 ? 8.561 -19.546 32.685 1.00 29.10 199 LYS B O 1
ATOM 3242 N N . LYS B 1 206 ? 10.218 -18.579 33.881 1.00 26.65 200 LYS B N 1
ATOM 3243 C CA . LYS B 1 206 ? 10.174 -19.569 34.963 1.00 28.05 200 LYS B CA 1
ATOM 3244 C C . LYS B 1 206 ? 8.933 -19.387 35.833 1.00 28.92 200 LYS B C 1
ATOM 3245 O O . LYS B 1 206 ? 8.359 -20.372 36.310 1.00 29.72 200 LYS B O 1
#

Sequence (400 aa):
MREFIFKANKTITSSDINLKDLPGSCGRLDLLCRCVSDAFFLSHDIRRDVVFYAVLYGQPNPPVCIKFVGSELKKVSPDERNIAIFIKKALKKFEELDEEQRKDWNQSTPGIYVRRLGFRNLVLEKLEEGKNIYYLHMNGEDVENVDIENPVFIIGDHIGIGEEDERFLDEIKAKRISLSPLELHANHCITIIHNVLDKKMREFIFKANKTITSSDINLKDLPGSCGRLDLLCRCVSDAFFLSHDIRRDVVFYAVLYGQPNPPVCIKFVGSELKKVSPDERNIAIFIKKALKKFEELDEEQRKDWNQSTPGIYVRRLGFRNLVLEKLEEGKNIYYLHMNGEDVENVDIENPVFIIGDHIGIGEEDERFLDEIKAKRISLSPLELHANHCITIIHNVLDKK

GO terms:
  GO:0008175 tRNA methyltransferase activity (F, IDA)
  GO:0008757 S-adenosylmethionine-dependent methyltransferase activity (F, IDA)
  GO:0030488 tRNA methylation (P, IDA)

Foldseek 3Di:
DEEEEEEQQAAELALPDDLVCCVPPRRVLLLVLLQVLLLFDDPVATDQPYKYWYFHNHDDDDTKIKIAHNVWDDPADSDSSSSSVQVSQQSVVVVVDDLVVLCDFDDRDTRITMHHDHDLRVVVVLVVVVEAEAEEDAPFAEPLPDDHDRYYYYFYAPVGPDDVVVVSCVVVPHGYYRQDNDDDGRNVVSNSVVVSVVVD/DEEEEEEQAAAELALPDDLVCCVPPRRVLLLVLLQVLLLFDDDPATDQPYKYWYFHNHDDDDTKIKIAHNVWDDPADNDSSSSSVQVSQQSVQVVVDDQVVLCDFDDRDTRITMHHDHDLVVVVVLVVVVAAEEEEDADAAAPLPDDHDNYYYYFYAPVGPDPVVVVVCVVVVHGYHYQDNDDDGRNVVSNSNVVSVVVD

InterPro domains:
  IPR007158 tRNA (pseudouridine(54)-N(1))-methyltransferase, TrmY [MF_00587] (1-201)
  IPR007158 tRNA (pseudouridine(54)-N(1))-methyltransferase, TrmY [PF04013] (1-202)
  IPR007158 tRNA (pseudouridine(54)-N(1))-methyltransferase, TrmY [PTHR40703] (1-202)
  IPR007158 tRNA (pseudouridine(54)-N(1))-methyltransferase, TrmY [cd18087] (2-200)
  IPR029026 tRNA (guanine-N1-)-methyltransferase, N-terminal [G3DSA:3.40.1280.10] (1-205)
  IPR029028 Alpha/beta knot methyltransferases [SSF75217] (1-200)

Organism: Methanocaldococcus jannaschii (strain ATCC 43067 / DSM 2661 / JAL-1 / JCM 10045 / NBRC 100440) (NCBI:txid243232)

CATH classification: 3.40.1280.10

Solvent-accessible surface area: 16886 Å² total; per-residue (Å²): 109,33,7,0,0,2,22,1,34,138,2,22,1,14,16,117,15,71,36,124,48,11,38,46,72,0,12,67,0,1,5,0,0,6,0,0,3,6,0,0,14,18,15,127,82,42,20,156,61,0,14,0,11,0,0,0,66,7,132,87,46,45,34,0,0,0,34,0,22,3,46,77,10,130,188,13,36,20,8,6,71,33,0,0,50,14,0,78,98,0,0,99,69,0,70,101,20,83,83,109,77,30,119,84,76,20,106,32,24,67,1,0,33,0,34,56,13,15,1,100,89,1,0,83,65,11,58,159,103,49,17,63,9,12,6,15,60,76,121,16,71,74,4,94,110,11,118,20,106,66,10,0,0,0,5,16,23,77,140,19,4,38,144,103,5,39,146,28,0,76,134,45,179,12,80,67,0,16,12,8,78,67,81,25,18,9,1,10,21,0,8,3,0,3,14,18,24,22,93,146,109,33,8,0,0,2,21,2,38,118,3,23,2,17,17,123,19,75,41,120,50,12,38,47,72,0,12,53,0,0,2,0,0,9,0,0,3,7,0,0,13,17,13,124,75,57,20,157,62,0,13,0,10,0,0,0,68,6,131,87,45,46,34,0,0,0,35,1,24,3,47,75,16,131,185,20,34,20,8,5,70,36,0,0,47,12,0,74,92,0,0,116,68,0,79,111,20,84,86,116,77,28,125,84,73,21,109,32,23,68,1,0,35,0,35,54,13,16,1,102,91,1,0,68,55,6,62,142,108,50,28,54,8,9,12,30,120,145,132,15,113,27,0,81,114,13,130,32,110,87,9,0,0,3,4,22,21,70,129,19,21,36,132,150,15,50,168,31,0,47,135,44,170,12,96,113,0,19,8,27,90,74,103,23,13,9,2,11,18,0,7,3,0,4,9,10,26,22,92,129

Secondary structure (DSSP, 8-state):
-EEEEEEESS---SS---GGGTTTTTTSHHHHHHHHHHHHB-SSSB-TTEEEEEEE--SSS--EEEEEETTT--S--SSHHHHHHHHHHHHHHHHHS-TTGGGS-EEEETTEEEE---HHHHHHHHHHTTPEEEEEEEEEEEGGG----SEEEEEE-SS-S-HHHHHHHHHTTPEEEE--SS---HHHHHHHHHHHHHH-/-EEEEEEESS---SS---GGGTTTTTTSHHHHHHHHHHHHB-SSSB-TTEEEEEEE--SSS--EEEEEETTT--S--SSHHHHHHHHHHHHHHHHTS-TTGGGS-EEEETTEEEE---HHHHHHHHHHTTPEEEEEEEEEEETTTS---SEEEEEE-SS-S-HHHHHHHHHTTPEEEE--SS---HHHHHHHHHHHHHH-

B-factor: mean 22.78, std 9.69, range [9.85, 86.09]

Nearest PDB structures (foldseek):
  3aia-assembly1_B  TM=1.000E+00  e=6.471E-44  Methanocaldococcus jannaschii
  3ai9-assembly1_X-2  TM=1.003E+00  e=2.902E-42  Methanocaldococcus jannaschii
  2qmm-assembly1_B  TM=9.492E-01  e=1.312E-25  Archaeoglobus fulgidus DSM 4304
  2qwv-assembly1_B  TM=9.172E-01  e=1.210E-18  Vibrio cholerae O1 biovar El Tor str. N16961
  2qwv-assembly1_A  TM=9.250E-01  e=1.185E-17  Vibrio cholerae O1 biovar El Tor str. N16961

Radius of gyration: 21.34 Å; Cα contacts (8 Å, |Δi|>4): 854; chains: 2; bounding box: 47×44×66 Å